Protein AF-0000000079470423 (afdb_homodimer)

pLDDT: mean 80.94, std 26.22, range [18.55, 98.88]

Radius of gyration: 25.9 Å; Cα contacts (8 Å, |Δi|>4): 959; chains: 2; bounding box: 59×81×50 Å

Structure (mmCIF, N/CA/C/O backbone):
data_AF-0000000079470423-model_v1
#
loop_
_entity.id
_entity.type
_entity.pdbx_description
1 polymer 'Class I SAM-dependent methyltransferase'
#
loop_
_atom_site.group_PDB
_atom_site.id
_atom_site.type_symbol
_atom_site.label_atom_id
_atom_site.label_alt_id
_atom_site.label_comp_id
_atom_site.label_asym_id
_atom_site.label_entity_id
_atom_site.label_seq_id
_atom_site.pdbx_PDB_ins_code
_atom_site.Cartn_x
_atom_site.Cartn_y
_atom_site.Cartn_z
_atom_site.occupancy
_atom_site.B_iso_or_equiv
_atom_site.auth_seq_id
_atom_site.auth_comp_id
_atom_site.auth_asym_id
_atom_site.auth_atom_id
_atom_site.pdbx_PDB_model_num
ATOM 1 N N . MET A 1 1 ? 36.719 -9.367 -13.219 1 21.81 1 MET A N 1
ATOM 2 C CA . MET A 1 1 ? 36.312 -10.688 -13.703 1 21.81 1 MET A CA 1
ATOM 3 C C . MET A 1 1 ? 34.969 -11.102 -13.102 1 21.81 1 MET A C 1
ATOM 5 O O . MET A 1 1 ? 34.469 -10.438 -12.195 1 21.81 1 MET A O 1
ATOM 9 N N . ALA A 1 2 ? 34.781 -12.523 -13.188 1 24.19 2 ALA A N 1
ATOM 10 C CA . ALA A 1 2 ? 33.594 -13.406 -13.164 1 24.19 2 ALA A CA 1
ATOM 11 C C . ALA A 1 2 ? 33 -13.469 -11.773 1 24.19 2 ALA A C 1
ATOM 13 O O . ALA A 1 2 ? 33.031 -14.508 -11.109 1 24.19 2 ALA A O 1
ATOM 14 N N . VAL A 1 3 ? 33.281 -12.602 -10.906 1 28.7 3 VAL A N 1
ATOM 15 C CA . VAL A 1 3 ? 32.625 -12.805 -9.617 1 28.7 3 VAL A CA 1
ATOM 16 C C . VAL A 1 3 ? 31.125 -12.875 -9.812 1 28.7 3 VAL A C 1
ATOM 18 O O . VAL A 1 3 ? 30.391 -11.969 -9.406 1 28.7 3 VAL A O 1
ATOM 21 N N . GLN A 1 4 ? 30.719 -12.867 -11.055 1 30.77 4 GLN A N 1
ATOM 22 C CA . GLN A 1 4 ? 29.297 -13.102 -11.297 1 30.77 4 GLN A CA 1
ATOM 23 C C . GLN A 1 4 ? 28.766 -14.227 -10.414 1 30.77 4 GLN A C 1
ATOM 25 O O . GLN A 1 4 ? 29.047 -15.398 -10.664 1 30.77 4 GLN A O 1
ATOM 30 N N . ALA A 1 5 ? 29.016 -14.148 -9.07 1 36.69 5 ALA A N 1
ATOM 31 C CA . ALA A 1 5 ? 28.5 -15.102 -8.094 1 36.69 5 ALA A CA 1
ATOM 32 C C . ALA A 1 5 ? 27.391 -15.961 -8.703 1 36.69 5 ALA A C 1
ATOM 34 O O . ALA A 1 5 ? 26.531 -15.453 -9.43 1 36.69 5 ALA A O 1
ATOM 35 N N . LEU A 1 6 ? 27.562 -17.172 -9.008 1 39.25 6 LEU A N 1
ATOM 36 C CA . LEU A 1 6 ? 26.688 -18.234 -9.5 1 39.25 6 LEU A CA 1
ATOM 37 C C . LEU A 1 6 ? 25.266 -18.078 -8.969 1 39.25 6 LEU A C 1
ATOM 39 O O . LEU A 1 6 ? 25 -18.391 -7.812 1 39.25 6 LEU A O 1
ATOM 43 N N . LEU A 1 7 ? 24.672 -16.938 -9.156 1 53.72 7 LEU A N 1
ATOM 44 C CA . LEU A 1 7 ? 23.281 -16.703 -8.75 1 53.72 7 LEU A CA 1
ATOM 45 C C . LEU A 1 7 ? 22.453 -17.969 -8.914 1 53.72 7 LEU A C 1
ATOM 47 O O . LEU A 1 7 ? 22.516 -18.625 -9.953 1 53.72 7 LEU A O 1
ATOM 51 N N . ARG A 1 8 ? 22.281 -18.75 -7.828 1 64.62 8 ARG A N 1
ATOM 52 C CA . ARG A 1 8 ? 21.391 -19.906 -7.824 1 64.62 8 ARG A CA 1
ATOM 53 C C . ARG A 1 8 ? 20.297 -19.766 -8.867 1 64.62 8 ARG A C 1
ATOM 55 O O . ARG A 1 8 ? 19.719 -18.688 -9.016 1 64.62 8 ARG A O 1
ATOM 62 N N . ASP A 1 9 ? 20.328 -20.719 -9.805 1 78.81 9 ASP A N 1
ATOM 63 C CA . ASP A 1 9 ? 19.297 -20.797 -10.828 1 78.81 9 ASP A CA 1
ATOM 64 C C . ASP A 1 9 ? 17.953 -21.203 -10.234 1 78.81 9 ASP A C 1
ATOM 66 O O . ASP A 1 9 ? 17.625 -22.391 -10.227 1 78.81 9 ASP A O 1
ATOM 70 N N . THR A 1 10 ? 17.281 -20.25 -9.734 1 86.31 10 THR A N 1
ATOM 71 C CA . THR A 1 10 ? 16 -20.547 -9.086 1 86.31 10 THR A CA 1
ATOM 72 C C . THR A 1 10 ? 15.047 -21.234 -10.055 1 86.31 10 THR A C 1
ATOM 74 O O . THR A 1 10 ? 14.188 -22.016 -9.641 1 86.31 10 THR A O 1
ATOM 77 N N . ASP A 1 11 ? 15.211 -21.062 -11.328 1 88.75 11 ASP A N 1
ATOM 78 C CA . ASP A 1 11 ? 14.375 -21.734 -12.312 1 88.75 11 ASP A CA 1
ATOM 79 C C . ASP A 1 11 ? 14.609 -23.25 -12.297 1 88.75 11 ASP A C 1
ATOM 81 O O . ASP A 1 11 ? 13.656 -24.031 -12.352 1 88.75 11 ASP A O 1
ATOM 85 N N . ALA A 1 12 ? 15.852 -23.578 -12.289 1 88.25 12 ALA A N 1
ATOM 86 C CA . ALA A 1 12 ? 16.203 -25 -12.25 1 88.25 12 ALA A CA 1
ATOM 87 C C . ALA A 1 12 ? 15.648 -25.672 -11 1 88.25 12 ALA A C 1
ATOM 89 O O . ALA A 1 12 ? 15.195 -26.812 -11.047 1 88.25 12 ALA A O 1
ATOM 90 N N . ASP A 1 13 ? 15.68 -24.922 -9.906 1 87.19 13 ASP A N 1
ATOM 91 C CA . ASP A 1 13 ? 15.125 -25.438 -8.664 1 87.19 13 ASP A CA 1
ATOM 92 C C . ASP A 1 13 ? 13.633 -25.734 -8.812 1 87.19 13 ASP A C 1
ATOM 94 O O . ASP A 1 13 ? 13.164 -26.812 -8.414 1 87.19 13 ASP A O 1
ATOM 98 N N . TRP A 1 14 ? 12.969 -24.906 -9.406 1 90.56 14 TRP A N 1
ATOM 99 C CA . TRP A 1 14 ? 11.523 -25.078 -9.523 1 90.56 14 TRP A CA 1
ATOM 100 C C . TRP A 1 14 ? 11.18 -26.125 -10.57 1 90.56 14 TRP A C 1
ATOM 102 O O . TRP A 1 14 ? 10.164 -26.812 -10.453 1 90.56 14 TRP A O 1
ATOM 112 N N . GLN A 1 15 ? 11.977 -26.297 -11.586 1 92.5 15 GLN A N 1
ATOM 113 C CA . GLN A 1 15 ? 11.773 -27.375 -12.531 1 92.5 15 GLN A CA 1
ATOM 114 C C . GLN A 1 15 ? 11.922 -28.734 -11.859 1 92.5 15 GLN A C 1
ATOM 116 O O . GLN A 1 15 ? 11.133 -29.656 -12.102 1 92.5 15 GLN A O 1
ATOM 121 N N . GLU A 1 16 ? 12.898 -28.766 -11.016 1 90.75 16 GLU A N 1
ATOM 122 C CA . GLU A 1 16 ? 13.109 -30.016 -10.281 1 90.75 16 GLU A CA 1
ATOM 123 C C . GLU A 1 16 ? 11.938 -30.312 -9.344 1 90.75 16 GLU A C 1
ATOM 125 O O . GLU A 1 16 ? 11.453 -31.438 -9.289 1 90.75 16 GLU A O 1
ATOM 130 N N . LEU A 1 17 ? 11.531 -29.312 -8.648 1 91.31 17 LEU A N 1
ATOM 131 C CA . LEU A 1 17 ? 10.398 -29.484 -7.742 1 91.31 17 LEU A CA 1
ATOM 132 C C . LEU A 1 17 ? 9.148 -29.891 -8.508 1 91.31 17 LEU A C 1
ATOM 134 O O . LEU A 1 17 ? 8.383 -30.75 -8.047 1 91.31 17 LEU A O 1
ATOM 138 N N . GLY A 1 18 ? 8.961 -29.328 -9.641 1 93.88 18 GLY A N 1
ATOM 139 C CA . GLY A 1 18 ? 7.816 -29.688 -10.461 1 93.88 18 GLY A CA 1
ATOM 140 C C . GLY A 1 18 ? 7.863 -31.125 -10.953 1 93.88 18 GLY A C 1
ATOM 141 O O . GLY A 1 18 ? 6.828 -31.781 -11.07 1 93.88 18 GLY A O 1
ATOM 142 N N . ALA A 1 19 ? 9.039 -31.641 -11.195 1 94.06 19 ALA A N 1
ATOM 143 C CA . ALA A 1 19 ? 9.211 -33 -11.742 1 94.06 19 ALA A CA 1
ATOM 144 C C . ALA A 1 19 ? 9.07 -34.031 -10.648 1 94.06 19 ALA A C 1
ATOM 146 O O . ALA A 1 19 ? 8.641 -35.156 -10.914 1 94.06 19 ALA A O 1
ATOM 147 N N . THR A 1 20 ? 9.352 -33.625 -9.391 1 94 20 THR A N 1
ATOM 148 C CA . THR A 1 20 ? 9.484 -34.656 -8.367 1 94 20 THR A CA 1
ATOM 149 C C . THR A 1 20 ? 8.391 -34.5 -7.309 1 94 20 THR A C 1
ATOM 151 O O . THR A 1 20 ? 7.844 -35.5 -6.84 1 94 20 THR A O 1
ATOM 154 N N . GLN A 1 21 ? 8.102 -33.25 -6.902 1 94.69 21 GLN A N 1
ATOM 155 C CA . GLN A 1 21 ? 7.156 -32.969 -5.828 1 94.69 21 GLN A CA 1
ATOM 156 C C . GLN A 1 21 ? 6.258 -31.781 -6.184 1 94.69 21 GLN A C 1
ATOM 158 O O . GLN A 1 21 ? 6.242 -30.781 -5.473 1 94.69 21 GLN A O 1
ATOM 163 N N . PRO A 1 22 ? 5.422 -31.969 -7.207 1 95.12 22 PRO A N 1
ATOM 164 C CA . PRO A 1 22 ? 4.707 -30.797 -7.719 1 95.12 22 PRO A CA 1
ATOM 165 C C . PRO A 1 22 ? 3.711 -30.234 -6.711 1 95.12 22 PRO A C 1
ATOM 167 O O . PRO A 1 22 ? 3.639 -29.016 -6.535 1 95.12 22 PRO A O 1
ATOM 170 N N . TYR A 1 23 ? 2.971 -31.078 -6.008 1 96 23 TYR A N 1
ATOM 171 C CA . TYR A 1 23 ? 1.957 -30.578 -5.082 1 96 23 TYR A CA 1
ATOM 172 C C . TYR A 1 23 ? 2.598 -30.062 -3.799 1 96 23 TYR A C 1
ATOM 174 O O . TYR A 1 23 ? 2.217 -29 -3.289 1 96 23 TYR A O 1
ATOM 182 N N . TRP A 1 24 ? 3.566 -30.812 -3.301 1 93.31 24 TRP A N 1
ATOM 183 C CA . TRP A 1 24 ? 4.305 -30.391 -2.113 1 93.31 24 TRP A CA 1
ATOM 184 C C . TRP A 1 24 ? 5.059 -29.094 -2.369 1 93.31 24 TRP A C 1
ATOM 186 O O . TRP A 1 24 ? 5.191 -28.25 -1.471 1 93.31 24 TRP A O 1
ATOM 196 N N . GLY A 1 25 ? 5.535 -28.875 -3.541 1 91.69 25 GLY A N 1
ATOM 197 C CA . GLY A 1 25 ? 6.223 -27.641 -3.912 1 91.69 25 GLY A CA 1
ATOM 198 C C . GLY A 1 25 ? 5.336 -26.406 -3.83 1 91.69 25 GLY A C 1
ATOM 199 O O . GLY A 1 25 ? 5.824 -25.297 -3.604 1 91.69 25 GLY A O 1
ATOM 200 N N . VAL A 1 26 ? 4.035 -26.578 -4.004 1 93.81 26 VAL A N 1
ATOM 201 C CA . VAL A 1 26 ? 3.074 -25.484 -3.961 1 93.81 26 VAL A CA 1
ATOM 202 C C . VAL A 1 26 ? 2.629 -25.234 -2.52 1 93.81 26 VAL A C 1
ATOM 204 O O . VAL A 1 26 ? 2.65 -24.109 -2.041 1 93.81 26 VAL A O 1
ATOM 207 N N . LEU A 1 27 ? 2.281 -26.297 -1.87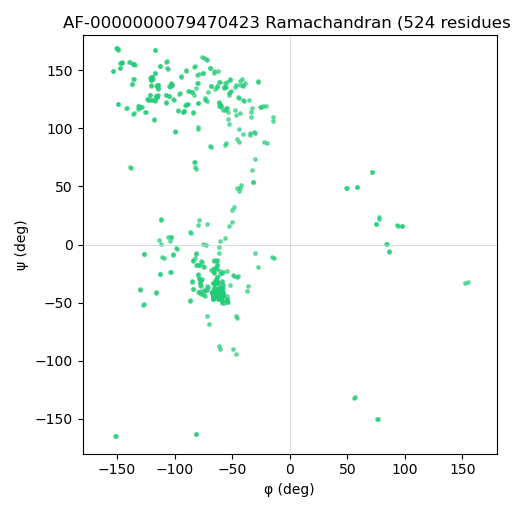5 1 92.62 27 LEU A N 1
ATOM 208 C CA . LEU A 1 27 ? 1.946 -26.281 -0.455 1 92.62 27 LEU A CA 1
ATOM 209 C C . LEU A 1 27 ? 2.793 -27.281 0.316 1 92.62 27 LEU A C 1
ATOM 211 O O . LEU A 1 27 ? 2.602 -28.5 0.183 1 92.62 27 LEU A O 1
ATOM 215 N N . THR A 1 28 ? 3.625 -26.766 1.164 1 89.12 28 THR A N 1
ATOM 216 C CA . THR A 1 28 ? 4.633 -27.594 1.812 1 89.12 28 THR A CA 1
ATOM 217 C C . THR A 1 28 ? 4.035 -28.344 3.008 1 89.12 28 THR A C 1
ATOM 219 O O . THR A 1 28 ? 4.387 -28.047 4.156 1 89.12 28 THR A O 1
ATOM 222 N N . HIS A 1 29 ? 3.174 -29.172 2.76 1 90.62 29 HIS A N 1
ATOM 223 C CA . HIS A 1 29 ? 2.576 -30.062 3.748 1 90.62 29 HIS A CA 1
ATOM 224 C C . HIS A 1 29 ? 2.838 -31.516 3.404 1 90.62 29 HIS A C 1
ATOM 226 O O . HIS A 1 29 ? 2.762 -31.906 2.238 1 90.62 29 HIS A O 1
ATOM 232 N N . PRO A 1 30 ? 3.057 -32.281 4.383 1 92.19 30 PRO A N 1
ATOM 233 C CA . PRO A 1 30 ? 3.426 -33.688 4.129 1 92.19 30 PRO A CA 1
ATOM 234 C C . PRO A 1 30 ? 2.369 -34.438 3.322 1 92.19 30 PRO A C 1
ATOM 236 O O . PRO A 1 30 ? 2.703 -35.344 2.551 1 92.19 30 PRO A O 1
ATOM 239 N N . SER A 1 31 ? 1.137 -34.125 3.443 1 94.69 31 SER A N 1
ATOM 240 C CA . SER A 1 31 ? 0.062 -34.812 2.74 1 94.69 31 SER A CA 1
ATOM 241 C C . SER A 1 31 ? 0.157 -34.594 1.234 1 94.69 31 SER A C 1
ATOM 243 O O . SER A 1 31 ? -0.467 -35.312 0.458 1 94.69 31 SER A O 1
ATOM 245 N N . TYR A 1 32 ? 0.976 -33.625 0.826 1 95 32 TYR A N 1
ATOM 246 C CA . TYR A 1 32 ? 1.018 -33.281 -0.594 1 95 32 TYR A CA 1
ATOM 247 C C . TYR A 1 32 ? 2.291 -33.844 -1.24 1 95 32 TYR A C 1
ATOM 249 O O . TYR A 1 32 ? 2.562 -33.562 -2.412 1 95 32 TYR A O 1
ATOM 257 N N . ARG A 1 33 ? 3.07 -34.562 -0.465 1 94.75 33 ARG A N 1
ATOM 258 C CA . ARG A 1 33 ? 4.18 -35.281 -1.066 1 94.75 33 ARG A CA 1
ATOM 259 C C . ARG A 1 33 ? 3.672 -36.375 -1.999 1 94.75 33 ARG A C 1
ATOM 261 O O . ARG A 1 33 ? 2.646 -37.031 -1.727 1 94.75 33 ARG A O 1
ATOM 268 N N . THR A 1 34 ? 4.512 -36.594 -2.992 1 94.12 34 THR A N 1
ATOM 269 C CA . THR A 1 34 ? 4.105 -37.531 -4.016 1 94.12 34 THR A CA 1
ATOM 270 C C . THR A 1 34 ? 3.842 -38.906 -3.404 1 94.12 34 THR A C 1
ATOM 272 O O . THR A 1 34 ? 2.883 -39.594 -3.777 1 94.12 34 THR A O 1
ATOM 275 N N . GLU A 1 35 ? 4.594 -39.312 -2.451 1 95.25 35 GLU A N 1
ATOM 276 C CA . GLU A 1 35 ? 4.504 -40.625 -1.84 1 95.25 35 GLU A CA 1
ATOM 277 C C . GLU A 1 35 ? 3.314 -40.719 -0.889 1 95.25 35 GLU A C 1
ATOM 279 O O . GLU A 1 35 ? 2.898 -41.812 -0.51 1 95.25 35 GLU A O 1
ATOM 284 N N . ASN A 1 36 ? 2.77 -39.531 -0.546 1 95.88 36 ASN A N 1
ATOM 285 C CA . ASN A 1 36 ? 1.696 -39.531 0.441 1 95.88 36 ASN A CA 1
ATOM 286 C C . ASN A 1 36 ? 0.369 -39.094 -0.187 1 95.88 36 ASN A C 1
ATOM 288 O O . ASN A 1 36 ? -0.658 -39.062 0.493 1 95.88 36 ASN A O 1
ATOM 292 N N . LEU A 1 37 ? 0.321 -38.875 -1.406 1 95.62 37 LEU A N 1
ATOM 293 C CA . LEU A 1 37 ? -0.809 -38.219 -2.057 1 95.62 37 LEU A CA 1
ATOM 294 C C . LEU A 1 37 ? -2.008 -39.156 -2.141 1 95.62 37 LEU A C 1
ATOM 296 O O . LEU A 1 37 ? -1.888 -40.281 -2.637 1 95.62 37 LEU A O 1
ATOM 300 N N . THR A 1 38 ? -3.152 -38.688 -1.586 1 96.94 38 THR A N 1
ATOM 301 C CA . THR A 1 38 ? -4.434 -39.375 -1.688 1 96.94 38 THR A CA 1
ATOM 302 C C . THR A 1 38 ? -5.445 -38.531 -2.447 1 96.94 38 THR A C 1
ATOM 304 O O . THR A 1 38 ? -5.219 -37.344 -2.672 1 96.94 38 THR A O 1
ATOM 307 N N . ASP A 1 39 ? -6.531 -39.188 -2.805 1 96.38 39 ASP A N 1
ATOM 308 C CA . ASP A 1 39 ? -7.605 -38.438 -3.457 1 96.38 39 ASP A CA 1
ATOM 309 C C . ASP A 1 39 ? -8.148 -37.344 -2.543 1 96.38 39 ASP A C 1
ATOM 311 O O . ASP A 1 39 ? -8.477 -36.25 -3.002 1 96.38 39 ASP A O 1
ATOM 315 N N . ASP A 1 40 ? -8.188 -37.688 -1.363 1 96.94 40 ASP A N 1
ATOM 316 C CA . ASP A 1 40 ? -8.672 -36.719 -0.39 1 96.94 40 ASP A CA 1
ATOM 317 C C . ASP A 1 40 ? -7.707 -35.531 -0.262 1 96.94 40 ASP A C 1
ATOM 319 O O . ASP A 1 40 ? -8.133 -34.375 -0.193 1 96.94 40 ASP A O 1
ATOM 323 N N . ALA A 1 41 ? -6.406 -35.812 -0.189 1 96.44 41 ALA A N 1
ATOM 324 C CA . ALA A 1 41 ? -5.398 -34.75 -0.104 1 96.44 41 ALA A CA 1
ATOM 325 C C . ALA A 1 41 ? -5.449 -33.844 -1.328 1 96.44 41 ALA A C 1
ATOM 327 O O . ALA A 1 41 ? -5.355 -32.625 -1.206 1 96.44 41 ALA A O 1
ATOM 328 N N . LEU A 1 42 ? -5.613 -34.5 -2.436 1 96.81 42 LEU A N 1
ATOM 329 C CA . LEU A 1 42 ? -5.699 -33.719 -3.676 1 96.81 42 LEU A CA 1
ATOM 330 C C . LEU A 1 42 ? -6.938 -32.844 -3.682 1 96.81 42 LEU A C 1
ATOM 332 O O . LEU A 1 42 ? -6.875 -31.688 -4.098 1 96.81 42 LEU A O 1
ATOM 336 N N . ALA A 1 43 ? -8.047 -33.375 -3.215 1 97.06 43 ALA A N 1
ATOM 337 C CA . ALA A 1 43 ? -9.281 -32.594 -3.115 1 97.06 43 ALA A CA 1
ATOM 338 C C . ALA A 1 43 ? -9.094 -31.391 -2.189 1 97.06 43 ALA A C 1
ATOM 340 O O . ALA A 1 43 ? -9.555 -30.297 -2.49 1 97.06 43 ALA A O 1
ATOM 341 N N . GLN A 1 44 ? -8.406 -31.641 -1.117 1 97.19 44 GLN A N 1
ATOM 342 C CA . GLN A 1 44 ? -8.133 -30.562 -0.179 1 97.19 44 GLN A CA 1
ATOM 343 C C . GLN A 1 44 ? -7.211 -29.516 -0.802 1 97.19 44 GLN A C 1
ATOM 345 O O . GLN A 1 44 ? -7.395 -28.312 -0.595 1 97.19 44 GLN A O 1
ATOM 350 N N . PHE A 1 45 ? -6.223 -30 -1.489 1 96.88 45 PHE A N 1
ATOM 351 C CA . PHE A 1 45 ? -5.281 -29.141 -2.191 1 96.88 45 PHE A CA 1
ATOM 352 C C . PHE A 1 45 ? -6.012 -28.188 -3.125 1 96.88 45 PHE A C 1
ATOM 354 O O . PHE A 1 45 ? -5.879 -26.953 -3.004 1 96.88 45 PHE A O 1
ATOM 361 N N . PHE A 1 46 ? -6.883 -28.625 -3.936 1 97.56 46 PHE A N 1
ATOM 362 C CA . PHE A 1 46 ? -7.602 -27.797 -4.902 1 97.56 46 PHE A CA 1
ATOM 363 C C . PHE A 1 46 ? -8.719 -27.016 -4.223 1 97.56 46 PHE A C 1
ATOM 365 O O . PHE A 1 46 ? -9.023 -25.891 -4.621 1 97.56 46 PHE A O 1
ATOM 372 N N . GLY A 1 47 ? -9.305 -27.609 -3.188 1 97.81 47 GLY A N 1
ATOM 373 C CA . GLY A 1 47 ? -10.281 -26.891 -2.396 1 97.81 47 GLY A CA 1
ATOM 374 C C . GLY A 1 47 ? -9.727 -25.625 -1.776 1 97.81 47 GLY A C 1
ATOM 375 O O . GLY A 1 47 ? -10.414 -24.594 -1.724 1 97.81 47 GLY A O 1
ATOM 376 N N . SER A 1 48 ? -8.492 -25.672 -1.313 1 97.19 48 SER A N 1
ATOM 377 C CA . SER A 1 48 ? -7.859 -24.484 -0.747 1 97.19 48 SER A CA 1
ATOM 378 C C . SER A 1 48 ? -7.676 -23.406 -1.8 1 97.19 48 SER A C 1
ATOM 380 O O . SER A 1 48 ? -7.672 -22.219 -1.477 1 97.19 48 SER A O 1
ATOM 382 N N . GLY A 1 49 ? -7.496 -23.797 -3.029 1 97.81 49 GLY A N 1
ATOM 383 C CA . GLY A 1 49 ? -7.453 -22.844 -4.121 1 97.81 49 GLY A CA 1
ATOM 384 C C . GLY A 1 49 ? -8.773 -22.125 -4.332 1 97.81 49 GLY A C 1
ATOM 385 O O . GLY A 1 49 ? -8.797 -20.906 -4.539 1 97.81 49 GLY A O 1
ATOM 386 N N . VAL A 1 50 ? -9.844 -22.906 -4.262 1 97.88 50 VAL A N 1
ATOM 387 C CA . VAL A 1 50 ? -11.18 -22.328 -4.402 1 97.88 50 VAL A CA 1
ATOM 388 C C . VAL A 1 50 ? -11.422 -21.297 -3.301 1 97.88 50 VAL A C 1
ATO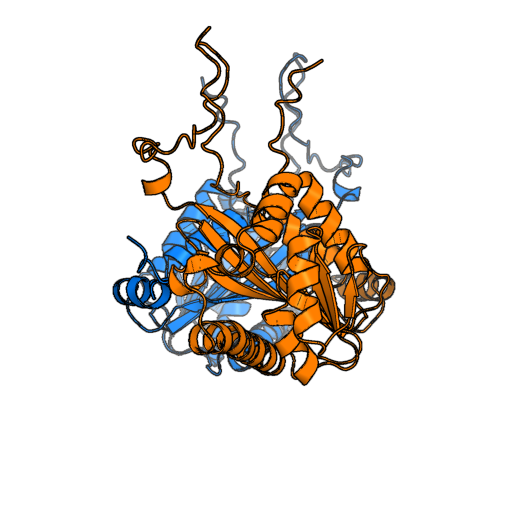M 390 O O . VAL A 1 50 ? -11.875 -20.188 -3.574 1 97.88 50 VAL A O 1
ATOM 393 N N . ASP A 1 51 ? -11.047 -21.672 -2.082 1 97.62 51 ASP A N 1
ATOM 394 C CA . ASP A 1 51 ? -11.219 -20.766 -0.956 1 97.62 51 ASP A CA 1
ATOM 395 C C . ASP A 1 51 ? -10.445 -19.469 -1.177 1 97.62 51 ASP A C 1
ATOM 397 O O . ASP A 1 51 ? -10.969 -18.375 -0.936 1 97.62 51 ASP A O 1
ATOM 401 N N . HIS A 1 52 ? -9.25 -19.609 -1.613 1 97.62 52 HIS A N 1
ATOM 402 C CA . HIS A 1 52 ? -8.383 -18.453 -1.84 1 97.62 52 HIS A CA 1
ATOM 403 C C . HIS A 1 52 ? -8.961 -17.531 -2.91 1 97.62 52 HIS A C 1
ATOM 405 O O . HIS A 1 52 ? -9.07 -16.328 -2.701 1 97.62 52 HIS A O 1
ATOM 411 N N . VAL A 1 53 ? -9.391 -18.078 -3.998 1 98.19 53 VAL A N 1
ATOM 412 C CA . VAL A 1 53 ? -9.867 -17.281 -5.129 1 98.19 53 VAL A CA 1
ATOM 413 C C . VAL A 1 53 ? -11.219 -16.656 -4.785 1 98.19 53 VAL A C 1
ATOM 415 O O . VAL A 1 53 ? -11.492 -15.508 -5.152 1 98.19 53 VAL A O 1
ATOM 418 N N . ASP A 1 54 ? -12.039 -17.391 -4.047 1 97.56 54 ASP A N 1
ATOM 419 C CA . ASP A 1 54 ? -13.305 -16.828 -3.588 1 97.56 54 ASP A CA 1
ATOM 420 C C . ASP A 1 54 ? -13.062 -15.57 -2.758 1 97.56 54 ASP A C 1
ATOM 422 O O . ASP A 1 54 ? -13.773 -14.57 -2.92 1 97.56 54 ASP A O 1
ATOM 426 N N . ARG A 1 55 ? -12.094 -15.648 -1.924 1 97.25 55 ARG A N 1
ATOM 427 C CA . ARG A 1 55 ? -11.766 -14.5 -1.089 1 97.25 55 ARG A CA 1
ATOM 428 C C . ARG A 1 55 ? -11.242 -13.336 -1.935 1 97.25 55 ARG A C 1
ATOM 430 O O . ARG A 1 55 ? -11.594 -12.18 -1.691 1 97.25 55 ARG A O 1
ATOM 437 N N . LEU A 1 56 ? -10.43 -13.648 -2.893 1 97.62 56 LEU A N 1
ATOM 438 C CA . LEU A 1 56 ? -9.891 -12.625 -3.781 1 97.62 56 LEU A CA 1
ATOM 439 C C . LEU A 1 56 ? -11.008 -11.906 -4.527 1 97.62 56 LEU A C 1
ATOM 441 O O . LEU A 1 56 ? -11.031 -10.68 -4.582 1 97.62 56 LEU A O 1
ATOM 445 N N . VAL A 1 57 ? -11.906 -12.68 -5.059 1 97.56 57 VAL A N 1
ATOM 446 C CA . VAL A 1 57 ? -13 -12.125 -5.848 1 97.56 57 VAL A CA 1
ATOM 447 C C . VAL A 1 57 ? -13.906 -11.273 -4.953 1 97.56 57 VAL A C 1
ATOM 449 O O . VAL A 1 57 ? -14.328 -10.188 -5.348 1 97.56 57 VAL A O 1
ATOM 452 N N . ALA A 1 58 ? -14.141 -11.75 -3.76 1 96.44 58 ALA A N 1
ATOM 453 C CA . ALA A 1 58 ? -14.922 -10.977 -2.801 1 96.44 58 ALA A CA 1
ATOM 454 C C . ALA A 1 58 ? -14.234 -9.648 -2.477 1 96.44 58 ALA A C 1
ATOM 456 O O . ALA A 1 58 ? -14.898 -8.625 -2.318 1 96.44 58 ALA A O 1
ATOM 457 N N . GLN A 1 59 ? -12.93 -9.656 -2.371 1 96.25 59 GLN A N 1
ATOM 458 C CA . GLN A 1 59 ? -12.164 -8.445 -2.086 1 96.25 59 GLN A CA 1
ATOM 459 C C . GLN A 1 59 ? -12.234 -7.465 -3.254 1 96.25 59 GLN A C 1
ATOM 461 O O . GLN A 1 59 ? -12.398 -6.262 -3.053 1 96.25 59 GLN A O 1
ATOM 466 N N . PHE A 1 60 ? -12.125 -7.992 -4.441 1 96.56 60 PHE A N 1
ATOM 467 C CA . PHE A 1 60 ? -12.266 -7.137 -5.613 1 96.56 60 PHE A CA 1
ATOM 468 C C . PHE A 1 60 ? -13.633 -6.465 -5.633 1 96.56 60 PHE A C 1
ATOM 470 O O . PHE A 1 60 ? -13.742 -5.27 -5.926 1 96.56 60 PHE A O 1
ATOM 477 N N . GLN A 1 61 ? -14.625 -7.246 -5.32 1 95.12 61 GLN A N 1
ATOM 478 C CA . GLN A 1 61 ? -15.977 -6.699 -5.281 1 95.12 61 GLN A CA 1
ATOM 479 C C . GLN A 1 61 ? -16.109 -5.613 -4.215 1 95.12 61 GLN A C 1
ATOM 481 O O . GLN A 1 61 ? -16.703 -4.566 -4.457 1 95.12 61 GLN A O 1
ATOM 486 N N . ARG A 1 62 ? -15.555 -5.875 -3.105 1 92.56 62 ARG A N 1
ATOM 487 C CA . ARG A 1 62 ? -15.617 -4.926 -1.999 1 92.56 62 ARG A CA 1
ATOM 488 C C . ARG A 1 62 ? -14.852 -3.648 -2.334 1 92.56 62 ARG A C 1
ATOM 490 O O . ARG A 1 62 ? -15.344 -2.545 -2.078 1 92.56 62 ARG A O 1
ATOM 497 N N . LEU A 1 63 ? -13.734 -3.787 -2.957 1 93.88 63 LEU A N 1
ATOM 498 C CA . LEU A 1 63 ? -12.82 -2.668 -3.162 1 93.88 63 LEU A CA 1
ATOM 499 C C . LEU A 1 63 ? -13.219 -1.862 -4.395 1 93.88 63 LEU A C 1
ATOM 501 O O . LEU A 1 63 ? -13.148 -0.631 -4.387 1 93.88 63 LEU A O 1
ATOM 505 N N . TYR A 1 64 ? -13.656 -2.586 -5.434 1 93.38 64 TYR A N 1
ATOM 506 C CA . TYR A 1 64 ? -13.781 -1.911 -6.723 1 93.38 64 TYR A CA 1
ATOM 507 C C . TYR A 1 64 ? -15.172 -2.092 -7.305 1 93.38 64 TYR A C 1
ATOM 509 O O . TYR A 1 64 ? -15.508 -1.503 -8.336 1 93.38 64 TYR A O 1
ATOM 517 N N . GLY A 1 65 ? -15.992 -2.932 -6.703 1 92.56 65 GLY A N 1
ATOM 518 C CA . GLY A 1 65 ? -17.359 -3.146 -7.156 1 92.56 65 GLY A CA 1
ATOM 519 C C . GLY A 1 65 ? -17.438 -3.984 -8.422 1 92.56 65 GLY A C 1
ATOM 520 O O . GLY A 1 65 ? -18.438 -3.914 -9.148 1 92.56 65 GLY A O 1
ATOM 521 N N . VAL A 1 66 ? -16.312 -4.711 -8.734 1 93.06 66 VAL A N 1
ATOM 522 C CA . VAL A 1 66 ? -16.297 -5.484 -9.969 1 93.06 66 VAL A CA 1
ATOM 523 C C . VAL A 1 66 ? -15.734 -6.879 -9.695 1 93.06 66 VAL A C 1
ATOM 525 O O . VAL A 1 66 ? -15.008 -7.082 -8.719 1 93.06 66 VAL A O 1
ATOM 528 N N . ALA A 1 67 ? -16.141 -7.785 -10.539 1 92.44 67 ALA A N 1
ATOM 529 C CA . ALA A 1 67 ? -15.594 -9.141 -10.57 1 92.44 67 ALA A CA 1
ATOM 530 C C . ALA A 1 67 ? -14.695 -9.344 -11.781 1 92.44 67 ALA A C 1
ATOM 532 O O . ALA A 1 67 ? -14.766 -8.586 -12.75 1 92.44 67 ALA A O 1
ATOM 533 N N . PRO A 1 68 ? -13.82 -10.328 -11.648 1 93.06 68 PRO A N 1
ATOM 534 C CA . PRO A 1 68 ? -12.977 -10.594 -12.812 1 93.06 68 PRO A CA 1
ATOM 535 C C . PRO A 1 68 ? -13.789 -10.875 -14.078 1 93.06 68 PRO A C 1
ATOM 537 O O . PRO A 1 68 ? -14.852 -11.508 -14.008 1 93.06 68 PRO A O 1
ATOM 540 N N . GLN A 1 69 ? -13.289 -10.312 -15.156 1 87.69 69 GLN A N 1
ATOM 541 C CA . GLN A 1 69 ? -13.914 -10.523 -16.453 1 87.69 69 GLN A CA 1
ATOM 542 C C . GLN A 1 69 ? -12.875 -10.742 -17.547 1 87.69 69 GLN A C 1
ATOM 544 O O . GLN A 1 69 ? -11.703 -10.406 -17.375 1 87.69 69 GLN A O 1
ATOM 549 N N . GLY A 1 70 ? -13.281 -11.367 -18.594 1 91.06 70 GLY A N 1
ATOM 550 C CA . GLY A 1 70 ? -12.383 -11.562 -19.719 1 91.06 70 GLY A CA 1
ATOM 551 C C . GLY A 1 70 ? -11.359 -12.664 -19.469 1 91.06 70 GLY A C 1
ATOM 552 O O . GLY A 1 70 ? -11.641 -13.633 -18.766 1 91.06 70 GLY A O 1
ATOM 553 N N . ARG A 1 71 ? -10.18 -12.477 -20.109 1 97.06 71 ARG A N 1
ATOM 554 C CA . ARG A 1 71 ? -9.102 -13.453 -19.984 1 97.06 71 ARG A CA 1
ATOM 555 C C . ARG A 1 71 ? -8.344 -13.258 -18.672 1 97.06 71 ARG A C 1
ATOM 557 O O . ARG A 1 71 ? -8.078 -12.125 -18.266 1 97.06 71 ARG A O 1
ATOM 564 N N . ALA A 1 72 ? -8.039 -14.336 -18.078 1 98.38 72 ALA A N 1
ATOM 565 C CA . ALA A 1 72 ? -7.273 -14.273 -16.828 1 98.38 72 ALA A CA 1
ATOM 566 C C . ALA A 1 72 ? -5.949 -15.023 -16.969 1 98.38 72 ALA A C 1
ATOM 568 O O . ALA A 1 72 ? -5.871 -16.031 -17.672 1 98.38 72 ALA A O 1
ATOM 569 N N . LEU A 1 73 ? -4.953 -14.484 -16.328 1 98.81 73 LEU A N 1
ATOM 570 C CA . LEU A 1 73 ? -3.633 -15.102 -16.297 1 98.81 73 LEU A CA 1
ATOM 571 C C . LEU A 1 73 ? -3.219 -15.422 -14.859 1 98.81 73 LEU A C 1
ATOM 573 O O . LEU A 1 73 ? -3.27 -14.555 -13.984 1 98.81 73 LEU A O 1
ATOM 577 N N . ASP A 1 74 ? -2.914 -16.641 -14.656 1 98.75 74 ASP A N 1
ATOM 578 C CA . ASP A 1 74 ? -2.246 -17.078 -13.43 1 98.75 74 ASP A CA 1
ATOM 579 C C . ASP A 1 74 ? -0.747 -17.25 -13.664 1 98.75 74 ASP A C 1
ATOM 581 O O . ASP A 1 74 ? -0.31 -18.281 -14.172 1 98.75 74 ASP A O 1
ATOM 585 N N . PHE A 1 75 ? 0.052 -16.219 -13.289 1 98.81 75 PHE A N 1
ATOM 586 C CA . PHE A 1 75 ? 1.497 -16.219 -13.484 1 98.81 75 PHE A CA 1
ATOM 587 C C . PHE A 1 75 ? 2.189 -17.031 -12.398 1 98.81 75 PHE A C 1
ATOM 589 O O . PHE A 1 75 ? 2.131 -16.672 -11.219 1 98.81 75 PHE A O 1
ATOM 596 N N . GLY A 1 76 ? 2.924 -18.016 -12.766 1 98.25 76 GLY A N 1
ATOM 597 C CA . GLY A 1 76 ? 3.422 -18.984 -11.797 1 98.25 76 GLY A CA 1
ATOM 598 C C . GLY A 1 76 ? 2.338 -19.891 -11.25 1 98.25 76 GLY A C 1
ATOM 599 O O . GLY A 1 76 ? 2.156 -20 -10.031 1 98.25 76 GLY A O 1
ATOM 600 N N . CYS A 1 77 ? 1.737 -20.672 -12.125 1 98.19 77 CYS A N 1
ATOM 601 C CA . CYS A 1 77 ? 0.486 -21.344 -11.789 1 98.19 77 CYS A CA 1
ATOM 602 C C . CYS A 1 77 ? 0.749 -22.641 -11.047 1 98.19 77 CYS A C 1
ATOM 604 O O . CYS A 1 77 ? -0.172 -23.234 -10.477 1 98.19 77 CYS A O 1
ATOM 606 N N . GLY A 1 78 ? 1.979 -23.172 -11.023 1 97.5 78 GLY A N 1
ATOM 607 C CA . GLY A 1 78 ? 2.26 -24.453 -10.398 1 97.5 78 GLY A CA 1
ATOM 608 C C . GLY A 1 78 ? 1.416 -25.578 -10.961 1 97.5 78 GLY A C 1
ATOM 609 O O . GLY A 1 78 ? 1.319 -25.75 -12.18 1 97.5 78 GLY A O 1
ATOM 610 N N . ALA A 1 79 ? 0.847 -26.312 -10.078 1 97.5 79 ALA A N 1
ATOM 611 C CA . ALA A 1 79 ? 0.047 -27.469 -10.477 1 97.5 79 ALA A CA 1
ATOM 612 C C . ALA A 1 79 ? -1.393 -27.062 -10.773 1 97.5 79 ALA A C 1
ATOM 614 O O . ALA A 1 79 ? -2.285 -27.922 -10.836 1 97.5 79 ALA A O 1
ATOM 615 N N . GLY A 1 80 ? -1.654 -25.781 -10.844 1 98.06 80 GLY A N 1
ATOM 616 C CA . GLY A 1 80 ? -2.939 -25.297 -11.328 1 98.06 80 GLY A CA 1
ATOM 617 C C . GLY A 1 80 ? -3.941 -25.047 -10.211 1 98.06 80 GLY A C 1
ATOM 618 O O . GLY A 1 80 ? -5.137 -24.906 -10.469 1 98.06 80 GLY A O 1
ATOM 619 N N . ARG A 1 81 ? -3.48 -24.953 -8.945 1 97.69 81 ARG A N 1
ATOM 620 C CA . ARG A 1 81 ? -4.348 -24.844 -7.777 1 97.69 81 ARG A CA 1
ATOM 621 C C . ARG A 1 81 ? -5.242 -23.609 -7.887 1 97.69 81 ARG A C 1
ATOM 623 O O . ARG A 1 81 ? -6.465 -23.719 -7.77 1 97.69 81 ARG A O 1
ATOM 630 N N . LEU A 1 82 ? -4.68 -22.5 -8.164 1 98.25 82 LEU A N 1
ATOM 631 C CA . LEU A 1 82 ? -5.445 -21.266 -8.242 1 98.25 82 LEU A CA 1
ATOM 632 C C . LEU A 1 82 ? -6.07 -21.094 -9.625 1 98.25 82 LEU A C 1
ATOM 634 O O . LEU A 1 82 ? -7.172 -20.562 -9.758 1 98.25 82 LEU A O 1
ATOM 638 N N . THR A 1 83 ? -5.379 -21.625 -10.68 1 98.25 83 THR A N 1
ATOM 639 C CA . THR A 1 83 ? -5.863 -21.5 -12.047 1 98.25 83 THR A CA 1
ATOM 640 C C . THR A 1 83 ? -7.238 -22.141 -12.195 1 98.25 83 THR A C 1
ATOM 642 O O . THR A 1 83 ? -8.141 -21.562 -12.797 1 98.25 83 THR A O 1
ATOM 645 N N . GLU A 1 84 ? -7.336 -23.312 -11.633 1 96.88 84 GLU A N 1
ATOM 646 C CA . GLU A 1 84 ? -8.609 -24.016 -11.703 1 96.88 84 GLU A CA 1
ATOM 647 C C . GLU A 1 84 ? -9.727 -23.203 -11.062 1 96.88 84 GLU A C 1
ATOM 649 O O . GLU A 1 84 ? -10.82 -23.094 -11.625 1 96.88 84 GLU A O 1
ATOM 654 N N . ALA A 1 85 ? -9.477 -22.688 -9.898 1 97.19 85 ALA A N 1
ATOM 655 C CA . ALA A 1 85 ? -10.477 -21.891 -9.195 1 97.19 85 ALA A CA 1
ATOM 656 C C . ALA A 1 85 ? -10.789 -20.609 -9.961 1 97.19 85 ALA A C 1
ATOM 658 O O . ALA A 1 85 ? -11.945 -20.172 -10.008 1 97.19 85 ALA A O 1
ATOM 659 N N . MET A 1 86 ? -9.758 -20 -10.57 1 98.12 86 MET A N 1
ATOM 660 C CA . MET A 1 86 ? -9.922 -18.766 -11.328 1 98.12 86 MET A CA 1
ATOM 661 C C . MET A 1 86 ? -10.844 -18.984 -12.523 1 98.12 86 MET A C 1
ATOM 663 O O . MET A 1 86 ? -11.57 -18.078 -12.93 1 98.12 86 MET A O 1
ATOM 667 N N . ALA A 1 87 ? -10.82 -20.156 -13.078 1 96.44 87 ALA A N 1
ATOM 668 C CA . ALA A 1 87 ? -11.594 -20.5 -14.273 1 96.44 87 ALA A CA 1
ATOM 669 C C . ALA A 1 87 ? -13.094 -20.406 -14.008 1 96.44 87 ALA A C 1
ATOM 671 O O . ALA A 1 87 ? -13.891 -20.25 -14.938 1 96.44 87 ALA A O 1
ATOM 672 N N . ALA A 1 88 ? -13.492 -20.469 -12.75 1 94.25 88 ALA A N 1
ATOM 673 C CA . ALA A 1 88 ? -14.898 -20.359 -12.383 1 94.25 88 ALA A CA 1
ATOM 674 C C . ALA A 1 88 ? -15.398 -18.922 -12.492 1 94.25 88 ALA A C 1
ATOM 676 O O . ALA A 1 88 ? -16.609 -18.672 -12.547 1 94.25 88 ALA A O 1
ATOM 677 N N . TYR A 1 89 ? -14.5 -18 -12.5 1 94.31 89 TYR A N 1
ATOM 678 C CA . TYR A 1 89 ? -14.891 -16.594 -12.445 1 94.31 89 TYR A CA 1
ATOM 679 C C . TYR A 1 89 ? -14.562 -15.891 -13.758 1 94.31 89 TYR A C 1
ATOM 681 O O . TYR A 1 89 ? -15.109 -14.82 -14.047 1 94.31 89 TYR A O 1
ATOM 689 N N . ALA A 1 90 ? -13.602 -16.453 -14.414 1 90.12 90 ALA A N 1
ATOM 690 C CA . ALA A 1 90 ? -13.141 -15.797 -15.633 1 90.12 90 ALA A CA 1
ATOM 691 C C . ALA A 1 90 ? -13.469 -16.641 -16.859 1 90.12 90 ALA A C 1
ATOM 693 O O . ALA A 1 90 ? -13.633 -17.859 -16.766 1 90.12 90 ALA A O 1
ATOM 694 N N . GLY A 1 91 ? -13.609 -15.953 -18.016 1 85.69 91 GLY A N 1
ATOM 695 C CA . GLY A 1 91 ? -13.859 -16.672 -19.25 1 85.69 91 GLY A CA 1
ATOM 696 C C . GLY A 1 91 ? -12.742 -17.625 -19.625 1 85.69 91 GLY A C 1
ATOM 697 O O . GLY A 1 91 ? -12.594 -18.688 -19.031 1 85.69 91 GLY A O 1
ATOM 698 N N . GLU A 1 92 ? -11.766 -17.172 -20.312 1 94.75 92 GLU A N 1
ATOM 699 C CA . GLU A 1 92 ? -10.562 -17.922 -20.641 1 94.75 92 GLU A CA 1
ATOM 700 C C . GLU A 1 92 ? -9.484 -17.719 -19.578 1 94.75 92 GLU A C 1
ATOM 702 O O . GLU A 1 92 ? -9.109 -16.578 -19.281 1 94.75 92 GLU A O 1
ATOM 707 N N . THR A 1 93 ? -9.086 -18.797 -18.984 1 97.81 93 THR A N 1
ATOM 708 C CA . THR A 1 93 ? -8.039 -18.734 -17.969 1 97.81 93 THR A CA 1
ATOM 709 C C . THR A 1 93 ? -6.785 -19.469 -18.438 1 97.81 93 THR A C 1
ATOM 711 O O . THR A 1 93 ? -6.859 -20.594 -18.922 1 97.81 93 THR A O 1
ATOM 714 N N . ILE A 1 94 ? -5.676 -18.797 -18.359 1 98.56 94 ILE A N 1
ATOM 715 C CA . ILE A 1 94 ? -4.387 -19.344 -18.766 1 98.56 94 ILE A CA 1
ATOM 716 C C . ILE A 1 94 ? -3.457 -19.422 -17.547 1 98.56 94 ILE A C 1
ATOM 718 O O . ILE A 1 94 ? -3.301 -18.438 -16.828 1 98.56 94 ILE A O 1
ATOM 722 N N . GLY A 1 95 ? -2.979 -20.578 -17.297 1 98.56 95 GLY A N 1
ATOM 723 C CA . GLY A 1 95 ? -1.894 -20.75 -16.344 1 98.56 95 GLY A CA 1
ATOM 724 C C . GLY A 1 95 ? -0.525 -20.812 -17 1 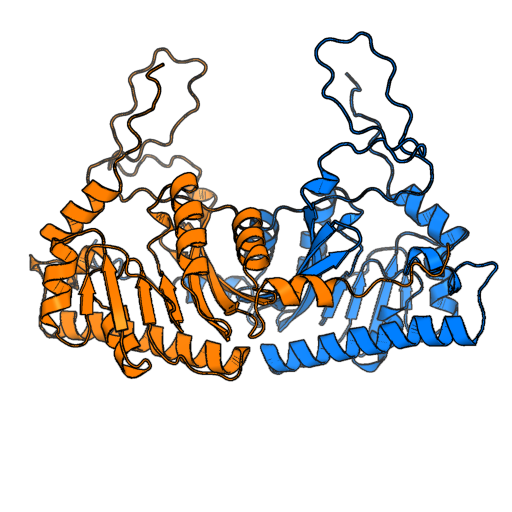98.56 95 GLY A C 1
ATOM 725 O O . GLY A 1 95 ? -0.322 -21.547 -17.969 1 98.56 95 GLY A O 1
ATOM 726 N N . TYR A 1 96 ? 0.397 -19.984 -16.453 1 98.5 96 TYR A N 1
ATOM 727 C CA . TYR A 1 96 ? 1.777 -19.984 -16.922 1 98.5 96 TYR A CA 1
ATOM 728 C C . TYR A 1 96 ? 2.727 -20.469 -15.844 1 98.5 96 TYR A C 1
ATOM 730 O O . TYR A 1 96 ? 2.646 -20.016 -14.695 1 98.5 96 TYR A O 1
ATOM 738 N N . ASP A 1 97 ? 3.621 -21.344 -16.25 1 97.88 97 ASP A N 1
ATOM 739 C CA . ASP A 1 97 ? 4.691 -21.781 -15.359 1 97.88 97 ASP A CA 1
ATOM 740 C C . ASP A 1 97 ? 5.918 -22.234 -16.156 1 97.88 97 ASP A C 1
ATOM 742 O O . ASP A 1 97 ? 5.789 -22.766 -17.25 1 97.88 97 ASP A O 1
ATOM 746 N N . ILE A 1 98 ? 7.098 -22.047 -15.547 1 95.94 98 ILE A N 1
ATOM 747 C CA . ILE A 1 98 ? 8.336 -22.375 -16.234 1 95.94 98 ILE A CA 1
ATOM 748 C C . ILE A 1 98 ? 8.602 -23.875 -16.141 1 95.94 98 ILE A C 1
ATOM 750 O O . ILE A 1 98 ? 9.43 -24.406 -16.891 1 95.94 98 ILE A O 1
ATOM 754 N N . SER A 1 99 ? 7.973 -24.578 -15.227 1 96.69 99 SER A N 1
ATOM 755 C CA . SER A 1 99 ? 8.258 -25.984 -14.93 1 96.69 99 SER A CA 1
ATOM 756 C C . SER A 1 99 ? 7.359 -26.922 -15.727 1 96.69 99 SER A C 1
ATOM 758 O O . SER A 1 99 ? 6.156 -27 -15.469 1 96.69 99 SER A O 1
ATOM 760 N N . PRO A 1 100 ? 7.949 -27.719 -16.672 1 97.06 100 PRO A N 1
ATOM 761 C CA . PRO A 1 100 ? 7.133 -28.703 -17.391 1 97.06 100 PRO A CA 1
ATOM 762 C C . PRO A 1 100 ? 6.445 -29.703 -16.453 1 97.06 100 PRO A C 1
ATOM 764 O O . PRO A 1 100 ? 5.32 -30.125 -16.734 1 97.06 100 PRO A O 1
ATOM 767 N N . GLY A 1 101 ? 7.133 -30.031 -15.398 1 96.81 101 GLY A N 1
ATOM 768 C CA . GLY A 1 101 ? 6.535 -30.938 -14.43 1 96.81 101 GLY A CA 1
ATOM 769 C C . GLY A 1 101 ? 5.281 -30.391 -13.781 1 96.81 101 GLY A C 1
ATOM 770 O O . GLY A 1 101 ? 4.289 -31.094 -13.625 1 96.81 101 GLY A O 1
ATOM 771 N N . MET A 1 102 ? 5.32 -29.141 -13.422 1 97.44 102 MET A N 1
ATOM 772 C CA . MET A 1 102 ? 4.145 -28.469 -12.875 1 97.44 102 MET A CA 1
ATOM 773 C C . MET A 1 102 ? 3.014 -28.422 -13.898 1 97.44 102 MET A C 1
ATOM 775 O O . MET A 1 102 ? 1.877 -28.781 -13.594 1 97.44 102 MET A O 1
ATOM 779 N N . LEU A 1 103 ? 3.361 -28.078 -15.117 1 97.88 103 LEU A N 1
ATOM 780 C CA . LEU A 1 103 ? 2.363 -27.938 -16.172 1 97.88 103 LEU A CA 1
ATOM 781 C C . LEU A 1 103 ? 1.721 -29.281 -16.5 1 97.88 103 LEU A C 1
ATOM 783 O O . LEU A 1 103 ? 0.525 -29.344 -16.797 1 97.88 103 LEU A O 1
ATOM 787 N N . ASN A 1 104 ? 2.492 -30.328 -16.484 1 97.25 104 ASN A N 1
ATOM 788 C CA . ASN A 1 104 ? 1.946 -31.672 -16.734 1 97.25 104 ASN A CA 1
ATOM 789 C C . ASN A 1 104 ? 0.879 -32.031 -15.703 1 97.25 104 ASN A C 1
ATOM 791 O O . ASN A 1 104 ? -0.173 -32.562 -16.062 1 97.25 104 ASN A O 1
ATOM 795 N N . GLU A 1 105 ? 1.174 -31.703 -14.445 1 96.56 105 GLU A N 1
ATOM 796 C CA . GLU A 1 105 ? 0.194 -31.953 -13.398 1 96.56 105 GLU A CA 1
ATOM 797 C C . GLU A 1 105 ? -1.047 -31.094 -13.578 1 96.56 105 GLU A C 1
ATOM 799 O O . GLU A 1 105 ? -2.174 -31.562 -13.445 1 96.56 105 GLU A O 1
ATOM 804 N N . ALA A 1 106 ? -0.853 -29.844 -13.906 1 97.69 106 ALA A N 1
ATOM 805 C CA . ALA A 1 106 ? -1.962 -28.906 -14.062 1 97.69 106 ALA A CA 1
ATOM 806 C C . ALA A 1 106 ? -2.889 -29.344 -15.195 1 97.69 106 ALA A C 1
ATOM 808 O O . ALA A 1 106 ? -4.113 -29.234 -15.078 1 97.69 106 ALA A O 1
ATOM 809 N N . ARG A 1 107 ? -2.322 -29.859 -16.25 1 97.25 107 ARG A N 1
ATOM 810 C CA . ARG A 1 107 ? -3.08 -30.234 -17.438 1 97.25 107 ARG A CA 1
ATOM 811 C C . ARG A 1 107 ? -3.992 -31.422 -17.156 1 97.25 107 ARG A C 1
ATOM 813 O O . ARG A 1 107 ? -5.023 -31.594 -17.812 1 97.25 107 ARG A O 1
ATOM 820 N N . LYS A 1 108 ? -3.652 -32.156 -16.156 1 94.62 108 LYS A N 1
ATOM 821 C CA . LYS A 1 108 ? -4.461 -33.312 -15.805 1 94.62 108 LYS A CA 1
ATOM 822 C C . LYS A 1 108 ? -5.852 -32.906 -15.328 1 94.62 108 LYS A C 1
ATOM 824 O O . LYS A 1 108 ? -6.793 -33.688 -15.359 1 94.62 108 LYS A O 1
ATOM 829 N N . ARG A 1 109 ? -5.91 -31.719 -14.867 1 88.38 109 ARG A N 1
ATOM 830 C CA . ARG A 1 109 ? -7.176 -31.234 -14.344 1 88.38 109 ARG A CA 1
ATOM 831 C C . ARG A 1 109 ? -8.133 -30.844 -15.469 1 88.38 109 ARG A C 1
ATOM 833 O O . ARG A 1 109 ? -9.352 -30.906 -15.297 1 88.38 109 ARG A O 1
ATOM 840 N N . GLY A 1 110 ? -7.637 -30.297 -16.594 1 84.62 110 GLY A N 1
ATOM 841 C CA . GLY A 1 110 ? -8.383 -30.094 -17.828 1 84.62 110 GLY A CA 1
ATOM 842 C C . GLY A 1 110 ? -9.312 -28.891 -17.766 1 84.62 110 GLY A C 1
ATOM 843 O O . GLY A 1 110 ? -10.289 -28.812 -18.5 1 84.62 110 GLY A O 1
ATOM 844 N N . VAL A 1 111 ? -9.148 -27.875 -16.922 1 88.12 111 VAL A N 1
ATOM 845 C CA . VAL A 1 111 ? -10.141 -26.828 -16.703 1 88.12 111 VAL A CA 1
ATOM 846 C C . VAL A 1 111 ? -9.641 -25.516 -17.312 1 88.12 111 VAL A C 1
ATOM 848 O O . VAL A 1 111 ? -10.414 -24.562 -17.469 1 88.12 111 VAL A O 1
ATOM 851 N N . ALA A 1 112 ? -8.383 -25.469 -17.688 1 94.31 112 ALA A N 1
ATOM 852 C CA . ALA A 1 112 ? -7.773 -24.234 -18.188 1 94.31 112 ALA A CA 1
ATOM 853 C C . ALA A 1 112 ? -6.656 -24.547 -19.172 1 94.31 112 ALA A C 1
ATOM 855 O O . ALA A 1 112 ? -6.359 -25.719 -19.438 1 94.31 112 ALA A O 1
ATOM 856 N N . THR A 1 113 ? -6.195 -23.5 -19.859 1 96.69 113 THR A N 1
ATOM 857 C CA . THR A 1 113 ? -5.027 -23.625 -20.719 1 96.69 113 THR A CA 1
ATOM 858 C C . THR A 1 113 ? -3.74 -23.391 -19.938 1 96.69 113 THR A C 1
ATOM 860 O O . THR A 1 113 ? -3.645 -22.438 -19.172 1 96.69 113 THR A O 1
ATOM 863 N N . TYR A 1 114 ? -2.805 -24.266 -20.109 1 98 114 TYR A N 1
ATOM 864 C CA . TYR A 1 114 ? -1.537 -24.188 -19.391 1 98 114 TYR A CA 1
ATOM 865 C C . TYR A 1 114 ? -0.367 -24.094 -20.359 1 98 114 TYR A C 1
ATOM 867 O O . TYR A 1 114 ? -0.229 -24.938 -21.266 1 98 114 TYR A O 1
ATOM 875 N N . VAL A 1 115 ? 0.501 -23.094 -20.156 1 98 115 VAL A N 1
ATOM 876 C CA . VAL A 1 115 ? 1.52 -22.812 -21.156 1 98 115 VAL A CA 1
ATOM 877 C C . VAL A 1 115 ? 2.865 -22.562 -20.484 1 98 115 VAL A C 1
ATOM 879 O O . VAL A 1 115 ? 2.914 -22.125 -19.328 1 98 115 VAL A O 1
ATOM 882 N N . GLY A 1 116 ? 3.947 -22.781 -21.188 1 97.38 116 GLY A N 1
ATOM 883 C CA . GLY A 1 116 ? 5.301 -22.594 -20.688 1 97.38 116 GLY A CA 1
ATOM 884 C C . GLY A 1 116 ? 5.938 -21.297 -21.156 1 97.38 116 GLY A C 1
ATOM 885 O O . GLY A 1 116 ? 7.031 -20.938 -20.719 1 97.38 116 GLY A O 1
ATOM 886 N N . GLU A 1 117 ? 5.285 -20.641 -22.047 1 96.75 117 GLU A N 1
ATOM 887 C CA . GLU A 1 117 ? 5.684 -19.312 -22.516 1 96.75 117 GLU A CA 1
ATOM 888 C C . GLU A 1 117 ? 4.648 -18.266 -22.156 1 96.75 117 GLU A C 1
ATOM 890 O O . GLU A 1 117 ? 3.443 -18.5 -22.266 1 96.75 117 GLU A O 1
ATOM 895 N N . LEU A 1 118 ? 5.16 -17.141 -21.703 1 96.94 118 LEU A N 1
ATOM 896 C CA . LEU A 1 118 ? 4.25 -16.094 -21.266 1 96.94 118 LEU A CA 1
ATOM 897 C C . LEU A 1 118 ? 3.357 -15.625 -22.406 1 96.94 118 LEU A C 1
ATOM 899 O O . LEU A 1 118 ? 3.854 -15.117 -23.406 1 96.94 118 LEU A O 1
ATOM 903 N N . PRO A 1 119 ? 2.086 -15.773 -22.25 1 97.31 119 PRO A N 1
ATOM 904 C CA . PRO A 1 119 ? 1.181 -15.422 -23.344 1 97.31 119 PRO A CA 1
ATOM 905 C C . PRO A 1 119 ? 1.018 -13.914 -23.516 1 97.31 119 PRO A C 1
ATOM 907 O O . PRO A 1 119 ? 1.27 -13.148 -22.578 1 97.31 119 PRO A O 1
ATOM 910 N N . ALA A 1 120 ? 0.553 -13.555 -24.734 1 97.25 120 ALA A N 1
ATOM 911 C CA . ALA A 1 120 ? 0.23 -12.156 -25 1 97.25 120 ALA A CA 1
ATOM 912 C C . ALA A 1 120 ? -1.085 -11.758 -24.344 1 97.25 120 ALA A C 1
ATOM 914 O O . ALA A 1 120 ? -1.97 -12.602 -24.141 1 97.25 120 ALA A O 1
ATOM 915 N N . GLY A 1 121 ? -1.195 -10.5 -23.922 1 96 121 GLY A N 1
ATOM 916 C CA . GLY A 1 121 ? -2.439 -9.945 -23.406 1 96 121 GLY A CA 1
ATOM 917 C C . GLY A 1 121 ? -3.387 -9.5 -24.5 1 96 121 GLY A C 1
ATOM 918 O O . GLY A 1 121 ? -3.234 -9.891 -25.656 1 96 121 GLY A O 1
ATOM 919 N N . PRO A 1 122 ? -4.32 -8.695 -24.094 1 96.69 122 PRO A N 1
ATOM 920 C CA . PRO A 1 122 ? -4.559 -8.172 -22.734 1 96.69 122 PRO A CA 1
ATOM 921 C C . PRO A 1 122 ? -5.332 -9.148 -21.859 1 96.69 122 PRO A C 1
ATOM 923 O O . PRO A 1 122 ? -6.055 -10.008 -22.359 1 96.69 122 PRO A O 1
ATOM 926 N N . PHE A 1 123 ? -5.164 -9.086 -20.562 1 98.06 123 PHE A N 1
ATOM 927 C CA . PHE A 1 123 ? -5.867 -9.867 -19.562 1 98.06 123 PHE A CA 1
ATOM 928 C C . PHE A 1 123 ? -6.73 -8.969 -18.688 1 98.06 123 PHE A C 1
ATOM 930 O O . PHE A 1 123 ? -6.297 -7.891 -18.281 1 98.06 123 PHE A O 1
ATOM 937 N N . GLY A 1 124 ? -7.926 -9.391 -18.391 1 97.5 124 GLY A N 1
ATOM 938 C CA . GLY A 1 124 ? -8.797 -8.68 -17.469 1 97.5 124 GLY A CA 1
ATOM 939 C C . GLY A 1 124 ? -8.445 -8.922 -16 1 97.5 124 GLY A C 1
ATOM 940 O O . GLY A 1 124 ? -8.875 -8.172 -15.125 1 97.5 124 GLY A O 1
ATOM 941 N N . TRP A 1 125 ? -7.684 -9.992 -15.789 1 98.38 125 TRP A N 1
ATOM 942 C CA . TRP A 1 125 ? -7.219 -10.336 -14.445 1 98.38 125 TRP A CA 1
ATOM 943 C C . TRP A 1 125 ? -5.863 -11.031 -14.5 1 98.38 125 TRP A C 1
ATOM 945 O O . TRP A 1 125 ? -5.695 -12.023 -15.219 1 98.38 125 TRP A O 1
ATOM 955 N N . ILE A 1 126 ? -4.879 -10.461 -13.852 1 98.81 126 ILE A N 1
ATOM 956 C CA . ILE A 1 126 ? -3.582 -11.102 -13.695 1 98.81 126 ILE A CA 1
ATOM 957 C C . ILE A 1 126 ? -3.328 -11.398 -12.219 1 98.81 126 ILE A C 1
ATOM 959 O O . ILE A 1 126 ? -3.453 -10.516 -11.375 1 98.81 126 ILE A O 1
ATOM 963 N N . ASN A 1 127 ? -3.016 -12.641 -11.969 1 98.81 127 ASN A N 1
ATOM 964 C CA . ASN A 1 127 ? -2.707 -13.109 -10.625 1 98.81 127 ASN A CA 1
ATOM 965 C C . ASN A 1 127 ? -1.3 -13.695 -10.547 1 98.81 127 ASN A C 1
ATOM 967 O O . ASN A 1 127 ? -0.86 -14.398 -11.461 1 98.81 127 ASN A O 1
ATOM 971 N N . SER A 1 128 ? -0.551 -13.383 -9.508 1 98.81 128 SER A N 1
ATOM 972 C CA . SER A 1 128 ? 0.682 -14.062 -9.117 1 98.81 128 SER A CA 1
ATOM 973 C C . SER A 1 128 ? 0.789 -14.172 -7.602 1 98.81 128 SER A C 1
ATOM 975 O O . SER A 1 128 ? 0.825 -13.164 -6.898 1 98.81 128 SER A O 1
ATOM 977 N N . PHE A 1 129 ? 0.813 -15.344 -7.148 1 98.19 129 PHE A N 1
ATOM 978 C CA . PHE A 1 129 ? 0.78 -15.586 -5.707 1 98.19 129 PHE A CA 1
ATOM 979 C C . PHE A 1 129 ? 1.873 -16.562 -5.297 1 98.19 129 PHE A C 1
ATOM 981 O O . PHE A 1 129 ? 1.863 -17.719 -5.715 1 98.19 129 PHE A O 1
ATOM 988 N N . ILE A 1 130 ? 2.791 -16.078 -4.422 1 95.56 130 ILE A N 1
ATOM 989 C CA . ILE A 1 130 ? 3.924 -16.828 -3.887 1 95.56 130 ILE A CA 1
ATOM 990 C C . ILE A 1 130 ? 4.805 -17.312 -5.035 1 95.56 130 ILE A C 1
ATOM 992 O O . ILE A 1 130 ? 5.18 -18.5 -5.078 1 95.56 130 ILE A O 1
ATOM 996 N N . VAL A 1 131 ? 5.152 -16.453 -5.934 1 96.75 131 VAL A N 1
ATOM 997 C CA . VAL A 1 131 ? 5.969 -16.734 -7.109 1 96.75 131 VAL A CA 1
ATOM 998 C C . VAL A 1 131 ? 7.148 -15.758 -7.164 1 96.75 131 VAL A C 1
ATOM 1000 O O . VAL A 1 131 ? 8.305 -16.188 -7.203 1 96.75 131 VAL A O 1
ATOM 1003 N N . LEU A 1 132 ? 6.863 -14.438 -7.062 1 96.81 132 LEU A N 1
ATOM 1004 C CA . LEU A 1 132 ? 7.867 -13.398 -7.273 1 96.81 132 LEU A CA 1
ATOM 1005 C C . LEU A 1 132 ? 8.969 -13.484 -6.227 1 96.81 132 LEU A C 1
ATOM 1007 O O . LEU A 1 132 ? 10.133 -13.18 -6.512 1 96.81 132 LEU A O 1
ATOM 1011 N N . GLN A 1 133 ? 8.641 -13.93 -5.051 1 93.69 133 GLN A N 1
ATOM 1012 C CA . GLN A 1 133 ? 9.617 -14.039 -3.973 1 93.69 133 GLN A CA 1
ATOM 1013 C C . GLN A 1 133 ? 10.719 -15.031 -4.328 1 93.69 133 GLN A C 1
ATOM 1015 O O . GLN A 1 133 ? 11.766 -15.07 -3.678 1 93.69 133 GLN A O 1
ATOM 1020 N N . HIS A 1 134 ? 10.547 -15.836 -5.348 1 93.19 134 HIS A N 1
ATOM 1021 C CA . HIS A 1 134 ? 11.539 -16.812 -5.77 1 93.19 134 HIS A CA 1
ATOM 1022 C C . HIS A 1 134 ? 12.289 -16.344 -7.012 1 93.19 134 HIS A C 1
ATOM 1024 O O . HIS A 1 134 ? 13.039 -17.109 -7.617 1 93.19 134 HIS A O 1
ATOM 1030 N N . ILE A 1 135 ? 12.062 -15.164 -7.438 1 94.5 135 ILE A N 1
ATOM 1031 C CA . ILE A 1 135 ? 12.711 -14.531 -8.578 1 94.5 135 ILE A CA 1
ATOM 1032 C C . ILE A 1 135 ? 13.531 -13.328 -8.117 1 94.5 135 ILE A C 1
ATOM 1034 O O . ILE A 1 135 ? 13.016 -12.453 -7.418 1 94.5 135 ILE A O 1
ATOM 1038 N N . PRO A 1 136 ? 14.781 -13.305 -8.492 1 93.25 136 PRO A N 1
ATOM 1039 C CA . PRO A 1 136 ? 15.562 -12.125 -8.109 1 93.25 136 PRO A CA 1
ATOM 1040 C C . PRO A 1 136 ? 14.883 -10.812 -8.5 1 93.25 136 PRO A C 1
ATOM 1042 O O . PRO A 1 136 ? 14.336 -10.703 -9.602 1 93.25 136 PRO A O 1
ATOM 1045 N N . PRO A 1 137 ? 15 -9.797 -7.637 1 95 137 PRO A N 1
ATOM 1046 C CA . PRO A 1 137 ? 14.227 -8.57 -7.824 1 95 137 PRO A CA 1
ATOM 1047 C C . PRO A 1 137 ? 14.516 -7.895 -9.164 1 95 137 PRO A C 1
ATOM 1049 O O . PRO A 1 137 ? 13.602 -7.348 -9.789 1 95 137 PRO A O 1
ATOM 1052 N N . GLU A 1 138 ? 15.734 -7.859 -9.586 1 94.75 138 GLU A N 1
ATOM 1053 C CA . GLU A 1 138 ? 16.047 -7.234 -10.875 1 94.75 138 GLU A CA 1
ATOM 1054 C C . GLU A 1 138 ? 15.211 -7.855 -12 1 94.75 138 GLU A C 1
ATOM 1056 O O . GLU A 1 138 ? 14.609 -7.141 -12.797 1 94.75 138 GLU A O 1
ATOM 1061 N N . ARG A 1 139 ? 15.172 -9.172 -12.047 1 96.12 139 ARG A N 1
ATOM 1062 C CA . ARG A 1 139 ? 14.375 -9.883 -13.031 1 96.12 139 ARG A CA 1
ATOM 1063 C C . ARG A 1 139 ? 12.883 -9.773 -12.719 1 96.12 139 ARG A C 1
ATOM 1065 O O . ARG A 1 139 ? 12.062 -9.602 -13.617 1 96.12 139 ARG A O 1
ATOM 1072 N N . GLY A 1 140 ? 12.586 -9.852 -11.445 1 97.56 140 GLY A N 1
ATOM 1073 C CA . GLY A 1 140 ? 11.195 -9.789 -11.016 1 97.56 140 GLY A CA 1
ATOM 1074 C C . GLY A 1 140 ? 10.523 -8.477 -11.359 1 97.56 140 GLY A C 1
ATOM 1075 O O . GLY A 1 140 ? 9.367 -8.453 -11.789 1 97.56 140 GLY A O 1
ATOM 1076 N N . MET A 1 141 ? 11.273 -7.434 -11.211 1 98.12 141 MET A N 1
ATOM 1077 C CA . MET A 1 141 ? 10.711 -6.125 -11.531 1 98.12 141 MET A CA 1
ATOM 1078 C C . MET A 1 141 ? 10.414 -6.004 -13.023 1 98.12 141 MET A C 1
ATOM 1080 O O . MET A 1 141 ? 9.406 -5.422 -13.414 1 98.12 141 MET A O 1
ATOM 1084 N N . ALA A 1 142 ? 11.273 -6.512 -13.805 1 98.06 142 ALA A N 1
ATOM 1085 C CA . ALA A 1 142 ? 11.039 -6.52 -15.25 1 98.06 142 ALA A CA 1
ATOM 1086 C C . ALA A 1 142 ? 9.797 -7.34 -15.602 1 98.06 142 ALA A C 1
ATOM 1088 O O . ALA A 1 142 ? 9.031 -6.969 -16.484 1 98.06 142 ALA A O 1
ATOM 1089 N N . LEU A 1 143 ? 9.625 -8.438 -14.914 1 98.25 143 LEU A N 1
ATOM 1090 C CA . LEU A 1 143 ? 8.469 -9.297 -15.148 1 98.25 143 LEU A CA 1
ATOM 1091 C C . LEU A 1 143 ? 7.184 -8.602 -14.711 1 98.25 143 LEU A C 1
ATOM 1093 O O . LEU A 1 143 ? 6.156 -8.711 -15.391 1 98.25 143 LEU A O 1
ATOM 1097 N N . ILE A 1 144 ? 7.23 -7.906 -13.586 1 98.75 144 ILE A N 1
ATOM 1098 C CA . ILE A 1 144 ? 6.07 -7.148 -13.141 1 98.75 144 ILE A CA 1
ATOM 1099 C C . ILE A 1 144 ? 5.68 -6.125 -14.203 1 98.75 144 ILE A C 1
ATOM 1101 O O . ILE A 1 144 ? 4.5 -5.98 -14.531 1 98.75 144 ILE A O 1
ATOM 1105 N N . GLU A 1 145 ? 6.641 -5.473 -14.734 1 98.44 145 GLU A N 1
ATOM 1106 C CA . GLU A 1 145 ? 6.367 -4.5 -15.789 1 98.44 145 GLU A CA 1
ATOM 1107 C C . GLU A 1 145 ? 5.719 -5.164 -17 1 98.44 145 GLU A C 1
ATOM 1109 O O . GLU A 1 145 ? 4.734 -4.66 -17.547 1 98.44 145 GLU A O 1
ATOM 1114 N N . ASP A 1 146 ? 6.27 -6.289 -17.359 1 98.44 146 ASP A N 1
ATOM 1115 C CA . ASP A 1 146 ? 5.734 -7.043 -18.484 1 98.44 146 ASP A CA 1
ATOM 1116 C C . ASP A 1 146 ? 4.285 -7.453 -18.234 1 98.44 146 ASP A C 1
ATOM 1118 O O . ASP A 1 146 ? 3.443 -7.355 -19.141 1 98.44 146 ASP A O 1
ATOM 1122 N N . LEU A 1 147 ? 3.975 -7.879 -17.062 1 98.69 147 LEU A N 1
ATOM 1123 C CA . LEU A 1 147 ? 2.617 -8.266 -16.703 1 98.69 147 LEU A CA 1
ATOM 1124 C C . LEU A 1 147 ? 1.677 -7.066 -16.766 1 98.69 147 LEU A C 1
ATOM 1126 O O . LEU A 1 147 ? 0.55 -7.184 -17.25 1 98.69 147 LEU A O 1
ATOM 1130 N N . LEU A 1 148 ? 2.145 -5.934 -16.312 1 98.31 148 LEU A N 1
ATOM 1131 C CA . LEU A 1 148 ? 1.323 -4.73 -16.328 1 98.31 148 LEU A CA 1
ATOM 1132 C C . LEU A 1 148 ? 1.012 -4.301 -17.766 1 98.31 148 LEU A C 1
ATOM 1134 O O . LEU A 1 148 ? -0.082 -3.801 -18.031 1 98.31 148 LEU A O 1
ATOM 1138 N N . GLU A 1 149 ? 1.932 -4.512 -18.641 1 97.88 149 GLU A N 1
ATOM 1139 C CA . GLU A 1 149 ? 1.716 -4.191 -20.047 1 97.88 149 GLU A CA 1
ATOM 1140 C C . GLU A 1 149 ? 0.636 -5.078 -20.656 1 97.88 149 GLU A C 1
ATOM 1142 O O . GLU A 1 149 ? 0.036 -4.727 -21.672 1 97.88 149 GLU A O 1
ATOM 1147 N N . ARG A 1 150 ? 0.418 -6.176 -20 1 98.12 150 ARG A N 1
ATOM 1148 C CA . ARG A 1 150 ? -0.537 -7.148 -20.531 1 98.12 150 ARG A CA 1
ATOM 1149 C C . ARG A 1 150 ? -1.892 -7.008 -19.844 1 98.12 150 ARG A C 1
ATOM 1151 O O . ARG A 1 150 ? -2.842 -7.711 -20.188 1 98.12 150 ARG A O 1
ATOM 1158 N N . LEU A 1 151 ? -2.004 -6.141 -18.891 1 97.88 151 LEU A N 1
ATOM 1159 C CA . LEU A 1 151 ? -3.246 -5.918 -18.156 1 97.88 151 LEU A CA 1
ATOM 1160 C C . LEU A 1 151 ? -4.148 -4.938 -18.906 1 97.88 151 LEU A C 1
ATOM 1162 O O . LEU A 1 151 ? -3.703 -3.857 -19.297 1 97.88 151 LEU A O 1
ATOM 1166 N N . SER A 1 152 ? -5.414 -5.266 -19.078 1 96.31 152 SER A N 1
ATOM 1167 C CA . SER A 1 152 ? -6.379 -4.414 -19.766 1 96.31 152 SER A CA 1
ATOM 1168 C C . SER A 1 152 ? -6.691 -3.162 -18.953 1 96.31 152 SER A C 1
ATOM 1170 O O . SER A 1 152 ? -6.602 -3.174 -17.719 1 96.31 152 SER A O 1
ATOM 1172 N N . PRO A 1 153 ? -7.07 -2.029 -19.672 1 94.38 153 PRO A N 1
ATOM 1173 C CA . PRO A 1 153 ? -7.711 -0.964 -18.891 1 94.38 153 PRO A CA 1
ATOM 1174 C C . PRO A 1 153 ? -8.898 -1.466 -18.078 1 94.38 153 PRO A C 1
ATOM 1176 O O . PRO A 1 153 ? -9.727 -2.225 -18.578 1 94.38 153 PRO A O 1
ATOM 1179 N N . GLY A 1 154 ? -8.891 -1.136 -16.859 1 95.38 154 GLY A N 1
ATOM 1180 C CA . GLY A 1 154 ? -9.953 -1.612 -15.984 1 95.38 154 GLY A CA 1
ATOM 1181 C C . GLY A 1 154 ? -9.703 -3.006 -15.445 1 95.38 154 GLY A C 1
ATOM 1182 O O . GLY A 1 154 ? -10.516 -3.541 -14.688 1 95.38 154 GLY A O 1
ATOM 1183 N N . GLY A 1 155 ? -8.539 -3.576 -15.852 1 97.25 155 GLY A N 1
ATOM 1184 C CA . GLY A 1 155 ? -8.219 -4.926 -15.414 1 97.25 155 GLY A CA 1
ATOM 1185 C C . GLY A 1 155 ? -7.84 -5.012 -13.945 1 97.25 155 GLY A C 1
ATOM 1186 O O . GLY A 1 155 ? -7.477 -4.004 -13.336 1 97.25 155 GLY A O 1
ATOM 1187 N N . LEU A 1 156 ? -7.961 -6.199 -13.406 1 98.06 156 LEU A N 1
ATOM 1188 C CA . LEU A 1 156 ? -7.68 -6.461 -11.992 1 98.06 156 LEU A CA 1
ATOM 1189 C C . LEU A 1 156 ? -6.324 -7.141 -11.828 1 98.06 156 LEU A C 1
ATOM 1191 O O . LEU A 1 156 ? -5.949 -7.992 -12.641 1 98.06 156 LEU A O 1
ATOM 1195 N N . LEU A 1 157 ? -5.598 -6.703 -10.805 1 98.75 157 LEU A N 1
ATOM 1196 C CA . LEU A 1 157 ? -4.285 -7.25 -10.484 1 98.75 157 LEU A CA 1
ATOM 1197 C C . LEU A 1 157 ? -4.254 -7.777 -9.055 1 98.75 157 LEU A C 1
ATOM 1199 O O . LEU A 1 157 ? -4.684 -7.09 -8.125 1 98.75 157 LEU A O 1
ATOM 1203 N N . SER A 1 158 ? -3.908 -9.031 -8.812 1 98.75 158 SER A N 1
ATOM 1204 C CA . SER A 1 158 ? -3.537 -9.602 -7.523 1 98.75 158 SER A CA 1
ATOM 1205 C C . SER A 1 158 ? -2.104 -10.117 -7.539 1 98.75 158 SER A C 1
ATOM 1207 O O . SER A 1 158 ? -1.812 -11.148 -8.156 1 98.75 158 SER A O 1
ATOM 1209 N N . LEU A 1 159 ? -1.205 -9.391 -6.852 1 98.75 159 LEU A N 1
ATOM 1210 C CA . LEU A 1 159 ? 0.234 -9.633 -6.891 1 98.75 159 LEU A CA 1
ATOM 1211 C C . LEU A 1 159 ? 0.807 -9.742 -5.484 1 98.75 159 LEU A C 1
ATOM 1213 O O . LEU A 1 159 ? 0.754 -8.789 -4.707 1 98.75 159 LEU A O 1
ATOM 1217 N N . GLN A 1 160 ? 1.362 -10.922 -5.184 1 98.12 160 GLN A N 1
ATOM 1218 C CA . GLN A 1 160 ? 1.976 -11.117 -3.871 1 98.12 160 GLN A CA 1
ATOM 1219 C C . GLN A 1 160 ? 3.496 -11.031 -3.959 1 98.12 160 GLN A C 1
ATOM 1221 O O . GLN A 1 160 ? 4.102 -11.57 -4.887 1 98.12 160 GLN A O 1
ATOM 1226 N N . LEU A 1 161 ? 4.121 -10.352 -2.994 1 97.19 161 LEU A N 1
ATOM 1227 C CA . LEU A 1 161 ? 5.574 -10.328 -2.889 1 97.19 161 LEU A CA 1
ATOM 1228 C C . LEU A 1 161 ? 6.012 -10.234 -1.431 1 97.19 161 LEU A C 1
ATOM 1230 O O . LEU A 1 161 ? 5.238 -9.805 -0.572 1 97.19 161 LEU A O 1
ATOM 1234 N N . THR A 1 162 ? 7.219 -10.68 -1.172 1 96.06 162 THR A N 1
ATOM 1235 C CA . THR A 1 162 ? 7.82 -10.539 0.15 1 96.06 162 THR A CA 1
ATOM 1236 C C . THR A 1 162 ? 8.594 -9.227 0.253 1 96.06 162 THR A C 1
ATOM 1238 O O . THR A 1 162 ? 9.148 -8.75 -0.737 1 96.06 162 THR A O 1
ATOM 1241 N N . VAL A 1 163 ? 8.633 -8.68 1.503 1 96.81 163 VAL A N 1
ATOM 1242 C CA . VAL A 1 163 ? 9.18 -7.34 1.667 1 96.81 163 VAL A CA 1
ATOM 1243 C C . VAL A 1 163 ? 10.219 -7.336 2.783 1 96.81 163 VAL A C 1
ATOM 1245 O O . VAL A 1 163 ? 11.242 -6.648 2.691 1 96.81 163 VAL A O 1
ATOM 1248 N N . TRP A 1 164 ? 10.047 -8.055 3.896 1 93.38 164 TRP A N 1
ATOM 1249 C CA . TRP A 1 164 ? 11.016 -8.086 4.988 1 93.38 164 TRP A CA 1
ATOM 1250 C C . TRP A 1 164 ? 10.984 -9.43 5.703 1 93.38 164 TRP A C 1
ATOM 1252 O O . TRP A 1 164 ? 10.07 -10.227 5.5 1 93.38 164 TRP A O 1
ATOM 1262 N N . ARG A 1 165 ? 12.016 -9.633 6.543 1 90.19 165 ARG A N 1
ATOM 1263 C CA . ARG A 1 165 ? 12.148 -10.883 7.293 1 90.19 165 ARG A CA 1
ATOM 1264 C C . ARG A 1 165 ? 12.07 -10.625 8.797 1 90.19 165 ARG A C 1
ATOM 1266 O O . ARG A 1 165 ? 12.43 -9.547 9.266 1 90.19 165 ARG A O 1
ATOM 1273 N N . ASP A 1 166 ? 11.539 -11.562 9.555 1 82.94 166 ASP A N 1
ATOM 1274 C CA . ASP A 1 166 ? 11.531 -11.477 11.008 1 82.94 166 ASP A CA 1
ATOM 1275 C C . ASP A 1 166 ? 12.953 -11.445 11.562 1 82.94 166 ASP A C 1
ATOM 1277 O O . ASP A 1 166 ? 13.883 -11.961 10.938 1 82.94 166 ASP A O 1
ATOM 1281 N N . ALA A 1 167 ? 13.148 -10.477 12.727 1 62.66 167 ALA A N 1
ATOM 1282 C CA . ALA A 1 167 ? 14.461 -10.336 13.359 1 62.66 167 ALA A CA 1
ATOM 1283 C C . ALA A 1 167 ? 15.086 -11.695 13.648 1 62.66 167 ALA A C 1
ATOM 1285 O O . ALA A 1 167 ? 16.297 -11.867 13.539 1 62.66 167 ALA A O 1
ATOM 1286 N N . ARG A 1 168 ? 14.398 -12.547 14.516 1 52.06 168 ARG A N 1
ATOM 1287 C CA . ARG A 1 168 ? 15.047 -13.797 14.891 1 52.06 168 ARG A CA 1
ATOM 1288 C C . ARG A 1 168 ? 15.633 -14.492 13.664 1 52.06 168 ARG A C 1
ATOM 1290 O O . ARG A 1 168 ? 16.516 -15.352 13.797 1 52.06 168 ARG A O 1
ATOM 1297 N N . HIS A 1 169 ? 15.055 -14.219 12.711 1 47.59 169 HIS A N 1
ATOM 1298 C CA . HIS A 1 169 ? 15.523 -14.93 11.531 1 47.59 169 HIS A CA 1
ATOM 1299 C C . HIS A 1 169 ? 16.766 -14.273 10.945 1 47.59 169 HIS A C 1
ATOM 1301 O O . HIS A 1 169 ? 17.375 -14.797 10.008 1 47.59 169 HIS A O 1
ATOM 1307 N N . ASP A 1 170 ? 17.031 -13.047 11.578 1 42.75 170 ASP A N 1
ATOM 1308 C CA . ASP A 1 170 ? 18.281 -12.422 11.164 1 42.75 170 ASP A CA 1
ATOM 1309 C C . ASP A 1 170 ? 19.484 -13.141 11.781 1 42.75 170 ASP A C 1
ATOM 1311 O O . ASP A 1 170 ? 20.641 -12.828 11.469 1 42.75 170 ASP A O 1
ATOM 1315 N N . GLU A 1 171 ? 19.359 -13.57 13.102 1 35.34 171 GLU A N 1
ATOM 1316 C CA . GLU A 1 171 ? 20.531 -14.289 13.578 1 35.34 171 GLU A CA 1
ATOM 1317 C C . GLU A 1 171 ? 20.828 -15.508 12.711 1 35.34 171 GLU A C 1
ATOM 1319 O O . GLU A 1 171 ? 19.922 -16.297 12.414 1 35.34 171 GLU A O 1
ATOM 1324 N N . PRO A 1 172 ? 21.938 -15.453 12.094 1 34.81 172 PRO A N 1
ATOM 1325 C CA . PRO A 1 172 ? 22.203 -16.734 11.445 1 34.81 172 PRO A CA 1
ATOM 1326 C C . PRO A 1 172 ? 21.938 -17.938 12.367 1 34.81 172 PRO A C 1
ATOM 1328 O O . PRO A 1 172 ? 22.625 -18.109 13.367 1 34.81 172 PRO A O 1
ATOM 1331 N N . GLY A 1 173 ? 20.797 -17.984 13.023 1 32.59 173 GLY A N 1
ATOM 1332 C CA . GLY A 1 173 ? 20.812 -19.234 13.766 1 32.59 173 GLY A CA 1
ATOM 1333 C C . GLY A 1 173 ? 21.656 -20.312 13.109 1 32.59 173 GLY A C 1
ATOM 1334 O O . GLY A 1 173 ? 22.031 -20.188 11.938 1 32.59 173 GLY A O 1
ATOM 1335 N N . PRO A 1 174 ? 22.406 -21.094 14.062 1 29.69 174 PRO A N 1
ATOM 1336 C CA . PRO A 1 174 ? 23.078 -22.172 13.32 1 29.69 174 PRO A CA 1
ATOM 1337 C C . PRO A 1 174 ? 22.25 -22.672 12.141 1 29.69 174 PRO A C 1
ATOM 1339 O O . PRO A 1 174 ? 21.031 -22.562 12.148 1 29.69 174 PRO A O 1
ATOM 1342 N N . ALA A 1 175 ? 22.734 -22.453 11 1 29.56 175 ALA A N 1
ATOM 1343 C CA . ALA A 1 175 ? 22.078 -23.109 9.867 1 29.56 175 ALA A CA 1
ATOM 1344 C C . ALA A 1 175 ? 21.297 -24.328 10.32 1 29.56 175 ALA A C 1
ATOM 1346 O O . ALA A 1 175 ? 21.797 -25.141 11.102 1 29.56 175 ALA A O 1
ATOM 1347 N N . PRO A 1 176 ? 20.047 -24.344 10.734 1 29.53 176 PRO A N 1
ATOM 1348 C CA . PRO A 1 176 ? 19.953 -25.797 10.867 1 29.53 176 PRO A CA 1
ATOM 1349 C C . PRO A 1 176 ? 20.969 -26.531 10.008 1 29.53 176 PRO A C 1
ATOM 1351 O O . PRO A 1 176 ? 21.438 -26 9 1 29.53 176 PRO A O 1
ATOM 1354 N N . ARG A 1 177 ? 21.969 -27.375 10.461 1 28.23 177 ARG A N 1
ATOM 1355 C CA . ARG A 1 177 ? 22.812 -28.312 9.719 1 28.23 177 ARG A CA 1
ATOM 1356 C C . ARG A 1 177 ? 22.266 -28.547 8.32 1 28.23 177 ARG A C 1
ATOM 1358 O O . ARG A 1 177 ? 22.766 -29.422 7.598 1 28.23 177 ARG A O 1
ATOM 1365 N N . THR A 1 178 ? 21.109 -28.188 7.863 1 28.62 178 THR A N 1
ATOM 1366 C CA . THR A 1 178 ? 21.281 -28.203 6.414 1 28.62 178 THR A CA 1
ATOM 1367 C C . THR A 1 178 ? 21.953 -26.906 5.941 1 28.62 178 THR A C 1
ATOM 1369 O O . THR A 1 178 ? 21.844 -25.875 6.586 1 28.62 178 THR A O 1
ATOM 1372 N N . GLY A 1 179 ? 22.984 -26.625 5.062 1 27.8 179 GLY A N 1
ATOM 1373 C CA . GLY A 1 179 ? 24 -25.75 4.492 1 27.8 179 GLY A CA 1
ATOM 1374 C C . GLY A 1 179 ? 23.469 -24.391 4.102 1 27.8 179 GLY A C 1
ATOM 1375 O O . GLY A 1 179 ? 23.469 -24.031 2.92 1 27.8 179 GLY A O 1
ATOM 1376 N N . TRP A 1 180 ? 22.453 -23.719 4.668 1 26.83 180 TRP A N 1
ATOM 1377 C CA . TRP A 1 180 ? 22.172 -22.484 3.924 1 26.83 180 TRP A CA 1
ATOM 1378 C C . TRP A 1 180 ? 23.125 -21.375 4.344 1 26.83 180 TRP A C 1
ATOM 1380 O O . TRP A 1 180 ? 23.078 -20.891 5.48 1 26.83 180 TRP A O 1
ATOM 1390 N N . ARG A 1 181 ? 24.438 -21.344 4.031 1 28.34 181 ARG A N 1
ATOM 1391 C CA . ARG A 1 181 ? 25.5 -20.375 4.293 1 28.34 181 ARG A CA 1
ATOM 1392 C C . ARG A 1 181 ? 25.094 -18.969 3.84 1 28.34 181 ARG A C 1
ATOM 1394 O O . ARG A 1 181 ? 24.781 -18.766 2.664 1 28.34 181 ARG A O 1
ATOM 1401 N N . ALA A 1 182 ? 24.766 -18.141 4.633 1 28.02 182 ALA A N 1
ATOM 1402 C CA . ALA A 1 182 ? 24.594 -16.703 4.469 1 28.02 182 ALA A CA 1
ATOM 1403 C C . ALA A 1 182 ? 25.875 -16.062 3.922 1 28.02 182 ALA A C 1
ATOM 1405 O O . ALA A 1 182 ? 26.969 -16.375 4.367 1 28.02 182 ALA A O 1
ATOM 1406 N N . PHE A 1 183 ? 25.875 -15.469 2.754 1 27.64 183 PHE A N 1
ATOM 1407 C CA . PHE A 1 183 ? 26.938 -14.797 2.027 1 27.64 183 PHE A CA 1
ATOM 1408 C C . PHE A 1 183 ? 27.562 -13.695 2.877 1 27.64 183 PHE A C 1
ATOM 1410 O O . PHE A 1 183 ? 26.875 -12.75 3.277 1 27.64 183 PHE A O 1
ATOM 1417 N N . VAL A 1 184 ? 28.578 -13.961 3.721 1 27.19 184 VAL A N 1
ATOM 1418 C CA . VAL A 1 184 ? 29.484 -13.023 4.359 1 27.19 184 VAL A CA 1
ATOM 1419 C C . VAL A 1 184 ? 30.281 -12.266 3.295 1 27.19 184 VAL A C 1
ATOM 1421 O O . VAL A 1 184 ? 30.766 -12.859 2.326 1 27.19 184 VAL A O 1
ATOM 1424 N N . PRO A 1 185 ? 30.203 -10.984 3.258 1 27.62 185 PRO A N 1
ATOM 1425 C CA . PRO A 1 185 ? 31.016 -10.195 2.33 1 27.62 185 PRO A CA 1
ATOM 1426 C C . PRO A 1 185 ? 32.5 -10.531 2.41 1 27.62 185 PRO A C 1
ATOM 1428 O O . PRO A 1 185 ? 33 -10.891 3.479 1 27.62 185 PRO A O 1
ATOM 1431 N N . PRO A 1 186 ? 33.25 -10.797 1.217 1 28.61 186 PRO A N 1
ATOM 1432 C CA . PRO A 1 186 ? 34.594 -11.266 0.975 1 28.61 186 PRO A CA 1
ATOM 1433 C C . PRO A 1 186 ? 35.656 -10.32 1.53 1 28.61 186 PRO A C 1
ATOM 1435 O O . PRO A 1 186 ? 36.844 -10.484 1.25 1 28.61 186 PRO A O 1
ATOM 1438 N N . ALA A 1 187 ? 35.562 -9.227 2.111 1 28.33 187 ALA A N 1
ATOM 1439 C CA . ALA A 1 187 ? 36.906 -8.609 2.189 1 28.33 187 ALA A CA 1
ATOM 1440 C C . ALA A 1 187 ? 37.938 -9.617 2.66 1 28.33 187 ALA A C 1
ATOM 1442 O O . ALA A 1 187 ? 39.031 -9.711 2.086 1 28.33 187 ALA A O 1
ATOM 1443 N N . LEU A 1 188 ? 38.344 -9.797 3.912 1 28.2 188 LEU A N 1
ATOM 1444 C CA . LEU A 1 188 ? 39.656 -10.32 4.285 1 28.2 188 LEU A CA 1
ATOM 1445 C C . LEU A 1 188 ? 39.75 -11.812 3.98 1 28.2 188 LEU A C 1
ATOM 1447 O O . LEU A 1 188 ? 40.844 -12.352 3.846 1 28.2 188 LEU A O 1
ATOM 1451 N N . ARG A 1 189 ? 38.844 -12.828 4.621 1 26.69 189 ARG A N 1
ATOM 1452 C CA . ARG A 1 189 ? 39.438 -14.141 4.836 1 26.69 189 ARG A CA 1
ATOM 1453 C C . ARG A 1 189 ? 39.625 -14.875 3.512 1 26.69 189 ARG A C 1
ATOM 1455 O O . ARG A 1 189 ? 38.719 -14.898 2.672 1 26.69 189 ARG A O 1
ATOM 1462 N N . ARG A 1 190 ? 40.812 -15.516 3.096 1 31.5 190 ARG A N 1
ATOM 1463 C CA . ARG A 1 190 ? 41.188 -16.578 2.178 1 31.5 190 ARG A CA 1
ATOM 1464 C C . ARG A 1 190 ? 40.094 -17.625 2.039 1 31.5 190 ARG A C 1
ATOM 1466 O O . ARG A 1 190 ? 40.344 -18.719 1.525 1 31.5 190 ARG A O 1
ATOM 1473 N N . SER A 1 191 ? 39.031 -17.469 2.918 1 29.3 191 SER A N 1
ATOM 1474 C CA . SER A 1 191 ? 38.156 -18.469 3.494 1 29.3 191 SER A CA 1
ATOM 1475 C C . SER A 1 191 ? 37.312 -19.156 2.414 1 29.3 191 SER A C 1
ATOM 1477 O O . SER A 1 191 ? 37 -18.562 1.39 1 29.3 191 SER A O 1
ATOM 1479 N N . LYS A 1 192 ? 37.188 -20.547 2.416 1 32.12 192 LYS A N 1
ATOM 1480 C CA . LYS A 1 192 ? 36.5 -21.594 1.685 1 32.12 192 LYS A CA 1
ATOM 1481 C C . LYS A 1 192 ? 35.031 -21.203 1.398 1 32.12 192 LYS A C 1
ATOM 1483 O O . LYS A 1 192 ? 34.406 -20.531 2.219 1 32.12 192 LYS A O 1
ATOM 1488 N N . ALA A 1 193 ? 34.719 -21 0.131 1 32.66 193 ALA A N 1
ATOM 1489 C CA . ALA A 1 193 ? 33.406 -20.719 -0.448 1 32.66 193 ALA A CA 1
ATOM 1490 C C . ALA A 1 193 ? 32.281 -21.375 0.36 1 32.66 193 ALA A C 1
ATOM 1492 O O . ALA A 1 193 ? 32.375 -22.547 0.7 1 32.66 193 ALA A O 1
ATOM 1493 N N . PRO A 1 194 ? 31.609 -20.703 1.278 1 36.69 194 PRO A N 1
ATOM 1494 C CA . PRO A 1 194 ? 30.594 -21.453 2.033 1 36.69 194 PRO A CA 1
ATOM 1495 C C . PRO A 1 194 ? 29.797 -22.422 1.157 1 36.69 194 PRO A C 1
ATOM 1497 O O . PRO A 1 194 ? 29.672 -22.203 -0.05 1 36.69 194 PRO A O 1
ATOM 1500 N N . PRO A 1 195 ? 29.719 -23.75 1.452 1 35.06 195 PRO A N 1
ATOM 1501 C CA . PRO A 1 195 ? 28.969 -24.703 0.637 1 35.06 195 PRO A CA 1
ATOM 1502 C C . PRO A 1 195 ? 27.609 -24.172 0.192 1 35.06 195 PRO A C 1
ATOM 1504 O O . PRO A 1 195 ? 27.047 -23.297 0.84 1 35.06 195 PRO A O 1
ATOM 1507 N N . PRO A 1 196 ? 27.234 -24.406 -1.114 1 38.59 196 PRO A N 1
ATOM 1508 C CA . PRO A 1 196 ? 25.922 -24 -1.627 1 38.59 196 PRO A CA 1
ATOM 1509 C C . PRO A 1 196 ? 24.781 -24.328 -0.67 1 38.59 196 PRO A C 1
ATOM 1511 O O . PRO A 1 196 ? 24.891 -25.281 0.102 1 38.59 196 PRO A O 1
ATOM 1514 N N . PRO A 1 197 ? 23.922 -23.406 -0.263 1 42.03 197 PRO A N 1
ATOM 1515 C CA . PRO A 1 197 ? 22.797 -23.766 0.617 1 42.03 197 PRO A CA 1
ATOM 1516 C C . PRO A 1 197 ? 22.188 -25.109 0.254 1 42.03 197 PRO A C 1
ATOM 1518 O O . PRO A 1 197 ? 22.297 -25.562 -0.886 1 42.03 197 PRO A O 1
ATOM 1521 N N . PRO A 1 198 ? 21.812 -26 1.232 1 37.19 198 PRO A N 1
ATOM 1522 C CA . PRO A 1 198 ? 21.297 -27.344 0.912 1 37.19 198 PRO A CA 1
ATOM 1523 C C . PRO A 1 198 ? 20.297 -27.328 -0.239 1 37.19 198 PRO A C 1
ATOM 1525 O O . PRO A 1 198 ? 19.609 -26.328 -0.449 1 37.19 198 PRO A O 1
ATOM 1528 N N . LYS A 1 199 ? 20.297 -28.281 -1.137 1 39.84 199 LYS A N 1
ATOM 1529 C CA . LYS A 1 199 ? 19.391 -28.766 -2.17 1 39.84 199 LYS A CA 1
ATOM 1530 C C . LYS A 1 199 ? 17.953 -28.844 -1.648 1 39.84 199 LYS A C 1
ATOM 1532 O O . LYS A 1 199 ? 17.688 -29.516 -0.651 1 39.84 199 LYS A O 1
ATOM 1537 N N . GLY A 1 200 ? 16.984 -27.812 -1.67 1 45.97 200 GLY A N 1
ATOM 1538 C CA . GLY A 1 200 ? 15.57 -27.797 -1.338 1 45.97 200 GLY A CA 1
ATOM 1539 C C . GLY A 1 200 ? 15.07 -26.422 -0.925 1 45.97 200 GLY A C 1
ATOM 1540 O O . GLY A 1 200 ? 13.867 -26.203 -0.808 1 45.97 200 GLY A O 1
ATOM 1541 N N . LEU A 1 201 ? 15.977 -25.719 -0.311 1 54.94 201 LEU A N 1
ATOM 1542 C CA . LEU A 1 201 ? 15.477 -24.453 0.205 1 54.94 201 LEU A CA 1
ATOM 1543 C C . LEU A 1 201 ? 15.398 -23.406 -0.903 1 54.94 201 LEU A C 1
ATOM 1545 O O . LEU A 1 201 ? 16.406 -23.125 -1.559 1 54.94 201 LEU A O 1
ATOM 1549 N N . VAL A 1 202 ? 14.172 -23.297 -1.368 1 65.56 202 VAL A N 1
ATOM 1550 C CA . VAL A 1 202 ? 13.969 -22.312 -2.422 1 65.56 202 VAL A CA 1
ATOM 1551 C C . VAL A 1 202 ? 14.344 -20.922 -1.911 1 65.56 202 VAL A C 1
ATOM 1553 O O . VAL A 1 202 ? 14.008 -20.562 -0.781 1 65.56 202 VAL A O 1
ATOM 1556 N N . MET A 1 203 ? 15.32 -20.344 -2.588 1 79 203 MET A N 1
ATOM 1557 C CA . MET A 1 203 ? 15.75 -18.984 -2.312 1 79 203 MET A CA 1
ATOM 1558 C C . MET A 1 203 ? 14.578 -18.016 -2.418 1 79 203 MET A C 1
ATOM 1560 O O . MET A 1 203 ? 13.742 -18.141 -3.311 1 79 203 MET A O 1
ATOM 1564 N N . MET A 1 204 ? 14.562 -17.125 -1.396 1 87.75 204 MET A N 1
ATOM 1565 C CA . MET A 1 204 ? 13.516 -16.109 -1.393 1 87.75 204 MET A CA 1
ATOM 1566 C C . MET A 1 204 ? 14.117 -14.711 -1.421 1 87.75 204 MET A C 1
ATOM 1568 O O . MET A 1 204 ? 15.18 -14.477 -0.835 1 87.75 204 MET A O 1
ATOM 1572 N N . PHE A 1 205 ? 13.5 -13.844 -2.135 1 91.31 205 PHE A N 1
ATOM 1573 C CA . PHE A 1 205 ? 13.945 -12.469 -2.289 1 91.31 205 PHE A CA 1
ATOM 1574 C C . PHE A 1 205 ? 12.883 -11.492 -1.783 1 91.31 205 PHE A C 1
ATOM 1576 O O . PHE A 1 205 ? 11.688 -11.734 -1.944 1 91.31 205 PHE A O 1
ATOM 1583 N N . ASP A 1 206 ? 13.398 -10.422 -1.188 1 94.88 206 ASP A N 1
ATOM 1584 C CA . ASP A 1 206 ? 12.508 -9.328 -0.813 1 94.88 206 ASP A CA 1
ATOM 1585 C C . ASP A 1 206 ? 12.469 -8.25 -1.896 1 94.88 206 ASP A C 1
ATOM 1587 O O . ASP A 1 206 ? 13.477 -7.992 -2.557 1 94.88 206 ASP A O 1
ATOM 1591 N N . TYR A 1 207 ? 11.352 -7.672 -2.084 1 97.44 207 TYR A N 1
ATOM 1592 C CA . TYR A 1 207 ? 11.164 -6.594 -3.049 1 97.44 207 TYR A CA 1
ATOM 1593 C C . TYR A 1 207 ? 11.039 -5.246 -2.346 1 97.44 207 TYR A C 1
ATOM 1595 O O . TYR A 1 207 ? 10.617 -5.184 -1.189 1 97.44 207 TYR A O 1
ATOM 1603 N N . ASP A 1 208 ? 11.453 -4.215 -3.045 1 97.94 208 ASP A N 1
ATOM 1604 C CA . ASP A 1 208 ? 11.273 -2.842 -2.586 1 97.94 208 ASP A CA 1
ATOM 1605 C C . ASP A 1 208 ? 9.883 -2.32 -2.949 1 97.94 208 ASP A C 1
ATOM 1607 O O . ASP A 1 208 ? 9.609 -2.045 -4.117 1 97.94 208 ASP A O 1
ATOM 1611 N N . LEU A 1 209 ? 9.141 -2.098 -1.933 1 98.25 209 LEU A N 1
ATOM 1612 C CA . LEU A 1 209 ? 7.758 -1.709 -2.174 1 98.25 209 LEU A CA 1
ATOM 1613 C C . LEU A 1 209 ? 7.688 -0.338 -2.836 1 98.25 209 LEU A C 1
ATOM 1615 O O . LEU A 1 209 ? 6.777 -0.074 -3.627 1 98.25 209 LEU A O 1
ATOM 1619 N N . SER A 1 210 ? 8.633 0.564 -2.504 1 98.31 210 SER A N 1
ATOM 1620 C CA . SER A 1 210 ? 8.641 1.862 -3.17 1 98.31 210 SER A CA 1
ATOM 1621 C C . SER A 1 210 ? 8.758 1.706 -4.684 1 98.31 210 SER A C 1
ATOM 1623 O O . SER A 1 210 ? 8.031 2.359 -5.438 1 98.31 210 SER A O 1
ATOM 1625 N N . ALA A 1 211 ? 9.633 0.825 -5.09 1 98.06 211 ALA A N 1
ATOM 1626 C CA . ALA A 1 211 ? 9.852 0.588 -6.516 1 98.06 211 ALA A CA 1
ATOM 1627 C C . ALA A 1 211 ? 8.625 -0.062 -7.156 1 98.06 211 ALA A C 1
ATOM 1629 O O . ALA A 1 211 ? 8.242 0.296 -8.273 1 98.06 211 ALA A O 1
ATOM 1630 N N . VAL A 1 212 ? 8.023 -0.995 -6.453 1 98.69 212 VAL A N 1
ATOM 1631 C CA . VAL A 1 212 ? 6.867 -1.711 -6.988 1 98.69 212 VAL A CA 1
ATOM 1632 C C . VAL A 1 212 ? 5.695 -0.75 -7.152 1 98.69 212 VAL A C 1
ATOM 1634 O O . VAL A 1 212 ? 5.055 -0.716 -8.203 1 98.69 212 VAL A O 1
ATOM 1637 N N . VAL A 1 213 ? 5.445 0.062 -6.148 1 98.38 213 VAL A N 1
ATOM 1638 C CA . VAL A 1 213 ? 4.324 0.995 -6.16 1 98.38 213 VAL A CA 1
ATOM 1639 C C . VAL A 1 213 ? 4.531 2.039 -7.258 1 98.38 213 VAL A C 1
ATOM 1641 O O . VAL A 1 213 ? 3.592 2.398 -7.969 1 98.38 213 VAL A O 1
ATOM 1644 N N . ARG A 1 214 ? 5.738 2.488 -7.383 1 97.56 214 ARG A N 1
ATOM 1645 C CA . ARG A 1 214 ? 6.047 3.422 -8.461 1 97.56 214 ARG A CA 1
ATOM 1646 C C . ARG A 1 214 ? 5.734 2.811 -9.82 1 97.56 214 ARG A C 1
ATO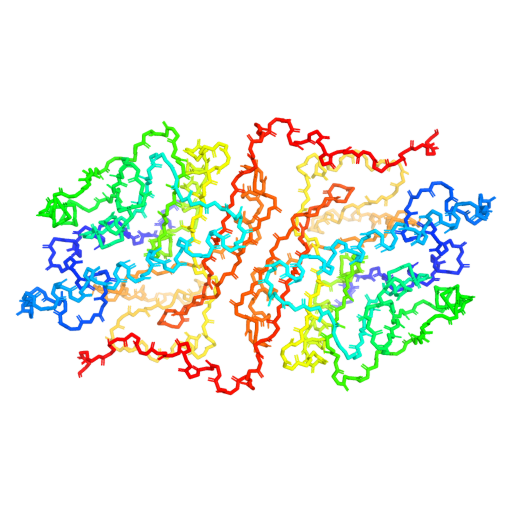M 1648 O O . ARG A 1 214 ? 5.086 3.445 -10.656 1 97.56 214 ARG A O 1
ATOM 1655 N N . LEU A 1 215 ? 6.191 1.619 -10.008 1 97.94 215 LEU A N 1
ATOM 1656 C CA . LEU A 1 215 ? 5.984 0.934 -11.281 1 97.94 215 LEU A CA 1
ATOM 1657 C C . LEU A 1 215 ? 4.496 0.773 -11.57 1 97.94 215 LEU A C 1
ATOM 1659 O O . LEU A 1 215 ? 4.055 1.01 -12.695 1 97.94 215 LEU A O 1
ATOM 1663 N N . LEU A 1 216 ? 3.723 0.375 -10.594 1 98.44 216 LEU A N 1
ATOM 1664 C CA . LEU A 1 216 ? 2.281 0.234 -10.758 1 98.44 216 LEU A CA 1
ATOM 1665 C C . LEU A 1 216 ? 1.643 1.569 -11.125 1 98.44 216 LEU A C 1
ATOM 1667 O O . LEU A 1 216 ? 0.797 1.634 -12.023 1 98.44 216 LEU A O 1
ATOM 1671 N N . ASN A 1 217 ? 2.047 2.576 -10.391 1 96.81 217 ASN A N 1
ATOM 1672 C CA . ASN A 1 217 ? 1.521 3.908 -10.672 1 96.81 217 ASN A CA 1
ATOM 1673 C C . ASN A 1 217 ? 1.818 4.34 -12.109 1 96.81 217 ASN A C 1
ATOM 1675 O O . ASN A 1 217 ? 0.944 4.871 -12.797 1 96.81 217 ASN A O 1
ATOM 1679 N N . GLU A 1 218 ? 3.01 4.109 -12.562 1 94.94 218 GLU A N 1
ATOM 1680 C CA . GLU A 1 218 ? 3.439 4.477 -13.906 1 94.94 218 GLU A CA 1
ATOM 1681 C C . GLU A 1 218 ? 2.637 3.727 -14.969 1 94.94 218 GLU A C 1
ATOM 1683 O O . GLU A 1 218 ? 2.621 4.121 -16.141 1 94.94 218 GLU A O 1
ATOM 1688 N N . HIS A 1 219 ? 1.989 2.658 -14.523 1 96.56 219 HIS A N 1
ATOM 1689 C CA . HIS A 1 219 ? 1.213 1.866 -15.469 1 96.56 219 HIS A CA 1
ATOM 1690 C C . HIS A 1 219 ? -0.282 1.99 -15.195 1 96.56 219 HIS A C 1
ATOM 1692 O O . HIS A 1 219 ? -1.055 1.087 -15.523 1 96.56 219 HIS A O 1
ATOM 1698 N N . GLY A 1 220 ? -0.681 3.006 -14.539 1 95.81 220 GLY A N 1
ATOM 1699 C CA . GLY A 1 220 ? -2.086 3.383 -14.5 1 95.81 220 GLY A CA 1
ATOM 1700 C C . GLY A 1 220 ? -2.801 2.895 -13.258 1 95.81 220 GLY A C 1
ATOM 1701 O O . GLY A 1 220 ? -4.031 2.875 -13.211 1 95.81 220 GLY A O 1
ATOM 1702 N N . VAL A 1 221 ? -2.109 2.488 -12.219 1 97.38 221 VAL A N 1
ATOM 1703 C CA . VAL A 1 221 ? -2.713 2.129 -10.938 1 97.38 221 VAL A CA 1
ATOM 1704 C C . VAL A 1 221 ? -2.639 3.316 -9.977 1 97.38 221 VAL A C 1
ATOM 1706 O O . VAL A 1 221 ? -1.552 3.693 -9.531 1 97.38 221 VAL A O 1
ATOM 1709 N N . GLU A 1 222 ? -3.738 3.83 -9.617 1 96.12 222 GLU A N 1
ATOM 1710 C CA . GLU A 1 222 ? -3.77 5.016 -8.766 1 96.12 222 GLU A CA 1
ATOM 1711 C C . GLU A 1 222 ? -4.121 4.656 -7.328 1 96.12 222 GLU A C 1
ATOM 1713 O O . GLU A 1 222 ? -3.879 5.445 -6.41 1 96.12 222 GLU A O 1
ATOM 1718 N N . GLU A 1 223 ? -4.75 3.584 -7.219 1 97.12 223 GLU A N 1
ATOM 1719 C CA . GLU A 1 223 ? -5.16 3.068 -5.914 1 97.12 223 GLU A CA 1
ATOM 1720 C C . GLU A 1 223 ? -4.918 1.564 -5.816 1 97.12 223 GLU A C 1
ATOM 1722 O O . GLU A 1 223 ? -5.152 0.828 -6.773 1 97.12 223 GLU A O 1
ATOM 1727 N N . MET A 1 224 ? -4.438 1.145 -4.711 1 98.44 224 MET A N 1
ATOM 1728 C CA . MET A 1 224 ? -4.215 -0.281 -4.48 1 98.44 224 MET A CA 1
ATOM 1729 C C . MET A 1 224 ? -4.426 -0.635 -3.012 1 98.44 224 MET A C 1
ATOM 1731 O O . MET A 1 224 ? -4.262 0.214 -2.135 1 98.44 224 MET A O 1
ATOM 1735 N N . ASN A 1 225 ? -4.801 -1.815 -2.789 1 98.62 225 ASN A N 1
ATOM 1736 C CA . ASN A 1 225 ? -4.953 -2.361 -1.444 1 98.62 225 ASN A CA 1
ATOM 1737 C C . ASN A 1 225 ? -3.852 -3.363 -1.115 1 98.62 225 ASN A C 1
ATOM 1739 O O . ASN A 1 225 ? -3.506 -4.207 -1.945 1 98.62 225 ASN A O 1
ATOM 1743 N N . LEU A 1 226 ? -3.225 -3.164 -0.012 1 98.69 226 LEU A N 1
ATOM 1744 C CA . LEU A 1 226 ? -2.207 -4.086 0.477 1 98.69 226 LEU A CA 1
ATOM 1745 C C . LEU A 1 226 ? -2.744 -4.926 1.63 1 98.69 226 LEU A C 1
ATOM 1747 O O . LEU A 1 226 ? -3.275 -4.387 2.604 1 98.69 226 LEU A O 1
ATOM 1751 N N . VAL A 1 227 ? -2.596 -6.23 1.504 1 97.81 227 VAL A N 1
ATOM 1752 C CA . VAL A 1 227 ? -2.914 -7.156 2.586 1 97.81 227 VAL A CA 1
ATOM 1753 C C . VAL A 1 227 ? -1.647 -7.883 3.033 1 97.81 227 VAL A C 1
ATOM 1755 O O . VAL A 1 227 ? -0.931 -8.461 2.209 1 97.81 227 VAL A O 1
ATOM 1758 N N . SER A 1 228 ? -1.395 -7.836 4.309 1 96.56 228 SER A N 1
ATOM 1759 C CA . SER A 1 228 ? -0.187 -8.469 4.832 1 96.56 228 SER A CA 1
ATOM 1760 C C . SER A 1 228 ? -0.214 -9.977 4.613 1 96.56 228 SER A C 1
ATOM 1762 O O . SER A 1 228 ? -1.261 -10.609 4.758 1 96.56 228 SER A O 1
ATOM 1764 N N . THR A 1 229 ? 0.9 -10.492 4.184 1 95.19 229 THR A N 1
ATOM 1765 C CA . THR A 1 229 ? 1.11 -11.938 4.102 1 95.19 229 THR A CA 1
ATOM 1766 C C . THR A 1 229 ? 2.307 -12.359 4.949 1 95.19 229 THR A C 1
ATOM 1768 O O . THR A 1 229 ? 3.234 -11.578 5.16 1 95.19 229 THR A O 1
ATOM 1771 N N . HIS A 1 230 ? 2.186 -13.461 5.543 1 89.25 230 HIS A N 1
ATOM 1772 C CA . HIS A 1 230 ? 3.248 -14.047 6.355 1 89.25 230 HIS A CA 1
ATOM 1773 C C . HIS A 1 230 ? 3.479 -15.508 5.984 1 89.25 230 HIS A C 1
ATOM 1775 O O . HIS A 1 230 ? 2.562 -16.328 6.082 1 89.25 230 HIS A O 1
ATOM 1781 N N . HIS A 1 231 ? 4.648 -15.766 5.516 1 81.25 231 HIS A N 1
ATOM 1782 C CA . HIS A 1 231 ? 4.996 -17.125 5.137 1 81.25 231 HIS A CA 1
ATOM 1783 C C . HIS A 1 231 ? 6.391 -17.5 5.633 1 81.25 231 HIS A C 1
ATOM 1785 O O . HIS A 1 231 ? 7.391 -16.969 5.129 1 81.25 231 HIS A O 1
ATOM 1791 N N . ASP A 1 232 ? 6.48 -18.406 6.559 1 74.44 232 ASP A N 1
ATOM 1792 C CA . ASP A 1 232 ? 7.73 -19 7.023 1 74.44 232 ASP A CA 1
ATOM 1793 C C . ASP A 1 232 ? 8.766 -17.922 7.344 1 74.44 232 ASP A C 1
ATOM 1795 O O . ASP A 1 232 ? 9.898 -17.984 6.863 1 74.44 232 ASP A O 1
ATOM 1799 N N . GLY A 1 233 ? 8.414 -16.891 8.109 1 80.75 233 GLY A N 1
ATOM 1800 C CA . GLY A 1 233 ? 9.352 -15.859 8.539 1 80.75 233 GLY A CA 1
ATOM 1801 C C . GLY A 1 233 ? 9.516 -14.742 7.531 1 80.75 233 GLY A C 1
ATOM 1802 O O . GLY A 1 233 ? 10.234 -13.773 7.781 1 80.75 233 GLY A O 1
ATOM 1803 N N . HIS A 1 234 ? 8.898 -14.922 6.383 1 88.75 234 HIS A N 1
ATOM 1804 C CA . HIS A 1 234 ? 8.914 -13.891 5.352 1 88.75 234 HIS A CA 1
ATOM 1805 C C . HIS A 1 234 ? 7.609 -13.102 5.34 1 88.75 234 HIS A C 1
ATOM 1807 O O . HIS A 1 234 ? 6.527 -13.688 5.254 1 88.75 234 HIS A O 1
ATOM 1813 N N . ASN A 1 235 ? 7.809 -11.828 5.465 1 94.25 235 ASN A N 1
ATOM 1814 C CA . ASN A 1 235 ? 6.645 -10.945 5.457 1 94.25 235 ASN A CA 1
ATOM 1815 C C . ASN A 1 235 ? 6.508 -10.211 4.129 1 94.25 235 ASN A C 1
ATOM 1817 O O . ASN A 1 235 ? 7.508 -9.812 3.527 1 94.25 235 ASN A O 1
ATOM 1821 N N . GLY A 1 236 ? 5.301 -10.195 3.688 1 96.12 236 GLY A N 1
ATOM 1822 C CA . GLY A 1 236 ? 5.039 -9.523 2.422 1 96.12 236 GLY A CA 1
ATOM 1823 C C . GLY A 1 236 ? 3.643 -8.945 2.33 1 96.12 236 GLY A C 1
ATOM 1824 O O . GLY A 1 236 ? 3.008 -8.672 3.352 1 96.12 236 GLY A O 1
ATOM 1825 N N . VAL A 1 237 ? 3.303 -8.625 1.104 1 98.12 237 VAL A N 1
ATOM 1826 C CA . VAL A 1 237 ? 1.982 -8.055 0.858 1 98.12 237 VAL A CA 1
ATOM 1827 C C . VAL A 1 237 ? 1.355 -8.711 -0.369 1 98.12 237 VAL A C 1
ATOM 1829 O O . VAL A 1 237 ? 2.064 -9.117 -1.292 1 98.12 237 VAL A O 1
ATOM 1832 N N . LEU A 1 238 ? 0.083 -8.914 -0.29 1 98.62 238 LEU A N 1
ATOM 1833 C CA . LEU A 1 238 ? -0.746 -9.102 -1.476 1 98.62 238 LEU A CA 1
ATOM 1834 C C . LEU A 1 238 ? -1.328 -7.773 -1.948 1 98.62 238 LEU A C 1
ATOM 1836 O O . LEU A 1 238 ? -2.076 -7.125 -1.215 1 98.62 238 LEU A O 1
ATOM 1840 N N .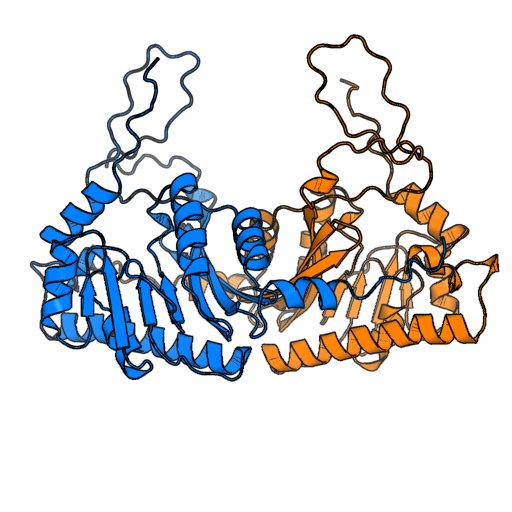 ILE A 1 239 ? -0.917 -7.363 -3.123 1 98.88 239 ILE A N 1
ATOM 1841 C CA . ILE A 1 239 ? -1.406 -6.129 -3.729 1 98.88 239 ILE A CA 1
ATOM 1842 C C . ILE A 1 239 ? -2.648 -6.422 -4.566 1 98.88 239 ILE A C 1
ATOM 1844 O O . ILE A 1 239 ? -2.607 -7.25 -5.48 1 98.88 239 ILE A O 1
ATOM 1848 N N . LEU A 1 240 ? -3.752 -5.828 -4.262 1 98.75 240 LEU A N 1
ATOM 1849 C CA . LEU A 1 240 ? -4.969 -5.828 -5.07 1 98.75 240 LEU A CA 1
ATOM 1850 C C . LEU A 1 240 ? -5.188 -4.469 -5.723 1 98.75 240 LEU A C 1
ATOM 1852 O O . LEU A 1 240 ? -5.262 -3.449 -5.031 1 98.75 240 LEU A O 1
ATOM 1856 N N . ALA A 1 241 ? -5.262 -4.488 -7.043 1 98.56 241 ALA A N 1
ATOM 1857 C CA . ALA A 1 241 ? -5.367 -3.215 -7.75 1 98.56 241 ALA A CA 1
ATOM 1858 C C . ALA A 1 241 ? -6.242 -3.35 -8.992 1 98.56 241 ALA A C 1
ATOM 1860 O O . ALA A 1 241 ? -6.504 -4.461 -9.461 1 98.56 241 ALA A O 1
ATOM 1861 N N . ARG A 1 242 ? -6.77 -2.266 -9.398 1 97.31 242 ARG A N 1
ATOM 1862 C CA . ARG A 1 242 ? -7.461 -2.121 -10.68 1 97.31 242 ARG A CA 1
ATOM 1863 C C . ARG A 1 242 ? -6.832 -1.017 -11.516 1 97.31 242 ARG A C 1
ATOM 1865 O O . ARG A 1 242 ? -6.613 0.094 -11.031 1 97.31 242 ARG A O 1
ATOM 1872 N N . ARG A 1 243 ? -6.469 -1.395 -12.703 1 96.38 243 ARG A N 1
ATOM 1873 C CA . ARG A 1 243 ? -5.934 -0.372 -13.594 1 96.38 243 ARG A CA 1
ATOM 1874 C C . ARG A 1 243 ? -7.02 0.614 -14.008 1 96.38 243 ARG A C 1
ATOM 1876 O O . ARG A 1 243 ? -8.148 0.216 -14.297 1 96.38 243 ARG A O 1
ATOM 1883 N N . GLU A 1 244 ? -6.707 1.899 -14 1 89.88 244 GLU A N 1
ATOM 1884 C CA . GLU A 1 244 ? -7.668 2.918 -14.422 1 89.88 244 GLU A CA 1
ATOM 1885 C C . GLU A 1 244 ? -8.164 2.658 -15.844 1 89.88 244 GLU A C 1
ATOM 1887 O O . GLU A 1 244 ? -7.418 2.158 -16.688 1 89.88 244 GLU A O 1
ATOM 1892 N N . GLY A 1 245 ? -9.508 2.773 -16 1 74.19 245 GLY A N 1
ATOM 1893 C CA . GLY A 1 245 ? -10.18 2.494 -17.266 1 74.19 245 GLY A CA 1
ATOM 1894 C C . GLY A 1 245 ? -9.617 3.279 -18.438 1 74.19 245 GLY A C 1
ATOM 1895 O O . GLY A 1 245 ? -9.664 2.824 -19.578 1 74.19 245 GLY A O 1
ATOM 1896 N N . GLN A 1 246 ? -9.438 4.656 -18.172 1 56.97 246 GLN A N 1
ATOM 1897 C CA . GLN A 1 246 ? -9.039 5.441 -19.328 1 56.97 246 GLN A CA 1
ATOM 1898 C C . GLN A 1 246 ? -7.547 5.285 -19.625 1 56.97 246 GLN A C 1
ATOM 1900 O O . GLN A 1 246 ? -6.766 4.98 -18.719 1 56.97 246 GLN A O 1
ATOM 1905 N N . SER A 1 247 ? -7.07 5.324 -20.906 1 46.62 247 SER A N 1
ATOM 1906 C CA . SER A 1 247 ? -5.703 5.156 -21.391 1 46.62 247 SER A CA 1
ATOM 1907 C C . SER A 1 247 ? -4.719 5.977 -20.562 1 46.62 247 SER A C 1
ATOM 1909 O O . SER A 1 247 ? -5.082 7.012 -20 1 46.62 247 SER A O 1
ATOM 1911 N N . PRO A 1 248 ? -3.547 5.469 -20.188 1 41.22 248 PRO A N 1
ATOM 1912 C CA . PRO A 1 248 ? -2.5 6.184 -19.453 1 41.22 248 PRO A CA 1
ATOM 1913 C C . PRO A 1 248 ? -2.383 7.648 -19.859 1 41.22 248 PRO A C 1
ATOM 1915 O O . PRO A 1 248 ? -2.002 8.492 -19.047 1 41.22 248 PRO A O 1
ATOM 1918 N N . GLN A 1 249 ? -2.557 8.039 -21.016 1 40.47 249 GLN A N 1
ATOM 1919 C CA . GLN A 1 249 ? -2.438 9.383 -21.562 1 40.47 249 GLN A CA 1
ATOM 1920 C C . GLN A 1 249 ? -3.432 10.336 -20.891 1 40.47 249 GLN A C 1
ATOM 1922 O O . GLN A 1 249 ? -3.121 11.508 -20.672 1 40.47 249 GLN A O 1
ATOM 1927 N N . GLU A 1 250 ? -4.566 9.906 -20.703 1 39.97 250 GLU A N 1
ATOM 1928 C CA . GLU A 1 250 ? -5.605 10.781 -20.172 1 39.97 250 GLU A CA 1
ATOM 1929 C C . GLU A 1 250 ? -5.465 10.945 -18.656 1 39.97 250 GLU A C 1
ATOM 1931 O O . GLU A 1 250 ? -5.867 11.969 -18.094 1 39.97 250 GLU A O 1
ATOM 1936 N N . PHE A 1 251 ? -5.008 10.125 -18.016 1 37.25 251 PHE A N 1
ATOM 1937 C CA . PHE A 1 251 ? -4.809 10.133 -16.562 1 37.25 251 PHE A CA 1
ATOM 1938 C C . PHE A 1 251 ? -3.779 11.18 -16.156 1 37.25 251 PHE A C 1
ATOM 1940 O O . PHE A 1 251 ? -3.936 11.844 -15.141 1 37.25 251 PHE A O 1
ATOM 1947 N N . THR A 1 252 ? -2.721 11.312 -16.828 1 36.25 252 THR A N 1
ATOM 1948 C CA . THR A 1 252 ? -1.746 12.359 -16.562 1 36.25 252 THR A CA 1
ATOM 1949 C C . THR A 1 252 ? -2.43 13.719 -16.453 1 36.25 252 THR A C 1
ATOM 1951 O O . THR A 1 252 ? -2.004 14.586 -15.688 1 36.25 252 THR A O 1
ATOM 1954 N N . ARG A 1 253 ? -3.6 13.82 -17.141 1 34.66 253 ARG A N 1
ATOM 1955 C CA . ARG A 1 253 ? -4.25 15.125 -17.188 1 34.66 253 ARG A CA 1
ATOM 1956 C C . ARG A 1 253 ? -5.012 15.406 -15.898 1 34.66 253 ARG A C 1
ATOM 1958 O O . ARG A 1 253 ? -5.051 16.547 -15.43 1 34.66 253 ARG A O 1
ATOM 1965 N N . ARG A 1 254 ? -5.719 14.391 -15.344 1 36.5 254 ARG A N 1
ATOM 1966 C CA . ARG A 1 254 ? -6.594 14.688 -14.211 1 36.5 254 ARG A CA 1
ATOM 1967 C C . ARG A 1 254 ? -5.781 14.938 -12.945 1 36.5 254 ARG A C 1
ATOM 1969 O O . ARG A 1 254 ? -6.242 15.633 -12.031 1 36.5 254 ARG A O 1
ATOM 1976 N N . VAL A 1 255 ? -4.789 14.055 -12.766 1 36.62 255 VAL A N 1
ATOM 1977 C CA . VAL A 1 255 ? -4.004 14.25 -11.547 1 36.62 255 VAL A CA 1
ATOM 1978 C C . VAL A 1 255 ? -3.346 15.633 -11.578 1 36.62 255 VAL A C 1
ATOM 1980 O O . VAL A 1 255 ? -2.752 16.062 -10.594 1 36.62 255 VAL A O 1
ATOM 1983 N N . ARG A 1 256 ? -3.168 16.094 -12.852 1 33.59 256 ARG A N 1
ATOM 1984 C CA . ARG A 1 256 ? -2.559 17.406 -13.039 1 33.59 256 ARG A CA 1
ATOM 1985 C C . ARG A 1 256 ? -3.529 18.531 -12.664 1 33.59 256 ARG A C 1
ATOM 1987 O O . ARG A 1 256 ? -3.334 19.688 -13.047 1 33.59 256 ARG A O 1
ATOM 1994 N N . SER A 1 257 ? -4.715 18.078 -12.266 1 30.69 257 SER A N 1
ATOM 1995 C CA . SER A 1 257 ? -5.414 19.312 -11.93 1 30.69 257 SER A CA 1
ATOM 1996 C C . SER A 1 257 ? -4.551 20.219 -11.055 1 30.69 257 SER A C 1
ATOM 1998 O O . SER A 1 257 ? -3.977 19.766 -10.062 1 30.69 257 SER A O 1
ATOM 2000 N N . PRO A 1 258 ? -4.242 21.344 -11.633 1 28.48 258 PRO A N 1
ATOM 2001 C CA . PRO A 1 258 ? -3.328 22.406 -11.211 1 28.48 258 PRO A CA 1
ATOM 2002 C C . PRO A 1 258 ? -3.422 22.703 -9.711 1 28.48 258 PRO A C 1
ATOM 2004 O O . PRO A 1 258 ? -4.523 22.844 -9.18 1 28.48 258 PRO A O 1
ATOM 2007 N N . ALA A 1 259 ? -2.689 22.219 -8.891 1 31.75 259 ALA A N 1
ATOM 2008 C CA . ALA A 1 259 ? -2.418 23.234 -7.871 1 31.75 259 ALA A CA 1
ATOM 2009 C C . ALA A 1 259 ? -2.336 24.625 -8.484 1 31.75 259 ALA A C 1
ATOM 2011 O O . ALA A 1 259 ? -1.897 24.781 -9.625 1 31.75 259 ALA A O 1
ATOM 2012 N N . ALA A 1 260 ? -3.129 25.719 -8.062 1 25.66 260 ALA A N 1
ATOM 2013 C CA . ALA A 1 260 ? -3.1 27.125 -8.461 1 25.66 260 ALA A CA 1
ATOM 2014 C C . ALA A 1 260 ? -1.677 27.562 -8.789 1 25.66 260 ALA A C 1
ATOM 2016 O O . ALA A 1 260 ? -0.836 27.688 -7.898 1 25.66 260 ALA A O 1
ATOM 2017 N N . LYS A 1 261 ? -0.999 27.062 -9.766 1 27.98 261 LYS A N 1
ATOM 2018 C CA . LYS A 1 261 ? 0.038 27.953 -10.273 1 27.98 261 LYS A CA 1
ATOM 2019 C C . LYS A 1 261 ? -0.54 29.328 -10.633 1 27.98 261 LYS A C 1
ATOM 2021 O O . LYS A 1 261 ? -0.575 29.703 -11.805 1 27.98 261 LYS A O 1
ATOM 2026 N N . GLU A 1 262 ? -1.783 29.734 -10.188 1 21.23 262 GLU A N 1
ATOM 2027 C CA . GLU A 1 262 ? -1.938 31.109 -10.656 1 21.23 262 GLU A CA 1
ATOM 2028 C C . GLU A 1 262 ? -0.744 31.969 -10.25 1 21.23 262 GLU A C 1
ATOM 2030 O O . GLU A 1 262 ? -0.604 33.094 -10.711 1 21.23 262 GLU A O 1
ATOM 2035 N N . ALA A 1 263 ? 0.038 31.922 -9.102 1 20.94 263 ALA A N 1
ATOM 2036 C CA . ALA A 1 263 ? 0.752 33.188 -8.945 1 20.94 263 ALA A CA 1
ATOM 2037 C C . ALA A 1 263 ? 1.976 33.25 -9.859 1 20.94 263 ALA A C 1
ATOM 2039 O O . ALA A 1 263 ? 2.76 34.188 -9.797 1 20.94 263 ALA A O 1
ATOM 2040 N N . LEU A 1 264 ? 2.301 32.469 -11.133 1 18.55 264 LEU A N 1
ATOM 2041 C CA . LEU A 1 264 ? 3.186 33.438 -11.734 1 18.55 264 LEU A CA 1
ATOM 2042 C C . LEU A 1 264 ? 2.383 34.594 -12.359 1 18.55 264 LEU A C 1
ATOM 2044 O O . LEU A 1 264 ? 1.343 34.344 -12.977 1 18.55 264 LEU A O 1
ATOM 2048 N N . MET B 1 1 ? 33.844 13.367 13.055 1 21.95 1 MET B N 1
ATOM 2049 C CA . MET B 1 1 ? 33.281 14.461 13.828 1 21.95 1 MET B CA 1
ATOM 2050 C C . MET B 1 1 ? 32.062 15.055 13.133 1 21.95 1 MET B C 1
ATOM 2052 O O . MET B 1 1 ? 31.656 14.562 12.078 1 21.95 1 MET B O 1
ATOM 2056 N N . ALA B 1 2 ? 32.281 16.359 12.633 1 24.61 2 ALA B N 1
ATOM 2057 C CA . ALA B 1 2 ? 31.484 17.578 12.438 1 24.61 2 ALA B CA 1
ATOM 2058 C C . ALA B 1 2 ? 30.688 17.5 11.148 1 24.61 2 ALA B C 1
ATOM 2060 O O . ALA B 1 2 ? 30.156 18.516 10.68 1 24.61 2 ALA B O 1
ATOM 2061 N N . VAL B 1 3 ? 30.969 16.547 10.312 1 28.86 3 VAL B N 1
ATOM 2062 C CA . VAL B 1 3 ? 30.25 16.609 9.039 1 28.86 3 VAL B CA 1
ATOM 2063 C C . VAL B 1 3 ? 28.75 16.516 9.289 1 28.86 3 VAL B C 1
ATOM 2065 O O . VAL B 1 3 ? 28.109 15.531 8.922 1 28.86 3 VAL B O 1
ATOM 2068 N N . GLN B 1 4 ? 28.422 16.469 10.539 1 30.83 4 GLN B N 1
ATOM 2069 C CA . GLN B 1 4 ? 27 16.578 10.82 1 30.83 4 GLN B CA 1
ATOM 2070 C C . GLN B 1 4 ? 26.344 17.656 9.969 1 30.83 4 GLN B C 1
ATOM 2072 O O . GLN B 1 4 ? 26.469 18.844 10.25 1 30.83 4 GLN B O 1
ATOM 2077 N N . ALA B 1 5 ? 26.625 17.625 8.625 1 36.56 5 ALA B N 1
ATOM 2078 C CA . ALA B 1 5 ? 26 18.531 7.652 1 36.56 5 ALA B CA 1
ATOM 2079 C C . ALA B 1 5 ? 24.781 19.219 8.25 1 36.56 5 ALA B C 1
ATOM 2081 O O . ALA B 1 5 ? 23.984 18.594 8.945 1 36.56 5 ALA B O 1
ATOM 2082 N N . LEU B 1 6 ? 24.797 20.469 8.516 1 39.28 6 LEU B N 1
ATOM 2083 C CA . LEU B 1 6 ? 23.781 21.406 8.992 1 39.28 6 LEU B CA 1
ATOM 2084 C C . LEU B 1 6 ? 22.406 21.031 8.492 1 39.28 6 LEU B C 1
ATOM 2086 O O . LEU B 1 6 ? 22.062 21.297 7.332 1 39.28 6 LEU B O 1
ATOM 2090 N N . LEU B 1 7 ? 22 19.812 8.719 1 53.84 7 LEU B N 1
ATOM 2091 C CA . LEU B 1 7 ? 20.656 19.391 8.336 1 53.84 7 LEU B CA 1
ATOM 2092 C C . LEU B 1 7 ? 19.656 20.531 8.492 1 53.84 7 LEU B C 1
ATOM 2094 O O . LEU B 1 7 ? 19.625 21.188 9.531 1 53.84 7 LEU B O 1
ATOM 2098 N N . ARG B 1 8 ? 19.406 21.281 7.395 1 64.75 8 ARG B N 1
ATOM 2099 C CA . ARG B 1 8 ? 18.375 22.312 7.395 1 64.75 8 ARG B CA 1
ATOM 2100 C C . ARG B 1 8 ? 17.297 22 8.438 1 64.75 8 ARG B C 1
ATOM 2102 O O . ARG B 1 8 ? 16.875 20.859 8.57 1 64.75 8 ARG B O 1
ATOM 2109 N N . ASP B 1 9 ? 17.219 22.953 9.375 1 79.06 9 ASP B N 1
ATOM 2110 C CA . ASP B 1 9 ? 16.188 22.875 10.406 1 79.06 9 ASP B CA 1
ATOM 2111 C C . ASP B 1 9 ? 14.797 23.109 9.805 1 79.06 9 ASP B C 1
ATOM 2113 O O . ASP B 1 9 ? 14.289 24.219 9.797 1 79.06 9 ASP B O 1
ATOM 2117 N N . THR B 1 10 ? 14.258 22.062 9.312 1 86.19 10 THR B N 1
ATOM 2118 C CA . THR B 1 10 ? 12.953 22.156 8.664 1 86.19 10 THR B CA 1
ATOM 2119 C C . THR B 1 10 ? 11.906 22.703 9.633 1 86.19 10 THR B C 1
ATOM 2121 O O . THR B 1 10 ? 10.945 23.359 9.219 1 86.19 10 THR B O 1
ATOM 2124 N N . ASP B 1 11 ? 12.094 22.562 10.914 1 88.62 11 ASP B N 1
ATOM 2125 C CA . ASP B 1 11 ? 11.172 23.109 11.906 1 88.62 11 ASP B CA 1
ATOM 2126 C C . ASP B 1 11 ? 11.188 24.641 11.891 1 88.62 11 ASP B C 1
ATOM 2128 O O . ASP B 1 11 ? 10.133 25.281 11.938 1 88.62 11 ASP B O 1
ATOM 2132 N N . ALA B 1 12 ? 12.367 25.156 11.875 1 88.19 12 ALA B N 1
ATOM 2133 C CA . ALA B 1 12 ? 12.508 26.609 11.836 1 88.19 12 ALA B CA 1
ATOM 2134 C C . ALA B 1 12 ? 11.867 27.188 10.586 1 88.19 12 ALA B C 1
ATOM 2136 O O . ALA B 1 12 ? 11.258 28.266 10.633 1 88.19 12 ALA B O 1
ATOM 2137 N N . ASP B 1 13 ? 12.008 26.453 9.484 1 87.12 13 ASP B N 1
ATOM 2138 C CA . ASP B 1 13 ? 11.375 26.891 8.242 1 87.12 13 ASP B CA 1
ATOM 2139 C C . ASP B 1 13 ? 9.859 26.969 8.391 1 87.12 13 ASP B C 1
ATOM 2141 O O . ASP B 1 13 ? 9.25 27.969 8 1 87.12 13 ASP B O 1
ATOM 2145 N N . TRP B 1 14 ? 9.328 26.062 9 1 90.44 14 TRP B N 1
ATOM 2146 C CA . TRP B 1 14 ? 7.875 26.016 9.117 1 90.44 14 TRP B CA 1
ATOM 2147 C C . TRP B 1 14 ? 7.383 27 10.164 1 90.44 14 TRP B C 1
ATOM 2149 O O . TRP B 1 14 ? 6.281 27.547 10.047 1 90.44 14 TRP B O 1
ATOM 2159 N N . GLN B 1 15 ? 8.156 27.281 11.18 1 92.38 15 GLN B N 1
ATOM 2160 C CA . GLN B 1 15 ? 7.801 28.328 12.125 1 92.38 15 GLN B CA 1
ATOM 2161 C C . GLN B 1 15 ? 7.758 29.688 11.453 1 92.38 15 GLN B C 1
ATOM 2163 O O . GLN B 1 15 ? 6.848 30.484 11.695 1 92.38 15 GLN B O 1
ATOM 2168 N N . GLU B 1 16 ? 8.711 29.859 10.602 1 90.5 16 GLU B N 1
ATOM 2169 C CA . GLU B 1 16 ? 8.742 31.125 9.867 1 90.5 16 GLU B CA 1
ATOM 2170 C C . GLU B 1 16 ? 7.547 31.25 8.93 1 90.5 16 GLU B C 1
ATOM 2172 O O . GLU B 1 16 ? 6.906 32.312 8.875 1 90.5 16 GLU B O 1
ATOM 2177 N N . LEU B 1 17 ? 7.285 30.203 8.234 1 91.12 17 LEU B N 1
ATOM 2178 C CA . LEU B 1 17 ? 6.141 30.203 7.328 1 91.12 17 LEU B CA 1
ATOM 2179 C C . LEU B 1 17 ? 4.844 30.438 8.094 1 91.12 17 LEU B C 1
ATOM 2181 O O . LEU B 1 17 ? 3.973 31.188 7.641 1 91.12 17 LEU B O 1
ATOM 2185 N N . GLY B 1 18 ? 4.734 29.859 9.227 1 93.75 18 GLY B N 1
ATOM 2186 C CA . GLY B 1 18 ? 3.553 30.062 10.055 1 93.75 18 GLY B CA 1
ATOM 2187 C C . GLY B 1 18 ? 3.398 31.484 10.547 1 93.75 18 GLY B C 1
ATOM 2188 O O . GLY B 1 18 ? 2.279 31.984 10.68 1 93.75 18 GLY B O 1
ATOM 2189 N N . ALA B 1 19 ? 4.484 32.156 10.781 1 93.94 19 ALA B N 1
ATOM 2190 C CA . ALA B 1 19 ? 4.469 33.5 11.32 1 93.94 19 ALA B CA 1
ATOM 2191 C C . ALA B 1 19 ? 4.176 34.531 10.234 1 93.94 19 ALA B C 1
ATOM 2193 O O . ALA B 1 19 ? 3.594 35.594 10.5 1 93.94 19 ALA B O 1
ATOM 2194 N N . THR B 1 20 ? 4.52 34.156 8.977 1 93.88 20 THR B N 1
ATOM 2195 C CA . THR B 1 20 ? 4.504 35.219 7.957 1 93.88 20 THR B CA 1
ATOM 2196 C C . THR B 1 20 ? 3.439 34.906 6.898 1 93.88 20 THR B C 1
ATOM 2198 O O . THR B 1 20 ? 2.754 35.812 6.43 1 93.88 20 THR B O 1
ATOM 2201 N N . GLN B 1 21 ? 3.326 33.625 6.496 1 94.56 21 GLN B N 1
ATOM 2202 C CA . GLN B 1 21 ? 2.432 33.219 5.422 1 94.56 21 GLN B CA 1
ATOM 2203 C C . GLN B 1 21 ? 1.711 31.906 5.781 1 94.56 21 GLN B C 1
ATOM 2205 O O . GLN B 1 21 ? 1.837 30.906 5.074 1 94.56 21 GLN B O 1
ATOM 2210 N N . PRO B 1 22 ? 0.851 31.969 6.797 1 95 22 PRO B N 1
ATOM 2211 C CA . PRO B 1 22 ? 0.308 30.719 7.312 1 95 22 PRO B CA 1
ATOM 2212 C C . PRO B 1 22 ? -0.597 30 6.305 1 95 22 PRO B C 1
ATOM 2214 O O . PRO B 1 22 ? -0.497 28.797 6.129 1 95 22 PRO B O 1
ATOM 2217 N N . TYR B 1 23 ? -1.443 30.734 5.602 1 95.88 23 TYR B N 1
ATOM 2218 C CA . TYR B 1 23 ? -2.375 30.094 4.68 1 95.88 23 TYR B CA 1
ATOM 2219 C C . TYR B 1 23 ? -1.669 29.688 3.395 1 95.88 23 TYR B C 1
ATOM 2221 O O . TYR B 1 23 ? -1.892 28.578 2.887 1 95.88 23 TYR B O 1
ATOM 2229 N N . TRP B 1 24 ? -0.811 30.562 2.896 1 93.19 24 TRP B N 1
ATOM 2230 C CA . TRP B 1 24 ? -0.023 30.25 1.708 1 93.19 24 TRP B CA 1
ATOM 2231 C C . TRP B 1 24 ? 0.908 29.078 1.963 1 93.19 24 TRP B C 1
ATOM 2233 O O . TRP B 1 24 ? 1.158 28.266 1.063 1 93.19 24 TRP B O 1
ATOM 2243 N N . GLY B 1 25 ? 1.41 28.922 3.129 1 91.38 25 GLY B N 1
ATOM 2244 C CA . GLY B 1 25 ? 2.268 27.797 3.498 1 91.38 25 GLY B CA 1
ATOM 2245 C C . GLY B 1 25 ? 1.565 26.453 3.414 1 91.38 25 GLY B C 1
ATOM 2246 O O . GLY B 1 25 ? 2.205 25.438 3.184 1 91.38 25 GLY B O 1
ATOM 2247 N N . VAL B 1 26 ? 0.253 26.453 3.6 1 93.62 26 VAL B N 1
ATOM 2248 C CA . VAL B 1 26 ? -0.542 25.219 3.561 1 93.62 26 VAL B CA 1
ATOM 2249 C C . VAL B 1 26 ? -0.95 24.922 2.121 1 93.62 26 VAL B C 1
ATOM 2251 O O . VAL B 1 26 ? -0.773 23.797 1.643 1 93.62 26 VAL B O 1
ATOM 2254 N N . LEU B 1 27 ? -1.443 25.922 1.479 1 92.31 27 LEU B N 1
ATOM 2255 C CA . LEU B 1 27 ? -1.778 25.844 0.062 1 92.31 27 LEU B CA 1
ATOM 2256 C C . LEU B 1 27 ? -1.088 26.969 -0.714 1 92.31 27 LEU B C 1
ATOM 2258 O O . LEU B 1 27 ? -1.452 28.141 -0.583 1 92.31 27 LEU B O 1
ATOM 2262 N N . THR B 1 28 ? -0.183 26.562 -1.567 1 88.69 28 THR B N 1
ATOM 2263 C CA . THR B 1 28 ? 0.688 27.531 -2.221 1 88.69 28 THR B CA 1
ATOM 2264 C C . THR B 1 28 ? -0.011 28.172 -3.42 1 88.69 28 THR B C 1
ATOM 2266 O O . THR B 1 28 ? 0.367 27.922 -4.566 1 88.69 28 THR B O 1
ATOM 2269 N N . HIS B 1 29 ? -0.968 28.891 -3.172 1 90.38 29 HIS B N 1
ATOM 2270 C CA . HIS B 1 29 ? -1.688 29.672 -4.16 1 90.38 29 HIS B CA 1
ATOM 2271 C C . HIS B 1 29 ? -1.639 31.156 -3.818 1 90.38 29 HIS B C 1
ATOM 2273 O O . HIS B 1 29 ? -1.771 31.531 -2.65 1 90.38 29 HIS B O 1
ATOM 2279 N N . PRO B 1 30 ? -1.528 31.953 -4.793 1 91.94 30 PRO B N 1
ATOM 2280 C CA . PRO B 1 30 ? -1.361 33.375 -4.539 1 91.94 30 PRO B CA 1
ATOM 2281 C C . PRO B 1 30 ? -2.512 33.969 -3.73 1 91.94 30 PRO B C 1
ATOM 2283 O O . PRO B 1 30 ? -2.309 34.906 -2.959 1 91.94 30 PRO B O 1
ATOM 2286 N N . SER B 1 31 ? -3.68 33.5 -3.857 1 94.31 31 SER B N 1
ATOM 2287 C CA . SER B 1 31 ? -4.844 34.031 -3.154 1 94.31 31 SER B CA 1
ATOM 2288 C C . SER B 1 31 ? -4.719 33.812 -1.648 1 94.31 31 SER B C 1
ATOM 2290 O O . SER B 1 31 ? -5.438 34.469 -0.872 1 94.31 31 SER B O 1
ATOM 2292 N N . TYR B 1 32 ? -3.773 32.969 -1.251 1 94.75 32 TYR B N 1
ATOM 2293 C CA . TYR B 1 32 ? -3.688 32.656 0.17 1 94.75 32 TYR B CA 1
ATOM 2294 C C . TYR B 1 32 ? -2.502 33.344 0.816 1 94.75 32 TYR B C 1
ATOM 2296 O O . TYR B 1 32 ? -2.195 33.125 1.988 1 94.75 32 TYR B O 1
ATOM 2304 N N . ARG B 1 33 ? -1.837 34.188 0.049 1 94.56 33 ARG B N 1
ATOM 2305 C CA . ARG B 1 33 ? -0.844 35.094 0.65 1 94.56 33 ARG B CA 1
ATOM 2306 C C . ARG B 1 33 ? -1.504 36.094 1.582 1 94.56 33 ARG B C 1
ATOM 2308 O O . ARG B 1 33 ? -2.607 36.562 1.308 1 94.56 33 ARG B O 1
ATOM 2315 N N . THR B 1 34 ? -0.696 36.406 2.58 1 93.94 34 THR B N 1
ATOM 2316 C CA . THR B 1 34 ? -1.237 37.281 3.604 1 93.94 34 THR B CA 1
ATOM 2317 C C . THR B 1 34 ? -1.694 38.594 2.988 1 93.94 34 THR B C 1
ATOM 2319 O O . THR B 1 34 ? -2.742 39.125 3.357 1 93.94 34 THR B O 1
ATOM 2322 N N . GLU B 1 35 ? -1.006 39.094 2.041 1 95.06 35 GLU B N 1
ATOM 2323 C CA . GLU B 1 35 ? -1.283 40.406 1.43 1 95.06 35 GLU B CA 1
ATOM 2324 C C . GLU B 1 35 ? -2.475 40.312 0.479 1 95.06 35 GLU B C 1
ATOM 2326 O O . GLU B 1 35 ? -3.045 41.344 0.102 1 95.06 35 GLU B O 1
ATOM 2331 N N . ASN B 1 36 ? -2.846 39.094 0.136 1 95.69 36 ASN B N 1
ATOM 2332 C CA . ASN B 1 36 ? -3.902 38.906 -0.853 1 95.69 36 ASN B CA 1
ATOM 2333 C C . ASN B 1 36 ? -5.156 38.312 -0.225 1 95.69 36 ASN B C 1
ATOM 2335 O O . ASN B 1 36 ? -6.168 38.125 -0.906 1 95.69 36 ASN B O 1
ATOM 2339 N N . LEU B 1 37 ? -5.18 38.062 1 1 95.44 37 LEU B N 1
ATOM 2340 C CA . LEU B 1 37 ? -6.203 37.281 1.647 1 95.44 37 LEU B CA 1
ATOM 2341 C C . LEU B 1 37 ? -7.527 38.031 1.727 1 95.44 37 LEU B C 1
ATOM 2343 O O . LEU B 1 37 ? -7.57 39.156 2.213 1 95.44 37 LEU B O 1
ATOM 2347 N N . THR B 1 38 ? -8.594 37.406 1.169 1 96.88 38 THR B N 1
ATOM 2348 C CA . THR B 1 38 ? -9.969 37.906 1.268 1 96.88 38 THR B CA 1
ATOM 2349 C C . THR B 1 38 ? -10.844 36.906 2.027 1 96.88 38 THR B C 1
ATOM 2351 O O . THR B 1 38 ? -10.445 35.75 2.254 1 96.88 38 THR B O 1
ATOM 2354 N N . ASP B 1 39 ? -12.016 37.406 2.389 1 96.25 39 ASP B N 1
ATOM 2355 C CA . ASP B 1 39 ? -12.977 36.5 3.041 1 96.25 39 ASP B CA 1
ATOM 2356 C C . ASP B 1 39 ? -13.352 35.344 2.127 1 96.25 39 ASP B C 1
ATOM 2358 O O . ASP B 1 39 ? -13.516 34.219 2.588 1 96.25 39 ASP B O 1
ATOM 2362 N N . ASP B 1 40 ? -13.438 35.688 0.954 1 96.88 40 ASP B N 1
ATOM 2363 C CA . ASP B 1 40 ? -13.781 34.656 -0.019 1 96.88 40 ASP B CA 1
ATOM 2364 C C . ASP B 1 40 ? -12.656 33.625 -0.145 1 96.88 40 ASP B C 1
ATOM 2366 O O . ASP B 1 40 ? -12.914 32.438 -0.21 1 96.88 40 ASP B O 1
ATOM 2370 N N . ALA B 1 41 ? -11.414 34.094 -0.225 1 96.31 41 ALA B N 1
ATOM 2371 C CA . ALA B 1 41 ? -10.266 33.188 -0.311 1 96.31 41 ALA B CA 1
ATOM 2372 C C . ALA B 1 41 ? -10.188 32.281 0.915 1 96.31 41 ALA B C 1
ATOM 2374 O O . ALA B 1 41 ? -9.922 31.078 0.794 1 96.31 41 ALA B O 1
ATOM 2375 N N . LEU B 1 42 ? -10.445 32.875 2.023 1 96.69 42 LEU B N 1
ATOM 2376 C CA . LEU B 1 42 ? -10.414 32.125 3.262 1 96.69 42 LEU B CA 1
ATOM 2377 C C . LEU B 1 42 ? -11.516 31.062 3.27 1 96.69 42 LEU B C 1
ATOM 2379 O O . LEU B 1 42 ? -11.289 29.922 3.684 1 96.69 42 LEU B O 1
ATOM 2383 N N . ALA B 1 43 ? -12.688 31.438 2.803 1 97 43 ALA B N 1
ATOM 2384 C CA . ALA B 1 43 ? -13.797 30.484 2.703 1 97 43 ALA B CA 1
ATOM 2385 C C . ALA B 1 43 ? -13.438 29.328 1.779 1 97 43 ALA B C 1
ATOM 2387 O O . ALA B 1 43 ? -13.742 28.172 2.082 1 97 43 ALA B O 1
ATOM 2388 N N . GLN B 1 44 ? -12.789 29.672 0.722 1 97.12 44 GLN B N 1
ATOM 2389 C CA . GLN B 1 44 ? -12.359 28.641 -0.215 1 97.12 44 GLN B CA 1
ATOM 2390 C C . GLN B 1 44 ? -11.305 27.734 0.409 1 97.12 44 GLN B C 1
ATOM 2392 O O . GLN B 1 44 ? -11.312 26.516 0.203 1 97.12 44 GLN B O 1
ATOM 2397 N N . PHE B 1 45 ? -10.391 28.359 1.082 1 96.81 45 PHE B N 1
ATOM 2398 C CA . PHE B 1 45 ? -9.336 27.641 1.783 1 96.81 45 PHE B CA 1
ATOM 2399 C C . PHE B 1 45 ? -9.922 26.594 2.721 1 96.81 45 PHE B C 1
ATOM 2401 O O . PHE B 1 45 ? -9.617 25.406 2.6 1 96.81 45 PHE B O 1
ATOM 2408 N N . PHE B 1 46 ? -10.852 26.906 3.525 1 97.5 46 PHE B N 1
ATOM 2409 C CA . PHE B 1 46 ? -11.445 26 4.492 1 97.5 46 PHE B CA 1
ATOM 2410 C C . PHE B 1 46 ? -12.438 25.062 3.816 1 97.5 46 PHE B C 1
ATOM 2412 O O . PHE B 1 46 ? -12.586 23.906 4.219 1 97.5 46 PHE B O 1
ATOM 2419 N N . GLY B 1 47 ? -13.102 25.562 2.781 1 97.75 47 GLY B N 1
ATOM 2420 C CA . GLY B 1 47 ? -13.969 24.703 1.994 1 97.75 47 GLY B CA 1
ATOM 2421 C C . GLY B 1 47 ? -13.242 23.531 1.375 1 97.75 47 GLY B C 1
ATOM 2422 O O . GLY B 1 47 ? -13.773 22.422 1.322 1 97.75 47 GLY B O 1
ATOM 2423 N N . SER B 1 48 ? -12.023 23.75 0.917 1 97.12 48 SER B N 1
ATOM 2424 C CA . SER B 1 48 ? -11.227 22.672 0.35 1 97.12 48 SER B CA 1
ATOM 2425 C C . SER B 1 48 ? -10.898 21.609 1.403 1 97.12 48 SER B C 1
ATOM 2427 O O . SER B 1 48 ? -10.727 20.438 1.08 1 97.12 48 SER B O 1
ATOM 2429 N N . GLY B 1 49 ? -10.766 22.047 2.633 1 97.75 49 GLY B N 1
ATOM 2430 C CA . GLY B 1 49 ? -10.594 21.094 3.725 1 97.75 49 GLY B CA 1
ATOM 2431 C C . GLY B 1 49 ? -11.797 20.203 3.936 1 97.75 49 GLY B C 1
ATOM 2432 O O . GLY B 1 49 ? -11.648 19 4.145 1 97.75 49 GLY B O 1
ATOM 2433 N N . VAL B 1 50 ? -12.969 20.812 3.861 1 97.81 50 VAL B N 1
ATOM 2434 C CA . VAL B 1 50 ? -14.211 20.062 4.004 1 97.81 50 VAL B CA 1
ATOM 2435 C C . VAL B 1 50 ? -14.305 19.016 2.902 1 97.81 50 VAL B C 1
ATOM 2437 O O . VAL B 1 50 ? -14.594 17.844 3.176 1 97.81 50 VAL B O 1
ATOM 2440 N N . ASP B 1 51 ? -13.992 19.438 1.686 1 97.56 51 ASP B N 1
ATOM 2441 C CA . ASP B 1 51 ? -14.039 18.5 0.56 1 97.56 51 ASP B CA 1
ATOM 2442 C C . ASP B 1 51 ? -13.086 17.328 0.779 1 97.56 51 ASP B C 1
ATOM 2444 O O . ASP B 1 51 ? -13.453 16.172 0.539 1 97.56 51 ASP B O 1
ATOM 2448 N N . HIS B 1 52 ? -11.922 17.641 1.211 1 97.56 52 HIS B N 1
ATOM 2449 C CA . HIS B 1 52 ? -10.898 16.609 1.434 1 97.56 52 HIS B CA 1
ATOM 2450 C C . HIS B 1 52 ? -11.336 15.625 2.506 1 97.56 52 HIS B C 1
ATOM 2452 O O . HIS B 1 52 ? -11.273 14.406 2.297 1 97.56 52 HIS B O 1
ATOM 2458 N N . VAL B 1 53 ? -11.828 16.109 3.596 1 98.19 53 VAL B N 1
ATOM 2459 C CA . VAL B 1 53 ? -12.188 15.258 4.727 1 98.19 53 VAL B CA 1
ATOM 2460 C C . VAL B 1 53 ? -13.438 14.445 4.391 1 98.19 53 VAL B C 1
ATOM 2462 O O . VAL B 1 53 ? -13.539 13.273 4.754 1 98.19 53 VAL B O 1
ATOM 2465 N N . ASP B 1 54 ? -14.359 15.07 3.645 1 97.5 54 ASP B N 1
ATOM 2466 C CA . ASP B 1 54 ? -15.531 14.32 3.188 1 97.5 54 ASP B CA 1
ATOM 2467 C C . ASP B 1 54 ? -15.117 13.109 2.357 1 97.5 54 ASP B C 1
ATOM 2469 O O . ASP B 1 54 ? -15.68 12.023 2.52 1 97.5 54 ASP B O 1
ATOM 2473 N N . ARG B 1 55 ? -14.172 13.32 1.521 1 97.25 55 ARG B N 1
ATOM 2474 C CA . ARG B 1 55 ? -13.68 12.234 0.686 1 97.25 55 ARG B CA 1
ATOM 2475 C C . ARG B 1 55 ? -13 11.156 1.532 1 97.25 55 ARG B C 1
ATOM 2477 O O . ARG B 1 55 ? -13.18 9.961 1.287 1 97.25 55 ARG B O 1
ATOM 2484 N N . LEU B 1 56 ? -12.234 11.586 2.484 1 97.62 56 LEU B N 1
ATOM 2485 C CA . LEU B 1 56 ? -11.562 10.641 3.371 1 97.62 56 LEU B CA 1
ATOM 2486 C C . LEU B 1 56 ? -12.57 9.773 4.117 1 97.62 56 LEU B C 1
ATOM 2488 O O . LEU B 1 56 ? -12.422 8.555 4.168 1 97.62 56 LEU B O 1
ATOM 2492 N N . VAL B 1 57 ? -13.562 10.406 4.656 1 97.56 57 VAL B N 1
ATOM 2493 C CA . VAL B 1 57 ? -14.57 9.703 5.441 1 97.56 57 VAL B CA 1
ATOM 2494 C C . VAL B 1 57 ? -15.336 8.734 4.547 1 97.56 57 VAL B C 1
ATOM 2496 O O . VAL B 1 57 ? -15.602 7.594 4.941 1 97.56 57 VAL B O 1
ATOM 2499 N N . ALA B 1 58 ? -15.641 9.18 3.35 1 96.44 58 ALA B N 1
ATOM 2500 C CA . ALA B 1 58 ? -16.312 8.297 2.391 1 96.44 58 ALA B CA 1
ATOM 2501 C C . ALA B 1 58 ? -15.438 7.086 2.068 1 96.44 58 ALA B C 1
ATOM 2503 O O . ALA B 1 58 ? -15.945 5.973 1.909 1 96.44 58 ALA B O 1
ATOM 2504 N N . GLN B 1 59 ? -14.141 7.27 1.956 1 96.25 59 GLN B N 1
ATOM 2505 C CA . GLN B 1 59 ? -13.219 6.176 1.672 1 96.25 59 GLN B CA 1
ATOM 2506 C C . GLN B 1 59 ? -13.148 5.195 2.842 1 96.25 59 GLN B C 1
ATOM 2508 O O . GLN B 1 59 ? -13.133 3.98 2.641 1 96.25 59 GLN B O 1
ATOM 2513 N N . PHE B 1 60 ? -13.109 5.738 4.039 1 96.56 60 PHE B N 1
ATOM 2514 C CA . PHE B 1 60 ? -13.133 4.871 5.211 1 96.56 60 PHE B CA 1
ATOM 2515 C C . PHE B 1 60 ? -14.383 4.008 5.227 1 96.56 60 PHE B C 1
ATOM 2517 O O . PHE B 1 60 ? -14.32 2.812 5.52 1 96.56 60 PHE B O 1
ATOM 2524 N N . GLN B 1 61 ? -15.477 4.641 4.91 1 95.19 61 GLN B N 1
ATOM 2525 C CA . GLN B 1 61 ? -16.734 3.91 4.871 1 95.19 61 GLN B CA 1
ATOM 2526 C C . GLN B 1 61 ? -16.703 2.818 3.805 1 95.19 61 GLN B C 1
ATOM 2528 O O . GLN B 1 61 ? -17.156 1.693 4.047 1 95.19 61 GLN B O 1
ATOM 2533 N N . ARG B 1 62 ? -16.203 3.152 2.689 1 92.62 62 ARG B N 1
ATOM 2534 C CA . ARG B 1 62 ? -16.125 2.205 1.583 1 92.62 62 ARG B CA 1
ATOM 2535 C C . ARG B 1 62 ? -15.195 1.047 1.917 1 92.62 62 ARG B C 1
ATOM 2537 O O . ARG B 1 62 ? -15.523 -0.114 1.663 1 92.62 62 ARG B O 1
ATOM 2544 N N . LEU B 1 63 ? -14.109 1.352 2.537 1 94 63 LEU B N 1
ATOM 2545 C CA . LEU B 1 63 ? -13.047 0.374 2.738 1 94 63 LEU B CA 1
ATOM 2546 C C . LEU B 1 63 ? -13.32 -0.482 3.971 1 94 63 LEU B C 1
ATOM 2548 O O . LEU B 1 63 ? -13.07 -1.689 3.961 1 94 63 LEU B O 1
ATOM 2552 N N . TYR B 1 64 ? -13.859 0.18 5.016 1 93.44 64 TYR B N 1
ATOM 2553 C CA . TYR B 1 64 ? -13.883 -0.505 6.305 1 93.44 64 TYR B CA 1
ATOM 2554 C C . TYR B 1 64 ? -15.289 -0.526 6.887 1 93.44 64 TYR B C 1
ATOM 2556 O O . TYR B 1 64 ? -15.531 -1.154 7.918 1 93.44 64 TYR B O 1
ATOM 2564 N N . GLY B 1 65 ? -16.219 0.178 6.293 1 92.69 65 GLY B N 1
ATOM 2565 C CA . GLY B 1 65 ? -17.594 0.195 6.746 1 92.69 65 GLY B CA 1
ATOM 2566 C C . GLY B 1 65 ? -17.797 1.014 8.008 1 92.69 65 GLY B C 1
ATOM 2567 O O . GLY B 1 65 ? -18.766 0.799 8.742 1 92.69 65 GLY B O 1
ATOM 2568 N N . VAL B 1 66 ? -16.797 1.901 8.32 1 93.12 66 VAL B N 1
ATOM 2569 C CA . VAL B 1 66 ? -16.891 2.672 9.555 1 93.12 66 VAL B CA 1
ATOM 2570 C C . VAL B 1 66 ? -16.531 4.129 9.289 1 93.12 66 VAL B C 1
ATOM 2572 O O . VAL B 1 66 ? -15.844 4.434 8.305 1 93.12 66 VAL B O 1
ATOM 2575 N N . ALA B 1 67 ? -17.047 4.965 10.133 1 92.44 67 ALA B N 1
ATOM 2576 C CA . ALA B 1 67 ? -16.703 6.383 10.164 1 92.44 67 ALA B CA 1
ATOM 2577 C C . ALA B 1 67 ? -15.836 6.711 11.375 1 92.44 67 ALA B C 1
ATOM 2579 O O . ALA B 1 67 ? -15.797 5.949 12.344 1 92.44 67 ALA B O 1
ATOM 2580 N N . PRO B 1 68 ? -15.102 7.801 11.234 1 93 68 PRO B N 1
ATOM 2581 C CA . PRO B 1 68 ? -14.312 8.188 12.406 1 93 68 PRO B CA 1
ATOM 2582 C C . PRO B 1 68 ? -15.156 8.344 13.664 1 93 68 PRO B C 1
ATOM 2584 O O . PRO B 1 68 ? -16.281 8.828 13.602 1 93 68 PRO B O 1
ATOM 2587 N N . GLN B 1 69 ? -14.57 7.863 14.75 1 87.69 69 GLN B N 1
ATOM 2588 C CA . GLN B 1 69 ? -15.227 7.977 16.047 1 87.69 69 GLN B CA 1
ATOM 2589 C C . GLN B 1 69 ? -14.227 8.336 17.141 1 87.69 69 GLN B C 1
ATOM 2591 O O . GLN B 1 69 ? -13.016 8.164 16.969 1 87.69 69 GLN B O 1
ATOM 2596 N N . GLY B 1 70 ? -14.719 8.898 18.188 1 91 70 GLY B N 1
ATOM 2597 C CA . GLY B 1 70 ? -13.852 9.227 19.312 1 91 70 GLY B CA 1
ATOM 2598 C C . GLY B 1 70 ? -13 10.453 19.062 1 91 70 GLY B C 1
ATOM 2599 O O . GLY B 1 70 ? -13.406 11.367 18.344 1 91 70 GLY B O 1
ATOM 2600 N N . ARG B 1 71 ? -11.805 10.453 19.703 1 97 71 ARG B N 1
ATOM 2601 C CA . ARG B 1 71 ? -10.883 11.578 19.578 1 97 71 ARG B CA 1
ATOM 2602 C C . ARG B 1 71 ? -10.102 11.492 18.266 1 97 71 ARG B C 1
ATOM 260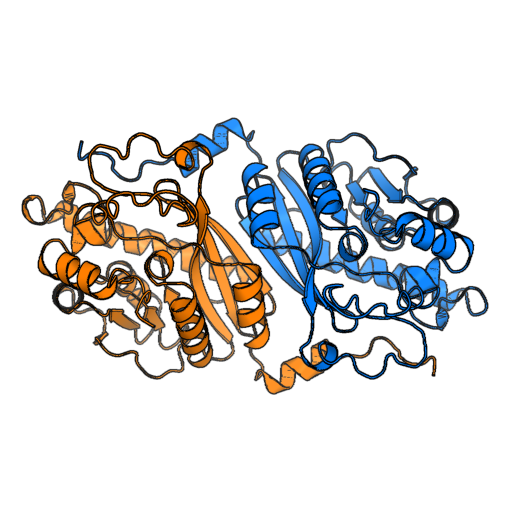4 O O . ARG B 1 71 ? -9.68 10.406 17.859 1 97 71 ARG B O 1
ATOM 2611 N N . ALA B 1 72 ? -9.953 12.602 17.672 1 98.38 72 ALA B N 1
ATOM 2612 C CA . ALA B 1 72 ? -9.188 12.656 16.422 1 98.38 72 ALA B CA 1
ATOM 2613 C C . ALA B 1 72 ? -7.984 13.578 16.562 1 98.38 72 ALA B C 1
ATOM 2615 O O . ALA B 1 72 ? -8.047 14.594 17.266 1 98.38 72 ALA B O 1
ATOM 2616 N N . LEU B 1 73 ? -6.922 13.188 15.922 1 98.81 73 LEU B N 1
ATOM 2617 C CA . LEU B 1 73 ? -5.703 13.984 15.891 1 98.81 73 LEU B CA 1
ATOM 2618 C C . LEU B 1 73 ? -5.34 14.359 14.461 1 98.81 73 LEU B C 1
ATOM 2620 O O . LEU B 1 73 ? -5.266 13.5 13.586 1 98.81 73 LEU B O 1
ATOM 2624 N N . ASP B 1 74 ? -5.207 15.602 14.25 1 98.75 74 ASP B N 1
ATOM 2625 C CA . ASP B 1 74 ? -4.609 16.141 13.023 1 98.75 74 ASP B CA 1
ATOM 2626 C C . ASP B 1 74 ? -3.148 16.531 13.25 1 98.75 74 ASP B C 1
ATOM 2628 O O . ASP B 1 74 ? -2.863 17.609 13.766 1 98.75 74 ASP B O 1
ATOM 2632 N N . PHE B 1 75 ? -2.227 15.617 12.883 1 98.81 75 PHE B N 1
ATOM 2633 C CA . PHE B 1 75 ? -0.796 15.82 13.07 1 98.81 75 PHE B CA 1
ATOM 2634 C C . PHE B 1 75 ? -0.228 16.719 11.977 1 98.81 75 PHE B C 1
ATOM 2636 O O . PHE B 1 75 ? -0.234 16.359 10.805 1 98.81 75 PHE B O 1
ATOM 2643 N N . GLY B 1 76 ? 0.356 17.797 12.344 1 98.25 76 GLY B N 1
ATOM 2644 C CA . GLY B 1 76 ? 0.708 18.828 11.375 1 98.25 76 GLY B CA 1
ATOM 2645 C C . GLY B 1 76 ? -0.495 19.578 10.836 1 98.25 76 GLY B C 1
ATOM 2646 O O . GLY B 1 76 ? -0.693 19.641 9.617 1 98.25 76 GLY B O 1
ATOM 2647 N N . CYS B 1 77 ? -1.194 20.266 11.719 1 98.19 77 CYS B N 1
ATOM 2648 C CA . CYS B 1 77 ? -2.529 20.75 11.391 1 98.19 77 CYS B CA 1
ATOM 2649 C C . CYS B 1 77 ? -2.455 22.078 10.648 1 98.19 77 CYS B C 1
ATOM 2651 O O . CYS B 1 77 ? -3.453 22.531 10.086 1 98.19 77 CYS B O 1
ATOM 2653 N N . GLY B 1 78 ? -1.306 22.766 10.617 1 97.5 78 GLY B N 1
ATOM 2654 C CA . GLY B 1 78 ? -1.21 24.062 10 1 97.5 78 GLY B CA 1
ATOM 2655 C C . GLY B 1 78 ? -2.205 25.062 10.555 1 97.5 78 GLY B C 1
ATOM 2656 O O . GLY B 1 78 ? -2.322 25.219 11.773 1 97.5 78 GLY B O 1
ATOM 2657 N N . ALA B 1 79 ? -2.865 25.719 9.664 1 97.5 79 ALA B N 1
ATOM 2658 C CA . ALA B 1 79 ? -3.822 26.75 10.062 1 97.5 79 ALA B CA 1
ATOM 2659 C C . ALA B 1 79 ? -5.188 26.141 10.367 1 97.5 79 ALA B C 1
ATOM 2661 O O . ALA B 1 79 ? -6.191 26.844 10.43 1 97.5 79 ALA B O 1
ATOM 2662 N N . GLY B 1 80 ? -5.266 24.828 10.43 1 98.06 80 GLY B N 1
ATOM 2663 C CA . GLY B 1 80 ? -6.473 24.172 10.914 1 98.06 80 GLY B CA 1
ATOM 2664 C C . GLY B 1 80 ? -7.43 23.781 9.805 1 98.06 80 GLY B C 1
ATOM 2665 O O . GLY B 1 80 ? -8.594 23.484 10.062 1 98.06 80 GLY B O 1
ATOM 2666 N N . ARG B 1 81 ? -6.965 23.766 8.539 1 97.62 81 ARG B N 1
ATOM 2667 C CA . ARG B 1 81 ? -7.809 23.516 7.371 1 97.62 81 ARG B CA 1
ATOM 2668 C C . ARG B 1 81 ? -8.516 22.172 7.48 1 97.62 81 ARG B C 1
ATOM 2670 O O . ARG B 1 81 ? -9.742 22.109 7.367 1 97.62 81 ARG B O 1
ATOM 2677 N N . LEU B 1 82 ? -7.797 21.156 7.754 1 98.25 82 LEU B N 1
ATOM 2678 C CA . LEU B 1 82 ? -8.375 19.828 7.832 1 98.25 82 LEU B CA 1
ATOM 2679 C C . LEU B 1 82 ? -8.969 19.578 9.219 1 98.25 82 LEU B C 1
ATOM 2681 O O . LEU B 1 82 ? -9.984 18.891 9.344 1 98.25 82 LEU B O 1
ATOM 2685 N N . THR B 1 83 ? -8.359 20.188 10.266 1 98.25 83 THR B N 1
ATOM 2686 C CA . THR B 1 83 ? -8.82 20 11.641 1 98.25 83 THR B CA 1
ATOM 2687 C C . THR B 1 83 ? -10.273 20.438 11.789 1 98.25 83 THR B C 1
ATOM 2689 O O . THR B 1 83 ? -11.086 19.734 12.391 1 98.25 83 THR B O 1
ATOM 2692 N N . GLU B 1 84 ? -10.539 21.578 11.227 1 96.88 84 GLU B N 1
ATOM 2693 C CA . GLU B 1 84 ? -11.898 22.094 11.297 1 96.88 84 GLU B CA 1
ATOM 2694 C C . GLU B 1 84 ? -12.891 21.141 10.648 1 96.88 84 GLU B C 1
ATOM 2696 O O . GLU B 1 84 ? -13.953 20.859 11.211 1 96.88 84 GLU B O 1
ATOM 2701 N N . ALA B 1 85 ? -12.57 20.672 9.492 1 97.19 85 ALA B N 1
ATOM 2702 C CA . ALA B 1 85 ? -13.438 19.734 8.781 1 97.19 85 ALA B CA 1
ATOM 2703 C C . ALA B 1 85 ? -13.57 18.422 9.547 1 97.19 85 ALA B C 1
ATOM 2705 O O . ALA B 1 85 ? -14.648 17.828 9.594 1 97.19 85 ALA B O 1
ATOM 2706 N N . MET B 1 86 ? -12.461 17.969 10.156 1 98.12 86 MET B N 1
ATOM 2707 C CA . MET B 1 86 ? -12.453 16.719 10.914 1 98.12 86 MET B CA 1
ATOM 2708 C C . MET B 1 86 ? -13.391 16.812 12.109 1 98.12 86 MET B C 1
ATOM 2710 O O . MET B 1 86 ? -13.992 15.805 12.516 1 98.12 86 MET B O 1
ATOM 2714 N N . ALA B 1 87 ? -13.539 17.984 12.672 1 96.44 87 ALA B N 1
ATOM 2715 C CA . ALA B 1 87 ? -14.344 18.203 13.875 1 96.44 87 ALA B CA 1
ATOM 2716 C C . ALA B 1 87 ? -15.812 17.906 13.602 1 96.44 87 ALA B C 1
ATOM 2718 O O . ALA B 1 87 ? -16.578 17.625 14.531 1 96.44 87 ALA B O 1
ATOM 2719 N N . ALA B 1 88 ? -16.219 17.906 12.344 1 94.19 88 ALA B N 1
ATOM 2720 C CA . ALA B 1 88 ? -17.609 17.609 11.977 1 94.19 88 ALA B CA 1
ATOM 2721 C C . ALA B 1 88 ? -17.891 16.109 12.086 1 94.19 88 ALA B C 1
ATOM 2723 O O . ALA B 1 88 ? -19.047 15.695 12.141 1 94.19 88 ALA B O 1
ATOM 2724 N N . TYR B 1 89 ? -16.875 15.312 12.094 1 94.25 89 TYR B N 1
ATOM 2725 C CA . TYR B 1 89 ? -17.062 13.867 12.039 1 94.25 89 TYR B CA 1
ATOM 2726 C C . TYR B 1 89 ? -16.641 13.219 13.344 1 94.25 89 TYR B C 1
ATOM 2728 O O . TYR B 1 89 ? -17.031 12.086 13.641 1 94.25 89 TYR B O 1
ATOM 2736 N N . ALA B 1 90 ? -15.758 13.898 14.008 1 89.88 90 ALA B N 1
ATOM 2737 C CA . ALA B 1 90 ? -15.211 13.32 15.227 1 89.88 90 ALA B CA 1
ATOM 2738 C C . ALA B 1 90 ? -15.648 14.102 16.453 1 89.88 90 ALA B C 1
ATOM 2740 O O . ALA B 1 90 ? -15.984 15.281 16.359 1 89.88 90 ALA B O 1
ATOM 2741 N N . GLY B 1 91 ? -15.695 13.406 17.609 1 85.88 91 GLY B N 1
ATOM 2742 C CA . GLY B 1 91 ? -16.031 14.078 18.844 1 85.88 91 GLY B CA 1
ATOM 2743 C C . GLY B 1 91 ? -15.062 15.18 19.219 1 85.88 91 GLY B C 1
ATOM 2744 O O . GLY B 1 91 ? -15.055 16.25 18.594 1 85.88 91 GLY B O 1
ATOM 2745 N N . GLU B 1 92 ? -14.055 14.875 19.938 1 94.75 92 GLU B N 1
ATOM 2746 C CA . GLU B 1 92 ? -12.961 15.789 20.25 1 94.75 92 GLU B CA 1
ATOM 2747 C C . GLU B 1 92 ? -11.867 15.742 19.188 1 94.75 92 GLU B C 1
ATOM 2749 O O . GLU B 1 92 ? -11.336 14.672 18.891 1 94.75 92 GLU B O 1
ATOM 2754 N N . THR B 1 93 ? -11.617 16.875 18.594 1 97.81 93 THR B N 1
ATOM 2755 C CA . THR B 1 93 ? -10.578 16.953 17.578 1 97.81 93 THR B CA 1
ATOM 2756 C C . THR B 1 93 ? -9.438 17.859 18.031 1 97.81 93 THR B C 1
ATOM 2758 O O . THR B 1 93 ? -9.672 18.969 18.5 1 97.81 93 THR B O 1
ATOM 2761 N N . ILE B 1 94 ? -8.25 17.344 17.953 1 98.56 94 ILE B N 1
ATOM 2762 C CA . ILE B 1 94 ? -7.055 18.078 18.359 1 98.56 94 ILE B CA 1
ATOM 2763 C C . ILE B 1 94 ? -6.145 18.281 17.141 1 98.56 94 ILE B C 1
ATOM 2765 O O . ILE B 1 94 ? -5.852 17.344 16.422 1 98.56 94 ILE B O 1
ATOM 2769 N N . GLY B 1 95 ? -5.832 19.5 16.891 1 98.56 95 GLY B N 1
ATOM 2770 C CA . GLY B 1 95 ? -4.781 19.828 15.938 1 98.56 95 GLY B CA 1
ATOM 2771 C C . GLY B 1 95 ? -3.436 20.062 16.594 1 98.56 95 GLY B C 1
ATOM 2772 O O . GLY B 1 95 ? -3.338 20.828 17.562 1 98.56 95 GLY B O 1
ATOM 2773 N N . TYR B 1 96 ? -2.412 19.391 16.047 1 98.5 96 TYR B N 1
ATOM 2774 C CA . TYR B 1 96 ? -1.044 19.578 16.516 1 98.5 96 TYR B CA 1
ATOM 2775 C C . TYR B 1 96 ? -0.176 20.203 15.43 1 98.5 96 TYR B C 1
ATOM 2777 O O . TYR B 1 96 ? -0.194 19.75 14.289 1 98.5 96 TYR B O 1
ATOM 2785 N N . ASP B 1 97 ? 0.583 21.203 15.836 1 97.88 97 ASP B N 1
ATOM 2786 C CA . ASP B 1 97 ? 1.58 21.781 14.945 1 97.88 97 ASP B CA 1
ATOM 2787 C C . ASP B 1 97 ? 2.73 22.406 15.742 1 97.88 97 ASP B C 1
ATOM 2789 O O . ASP B 1 97 ? 2.523 22.922 16.844 1 97.88 97 ASP B O 1
ATOM 2793 N N . ILE B 1 98 ? 3.926 22.391 15.141 1 95.88 98 ILE B N 1
ATOM 2794 C CA . ILE B 1 98 ? 5.105 22.891 15.836 1 95.88 98 ILE B CA 1
ATOM 2795 C C . ILE B 1 98 ? 5.156 24.406 15.734 1 95.88 98 ILE B C 1
ATOM 2797 O O . ILE B 1 98 ? 5.898 25.062 16.469 1 95.88 98 ILE B O 1
ATOM 2801 N N . SER B 1 99 ? 4.434 25.016 14.82 1 96.69 99 SER B N 1
ATOM 2802 C CA . SER B 1 99 ? 4.52 26.438 14.508 1 96.69 99 SER B CA 1
ATOM 2803 C C . SER B 1 99 ? 3.496 27.234 15.312 1 96.69 99 SER B C 1
ATOM 2805 O O . SER B 1 99 ? 2.293 27.156 15.055 1 96.69 99 SER B O 1
ATOM 2807 N N . PRO B 1 100 ? 3.967 28.125 16.25 1 97 100 PRO B N 1
ATOM 2808 C CA . PRO B 1 100 ? 3.018 28.969 16.969 1 97 100 PRO B CA 1
ATOM 2809 C C . PRO B 1 100 ? 2.193 29.859 16.031 1 97 100 PRO B C 1
ATOM 2811 O O . PRO B 1 100 ? 1.018 30.125 16.312 1 97 100 PRO B O 1
ATOM 2814 N N . GLY B 1 101 ? 2.828 30.297 14.969 1 96.81 101 GLY B N 1
ATOM 2815 C CA . GLY B 1 101 ? 2.104 31.109 14.008 1 96.81 101 GLY B CA 1
ATOM 2816 C C . GLY B 1 101 ? 0.943 30.375 13.359 1 96.81 101 GLY B C 1
ATOM 2817 O O . GLY B 1 101 ? -0.141 30.938 13.203 1 96.81 101 GLY B O 1
ATOM 2818 N N . MET B 1 102 ? 1.155 29.141 13.008 1 97.38 102 MET B N 1
ATOM 2819 C CA . MET B 1 102 ? 0.084 28.312 12.461 1 97.38 102 MET B CA 1
ATOM 2820 C C . MET B 1 102 ? -1.026 28.125 13.492 1 97.38 102 MET B C 1
ATOM 2822 O O . MET B 1 102 ? -2.203 28.312 13.18 1 97.38 102 MET B O 1
ATOM 2826 N N . LEU B 1 103 ? -0.621 27.828 14.711 1 97.88 103 LEU B N 1
ATOM 2827 C CA . LEU B 1 103 ? -1.587 27.547 15.766 1 97.88 103 LEU B CA 1
ATOM 2828 C C . LEU B 1 103 ? -2.412 28.781 16.094 1 97.88 103 LEU B C 1
ATOM 2830 O O . LEU B 1 103 ? -3.604 28.672 16.391 1 97.88 103 LEU B O 1
ATOM 2834 N N . ASN B 1 104 ? -1.799 29.938 16.062 1 97.19 104 ASN B N 1
ATOM 2835 C CA . ASN B 1 104 ? -2.527 31.172 16.312 1 97.19 104 ASN B CA 1
ATOM 2836 C C . ASN B 1 104 ? -3.639 31.375 15.281 1 97.19 104 ASN B C 1
ATOM 2838 O O . ASN B 1 104 ? -4.754 31.766 15.641 1 97.19 104 ASN B O 1
ATOM 2842 N N . GLU B 1 105 ? -3.305 31.094 14.031 1 96.5 105 GLU B N 1
ATOM 2843 C CA . GLU B 1 105 ? -4.312 31.203 12.984 1 96.5 105 GLU B CA 1
ATOM 2844 C C . GLU B 1 105 ? -5.418 30.172 13.164 1 96.5 105 GLU B C 1
ATOM 2846 O O . GLU B 1 105 ? -6.602 30.484 13.039 1 96.5 105 GLU B O 1
ATOM 2851 N N . ALA B 1 106 ? -5.055 28.969 13.5 1 97.69 106 ALA B N 1
ATOM 2852 C CA . ALA B 1 106 ? -6.02 27.891 13.656 1 97.69 106 ALA B CA 1
ATOM 2853 C C . ALA B 1 106 ? -6.996 28.188 14.789 1 97.69 106 ALA B C 1
ATOM 2855 O O . ALA B 1 106 ? -8.195 27.906 14.672 1 97.69 106 ALA B O 1
ATOM 2856 N N . ARG B 1 107 ? -6.504 28.766 15.852 1 97.19 107 ARG B N 1
ATOM 2857 C CA . ARG B 1 107 ? -7.305 29.047 17.047 1 97.19 107 ARG B CA 1
ATOM 2858 C C . ARG B 1 107 ? -8.375 30.078 16.766 1 97.19 107 ARG B C 1
ATOM 2860 O O . ARG B 1 107 ? -9.414 30.109 17.422 1 97.19 107 ARG B O 1
ATOM 2867 N N . LYS B 1 108 ? -8.148 30.859 15.758 1 94.62 108 LYS B N 1
ATOM 2868 C CA . LYS B 1 108 ? -9.117 31.891 15.406 1 94.62 108 LYS B CA 1
ATOM 2869 C C . LYS B 1 108 ? -10.43 31.266 14.938 1 94.62 108 LYS B C 1
ATOM 2871 O O . LYS B 1 108 ? -11.477 31.922 14.969 1 94.62 108 LYS B O 1
ATOM 2876 N N . ARG B 1 109 ? -10.328 30.109 14.477 1 88.38 109 ARG B N 1
ATOM 2877 C CA . ARG B 1 109 ? -11.516 29.438 13.945 1 88.38 109 ARG B CA 1
ATOM 2878 C C . ARG B 1 109 ? -12.406 28.922 15.07 1 88.38 109 ARG B C 1
ATOM 2880 O O . ARG B 1 109 ? -13.625 28.812 14.906 1 88.38 109 ARG B O 1
ATOM 2887 N N . GLY B 1 110 ? -11.836 28.438 16.203 1 84.56 110 GLY B N 1
ATOM 2888 C CA . GLY B 1 110 ? -12.547 28.125 17.438 1 84.56 110 GLY B CA 1
ATOM 2889 C C . GLY B 1 110 ? -13.289 26.812 17.359 1 84.56 110 GLY B C 1
ATOM 2890 O O . GLY B 1 110 ? -14.258 26.594 18.109 1 84.56 110 GLY B O 1
ATOM 2891 N N . VAL B 1 111 ? -12.984 25.812 16.531 1 88.19 111 VAL B N 1
ATOM 2892 C CA . VAL B 1 111 ? -13.82 24.641 16.328 1 88.19 111 VAL B CA 1
ATOM 2893 C C . VAL B 1 111 ? -13.133 23.406 16.922 1 88.19 111 VAL B C 1
ATOM 2895 O O . VAL B 1 111 ? -13.758 22.359 17.078 1 88.19 111 VAL B O 1
ATOM 2898 N N . ALA B 1 112 ? -11.883 23.547 17.281 1 94.31 112 ALA B N 1
ATOM 2899 C CA . ALA B 1 112 ? -11.094 22.422 17.797 1 94.31 112 ALA B CA 1
ATOM 2900 C C . ALA B 1 112 ? -10.031 22.906 18.781 1 94.31 112 ALA B C 1
ATOM 2902 O O . ALA B 1 112 ? -9.906 24.109 19.047 1 94.31 112 ALA B O 1
ATOM 2903 N N . THR B 1 113 ? -9.43 21.922 19.453 1 96.62 113 THR B N 1
ATOM 2904 C CA . THR B 1 113 ? -8.297 22.219 20.328 1 96.62 113 THR B CA 1
ATOM 2905 C C . THR B 1 113 ? -6.984 22.172 19.547 1 96.62 113 THR B C 1
ATOM 2907 O O . THR B 1 113 ? -6.75 21.234 18.766 1 96.62 113 THR B O 1
ATOM 2910 N N . TYR B 1 114 ? -6.18 23.172 19.719 1 98 114 TYR B N 1
ATOM 2911 C CA . TYR B 1 114 ? -4.914 23.266 19 1 98 114 TYR B CA 1
ATOM 2912 C C . TYR B 1 114 ? -3.74 23.344 19.969 1 98 114 TYR B C 1
ATOM 2914 O O . TYR B 1 114 ? -3.721 24.203 20.859 1 98 114 TYR B O 1
ATOM 2922 N N . VAL B 1 115 ? -2.744 22.469 19.75 1 98 115 VAL B N 1
ATOM 2923 C CA . VAL B 1 115 ? -1.695 22.344 20.75 1 98 115 VAL B CA 1
ATOM 2924 C C . VAL B 1 115 ? -0.33 22.281 20.062 1 98 115 VAL B C 1
ATOM 2926 O O . VAL B 1 115 ? -0.22 21.859 18.922 1 98 115 VAL B O 1
ATOM 2929 N N . GLY B 1 116 ? 0.721 22.656 20.766 1 97.38 116 GLY B N 1
ATOM 2930 C CA . GLY B 1 116 ? 2.084 22.656 20.266 1 97.38 116 GLY B CA 1
ATOM 2931 C C . GLY B 1 116 ? 2.902 21.469 20.734 1 97.38 116 GLY B C 1
ATOM 2932 O O . GLY B 1 116 ? 4.035 21.281 20.297 1 97.38 116 GLY B O 1
ATOM 2933 N N . GLU B 1 117 ? 2.35 20.719 21.625 1 96.75 117 GLU B N 1
ATOM 2934 C CA . GLU B 1 117 ? 2.936 19.484 22.094 1 96.75 117 GLU B CA 1
ATOM 2935 C C . GLU B 1 117 ? 2.059 18.281 21.734 1 96.75 117 GLU B C 1
ATOM 2937 O O . GLU B 1 117 ? 0.833 18.344 21.844 1 96.75 117 GLU B O 1
ATOM 2942 N N . LEU B 1 118 ? 2.727 17.25 21.281 1 96.94 118 LEU B N 1
ATOM 2943 C CA . LEU B 1 118 ? 1.973 16.078 20.844 1 96.94 118 LEU B CA 1
ATOM 2944 C C . LEU B 1 118 ? 1.159 15.5 21.984 1 96.94 118 LEU B C 1
ATOM 2946 O O . LEU B 1 118 ? 1.723 15.062 23 1 96.94 118 LEU B O 1
ATOM 2950 N N . PRO B 1 119 ? -0.12 15.453 21.828 1 97.25 119 PRO B N 1
ATOM 2951 C CA . PRO B 1 119 ? -0.965 14.984 22.938 1 97.25 119 PRO B CA 1
ATOM 2952 C C . PRO B 1 119 ? -0.917 13.469 23.109 1 97.25 119 PRO B C 1
ATOM 2954 O O . PRO B 1 119 ? -0.56 12.75 22.172 1 97.25 119 PRO B O 1
ATOM 2957 N N . ALA B 1 120 ? -1.337 13.055 24.312 1 97.19 120 ALA B N 1
ATOM 2958 C CA . ALA B 1 120 ? -1.463 11.625 24.594 1 97.19 120 ALA B CA 1
ATOM 2959 C C . ALA B 1 120 ? -2.707 11.047 23.922 1 97.19 120 ALA B C 1
ATOM 2961 O O . ALA B 1 120 ? -3.695 11.758 23.719 1 97.19 120 ALA B O 1
ATOM 2962 N N . GLY B 1 121 ? -2.643 9.773 23.5 1 95.81 121 GLY B N 1
ATOM 2963 C CA . GLY B 1 121 ? -3.793 9.047 23 1 95.81 121 GLY B CA 1
ATOM 2964 C C . GLY B 1 121 ? -4.672 8.477 24.094 1 95.81 121 GLY B C 1
ATOM 2965 O O . GLY B 1 121 ? -4.578 8.891 25.25 1 95.81 121 GLY B O 1
ATOM 2966 N N . PRO B 1 122 ? -5.473 7.559 23.672 1 96.56 122 PRO B N 1
ATOM 2967 C CA . PRO B 1 122 ? -5.641 7 22.328 1 96.56 122 PRO B CA 1
ATOM 2968 C C . PRO B 1 122 ? -6.543 7.852 21.453 1 96.56 122 PRO B C 1
ATOM 2970 O O . PRO B 1 122 ? -7.379 8.602 21.953 1 96.56 122 PRO B O 1
ATOM 2973 N N . PHE B 1 123 ? -6.367 7.812 20.172 1 98.06 123 PHE B N 1
ATOM 2974 C CA . PHE B 1 123 ? -7.176 8.492 19.156 1 98.06 123 PHE B CA 1
ATOM 2975 C C . PHE B 1 123 ? -7.906 7.48 18.281 1 98.06 123 PHE B C 1
ATOM 2977 O O . PHE B 1 123 ? -7.324 6.473 17.875 1 98.06 123 PHE B O 1
ATOM 2984 N N . GLY B 1 124 ? -9.148 7.73 17.984 1 97.5 124 GLY B N 1
ATOM 2985 C CA . GLY B 1 124 ? -9.906 6.906 17.062 1 97.5 124 GLY B CA 1
ATOM 2986 C C . GLY B 1 124 ? -9.594 7.195 15.602 1 97.5 124 GLY B C 1
ATOM 2987 O O . GLY B 1 124 ? -9.922 6.398 14.727 1 97.5 124 GLY B O 1
ATOM 2988 N N . TRP B 1 125 ? -8.984 8.359 15.375 1 98.31 125 TRP B N 1
ATOM 2989 C CA . TRP B 1 125 ? -8.578 8.766 14.039 1 98.31 125 TRP B CA 1
ATOM 2990 C C . TRP B 1 125 ? -7.332 9.648 14.094 1 98.31 125 TRP B C 1
ATOM 2992 O O . TRP B 1 125 ? -7.312 10.656 14.805 1 98.31 125 TRP B O 1
ATOM 3002 N N . ILE B 1 126 ? -6.281 9.211 13.438 1 98.81 126 ILE B N 1
ATOM 3003 C CA . ILE B 1 126 ? -5.09 10.039 13.281 1 98.81 126 ILE B CA 1
ATOM 3004 C C . ILE B 1 126 ? -4.883 10.367 11.805 1 98.81 126 ILE B C 1
ATOM 3006 O O . ILE B 1 126 ? -4.879 9.469 10.953 1 98.81 126 ILE B O 1
ATOM 3010 N N . ASN B 1 127 ? -4.746 11.633 11.555 1 98.81 127 ASN B N 1
ATOM 3011 C CA . ASN B 1 127 ? -4.512 12.148 10.211 1 98.81 127 ASN B CA 1
ATOM 3012 C C . ASN B 1 127 ? -3.199 12.922 10.133 1 98.81 127 ASN B C 1
ATOM 3014 O O . ASN B 1 127 ? -2.865 13.68 11.039 1 98.81 127 ASN B O 1
ATOM 3018 N N . SER B 1 128 ? -2.422 12.727 9.109 1 98.81 128 SER B N 1
ATOM 3019 C CA . SER B 1 128 ? -1.297 13.562 8.711 1 98.81 128 SER B CA 1
ATOM 3020 C C . SER B 1 128 ? -1.213 13.695 7.195 1 98.81 128 SER B C 1
ATOM 3022 O O . SER B 1 128 ? -1.043 12.703 6.488 1 98.81 128 SER B O 1
ATOM 3024 N N . PHE B 1 129 ? -1.354 14.852 6.746 1 98.19 129 PHE B N 1
ATOM 3025 C CA . PHE B 1 129 ? -1.424 15.086 5.309 1 98.19 129 PHE B CA 1
ATOM 3026 C C . PHE B 1 129 ? -0.485 16.219 4.895 1 98.19 129 PHE B C 1
ATOM 3028 O O . PHE B 1 129 ? -0.663 17.359 5.312 1 98.19 129 PHE B O 1
ATOM 3035 N N . ILE B 1 130 ? 0.499 15.875 4.016 1 95.56 130 ILE B N 1
ATOM 3036 C CA . ILE B 1 130 ? 1.512 16.781 3.484 1 95.56 130 ILE B CA 1
ATOM 3037 C C . ILE B 1 130 ? 2.316 17.391 4.629 1 95.56 130 ILE B C 1
ATOM 3039 O O . ILE B 1 130 ? 2.52 18.594 4.68 1 95.56 130 ILE B O 1
ATOM 3043 N N . VAL B 1 131 ? 2.789 16.578 5.52 1 96.69 131 VAL B N 1
ATOM 3044 C CA . VAL B 1 131 ? 3.559 16.969 6.695 1 96.69 131 VAL B CA 1
ATOM 3045 C C . VAL B 1 131 ? 4.863 16.172 6.746 1 96.69 131 VAL B C 1
ATOM 3047 O O . VAL B 1 131 ? 5.949 16.75 6.785 1 96.69 131 VAL B O 1
ATOM 3050 N N . LEU B 1 132 ? 4.762 14.82 6.645 1 96.75 132 LEU B N 1
ATOM 3051 C CA . LEU B 1 132 ? 5.898 13.93 6.859 1 96.75 132 LEU B CA 1
ATOM 3052 C C . LEU B 1 132 ? 6.98 14.18 5.812 1 96.75 132 LEU B C 1
ATOM 3054 O O . LEU B 1 132 ? 8.172 14.039 6.102 1 96.75 132 LEU B O 1
ATOM 3058 N N . GLN B 1 133 ? 6.598 14.57 4.645 1 93.69 133 GLN B N 1
ATOM 3059 C CA . GLN B 1 133 ? 7.551 14.82 3.566 1 93.69 133 GLN B CA 1
ATOM 3060 C C . GLN B 1 133 ? 8.5 15.961 3.924 1 93.69 133 GLN B C 1
ATOM 3062 O O . GLN B 1 133 ? 9.531 16.141 3.275 1 93.69 133 GLN B O 1
ATOM 3067 N N . HIS B 1 134 ? 8.211 16.734 4.934 1 93.12 134 HIS B N 1
ATOM 3068 C CA . HIS B 1 134 ? 9.055 17.844 5.355 1 93.12 134 HIS B CA 1
ATOM 3069 C C . HIS B 1 134 ? 9.859 17.484 6.602 1 93.12 134 HIS B C 1
ATOM 3071 O O . HIS B 1 134 ? 10.5 18.344 7.207 1 93.12 134 HIS B O 1
ATOM 3077 N N . ILE B 1 135 ? 9.805 16.281 7.016 1 94.44 135 ILE B N 1
ATOM 3078 C CA . ILE B 1 135 ? 10.539 15.75 8.156 1 94.44 135 ILE B CA 1
ATOM 3079 C C . ILE B 1 135 ? 11.523 14.68 7.691 1 94.44 135 ILE B C 1
ATOM 3081 O O . ILE B 1 135 ? 11.133 13.734 6.988 1 94.44 135 ILE B O 1
ATOM 3085 N N . PRO B 1 136 ? 12.766 14.828 8.078 1 93.25 136 PRO B N 1
ATOM 3086 C CA . PRO B 1 136 ? 13.711 13.773 7.699 1 93.25 136 PRO B CA 1
ATOM 3087 C C . PRO B 1 136 ? 13.227 12.375 8.086 1 93.25 136 PRO B C 1
ATOM 3089 O O . PRO B 1 136 ? 12.695 12.188 9.188 1 93.25 136 PRO B O 1
ATOM 3092 N N . PRO B 1 137 ? 13.477 11.391 7.211 1 94.94 137 PRO B N 1
ATOM 3093 C CA . PRO B 1 137 ? 12.883 10.062 7.398 1 94.94 137 PRO B CA 1
ATOM 3094 C C . PRO B 1 137 ? 13.266 9.43 8.734 1 94.94 137 PRO B C 1
ATOM 3096 O O . PRO B 1 137 ? 12.445 8.758 9.367 1 94.94 137 PRO B O 1
ATOM 3099 N N . GLU B 1 138 ? 14.492 9.57 9.164 1 94.62 138 GLU B N 1
ATOM 3100 C CA . GLU B 1 138 ? 14.883 9 10.445 1 94.62 138 GLU B CA 1
ATOM 3101 C C . GLU B 1 138 ? 13.977 9.492 11.57 1 94.62 138 GLU B C 1
ATOM 3103 O O . GLU B 1 138 ? 13.484 8.695 12.367 1 94.62 138 GLU B O 1
ATOM 3108 N N . ARG B 1 139 ? 13.75 10.789 11.625 1 96.12 139 ARG B N 1
ATOM 3109 C CA . ARG B 1 139 ? 12.859 11.375 12.617 1 96.12 139 ARG B CA 1
ATOM 3110 C C . ARG B 1 139 ? 11.398 11.062 12.297 1 96.12 139 ARG B C 1
ATOM 3112 O O . ARG B 1 139 ? 10.609 10.773 13.195 1 96.12 139 ARG B O 1
ATOM 3119 N N . GLY B 1 140 ? 11.094 11.102 11.031 1 97.56 140 GLY B N 1
ATOM 3120 C CA . GLY B 1 140 ? 9.734 10.836 10.594 1 97.56 140 GLY B CA 1
ATOM 3121 C C . GLY B 1 140 ? 9.25 9.438 10.945 1 97.56 140 GLY B C 1
ATOM 3122 O O . GLY B 1 140 ? 8.109 9.258 11.375 1 97.56 140 GLY B O 1
ATOM 3123 N N . MET B 1 141 ? 10.141 8.508 10.797 1 98.12 141 MET B N 1
ATOM 3124 C CA . MET B 1 141 ? 9.766 7.133 11.109 1 98.12 141 MET B CA 1
ATOM 3125 C C . MET B 1 141 ? 9.492 6.973 12.602 1 98.12 141 MET B C 1
ATOM 3127 O O . MET B 1 141 ? 8.57 6.258 13 1 98.12 141 MET B O 1
ATOM 3131 N N . ALA B 1 142 ? 10.273 7.598 13.383 1 98 142 ALA B N 1
ATOM 3132 C CA . ALA B 1 142 ? 10.039 7.57 14.828 1 98 142 ALA B CA 1
ATOM 3133 C C . ALA B 1 142 ? 8.703 8.203 15.18 1 98 142 ALA B C 1
ATOM 3135 O O . ALA B 1 142 ? 7.992 7.727 16.062 1 98 142 ALA B O 1
ATOM 3136 N N . LEU B 1 143 ? 8.367 9.266 14.5 1 98.25 143 LEU B N 1
ATOM 3137 C CA . LEU B 1 143 ? 7.098 9.953 14.734 1 98.25 143 LEU B CA 1
ATOM 3138 C C . LEU B 1 143 ? 5.922 9.086 14.297 1 98.25 143 LEU B C 1
ATOM 3140 O O . LEU B 1 143 ? 4.895 9.039 14.977 1 98.25 143 LEU B O 1
ATOM 3144 N N . ILE B 1 144 ? 6.07 8.406 13.172 1 98.75 144 ILE B N 1
ATOM 3145 C CA . ILE B 1 144 ? 5.027 7.492 12.727 1 98.75 144 ILE B CA 1
ATOM 3146 C C . ILE B 1 144 ? 4.785 6.422 13.789 1 98.75 144 ILE B C 1
ATOM 3148 O O . ILE B 1 144 ? 3.639 6.113 14.117 1 98.75 144 ILE B O 1
ATOM 3152 N N . GLU B 1 145 ? 5.828 5.91 14.328 1 98.44 145 GLU B N 1
ATOM 3153 C CA . GLU B 1 145 ? 5.695 4.906 15.375 1 98.44 145 GLU B CA 1
ATOM 3154 C C . GLU B 1 145 ? 4.957 5.477 16.594 1 98.44 145 GLU B C 1
ATOM 3156 O O . GLU B 1 145 ? 4.059 4.832 17.125 1 98.44 145 GLU B O 1
ATOM 3161 N N . ASP B 1 146 ? 5.348 6.668 16.953 1 98.44 146 ASP B N 1
ATOM 3162 C CA . ASP B 1 146 ? 4.715 7.336 18.078 1 98.44 146 ASP B CA 1
ATOM 3163 C C . ASP B 1 146 ? 3.221 7.535 17.828 1 98.44 146 ASP B C 1
ATOM 3165 O O . ASP B 1 146 ? 2.404 7.324 18.734 1 98.44 146 ASP B O 1
ATOM 3169 N N . LEU B 1 147 ? 2.852 7.918 16.656 1 98.69 147 LEU B N 1
ATOM 3170 C CA . LEU B 1 147 ? 1.455 8.109 16.281 1 98.69 147 LEU B CA 1
ATOM 3171 C C . LEU B 1 147 ? 0.692 6.789 16.344 1 98.69 147 LEU B C 1
ATOM 3173 O O . LEU B 1 147 ? -0.44 6.742 16.844 1 98.69 147 LEU B O 1
ATOM 3177 N N . LEU B 1 148 ? 1.312 5.738 15.906 1 98.31 148 LEU B N 1
ATOM 3178 C CA . LEU B 1 148 ? 0.671 4.426 15.922 1 98.31 148 LEU B CA 1
ATOM 3179 C C . LEU B 1 148 ? 0.423 3.957 17.359 1 98.31 148 LEU B C 1
ATOM 3181 O O . LEU B 1 148 ? -0.589 3.311 17.625 1 98.31 148 LEU B O 1
ATOM 3185 N N . GLU B 1 149 ? 1.306 4.301 18.234 1 97.81 149 GLU B N 1
ATOM 3186 C CA . GLU B 1 149 ? 1.138 3.949 19.641 1 97.81 149 GLU B CA 1
ATOM 3187 C C . GLU B 1 149 ? -0.058 4.676 20.25 1 97.81 149 GLU B C 1
ATOM 3189 O O . GLU B 1 149 ? -0.602 4.242 21.266 1 97.81 149 GLU B O 1
ATOM 3194 N N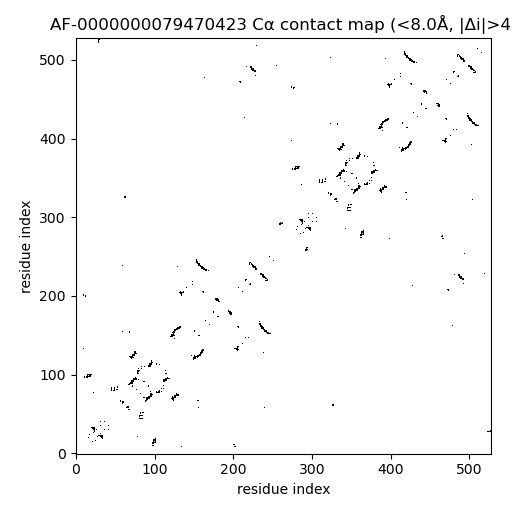 . ARG B 1 150 ? -0.421 5.727 19.609 1 98.06 150 ARG B N 1
ATOM 3195 C CA . ARG B 1 150 ? -1.505 6.555 20.125 1 98.06 150 ARG B CA 1
ATOM 3196 C C . ARG B 1 150 ? -2.824 6.227 19.438 1 98.06 150 ARG B C 1
ATOM 3198 O O . ARG B 1 150 ? -3.865 6.793 19.781 1 98.06 150 ARG B O 1
ATOM 3205 N N . LEU B 1 151 ? -2.812 5.355 18.484 1 97.81 151 LEU B N 1
ATOM 3206 C CA . LEU B 1 151 ? -4.012 4.957 17.75 1 97.81 151 LEU B CA 1
ATOM 3207 C C . LEU B 1 151 ? -4.762 3.859 18.5 1 97.81 151 LEU B C 1
ATOM 3209 O O . LEU B 1 151 ? -4.168 2.855 18.891 1 97.81 151 LEU B O 1
ATOM 3213 N N . SER B 1 152 ? -6.066 4.008 18.672 1 96.31 152 SER B N 1
ATOM 3214 C CA . SER B 1 152 ? -6.898 3.027 19.359 1 96.31 152 SER B CA 1
ATOM 3215 C C . SER B 1 152 ? -7.039 1.746 18.547 1 96.31 152 SER B C 1
ATOM 3217 O O . SER B 1 152 ? -6.953 1.775 17.312 1 96.31 152 SER B O 1
ATOM 3219 N N . PRO B 1 153 ? -7.262 0.551 19.25 1 94.31 153 PRO B N 1
ATOM 3220 C CA . PRO B 1 153 ? -7.75 -0.593 18.484 1 94.31 153 PRO B CA 1
ATOM 3221 C C . PRO B 1 153 ? -9 -0.263 17.656 1 94.31 153 PRO B C 1
ATOM 3223 O O . PRO B 1 153 ? -9.922 0.375 18.172 1 94.31 153 PRO B O 1
ATOM 3226 N N . GLY B 1 154 ? -8.938 -0.577 16.453 1 95.38 154 GLY B N 1
ATOM 3227 C CA . GLY B 1 154 ? -10.055 -0.253 15.578 1 95.38 154 GLY B CA 1
ATOM 3228 C C . GLY B 1 154 ? -10 1.162 15.039 1 95.38 154 GLY B C 1
ATOM 3229 O O . GLY B 1 154 ? -10.883 1.578 14.281 1 95.38 154 GLY B O 1
ATOM 3230 N N . GLY B 1 155 ? -8.93 1.888 15.438 1 97.25 155 GLY B N 1
ATOM 3231 C CA . GLY B 1 155 ? -8.805 3.27 15 1 97.25 155 GLY B CA 1
ATOM 3232 C C . GLY B 1 155 ? -8.438 3.406 13.539 1 97.25 155 GLY B C 1
ATOM 3233 O O . GLY B 1 155 ? -7.934 2.459 12.93 1 97.25 155 GLY B O 1
ATOM 3234 N N . LEU B 1 156 ? -8.719 4.566 12.992 1 98.06 156 LEU B N 1
ATOM 3235 C CA . LEU B 1 156 ? -8.484 4.863 11.578 1 98.06 156 LEU B CA 1
ATOM 3236 C C . LEU B 1 156 ? -7.238 5.73 11.414 1 98.06 156 LEU B C 1
ATOM 3238 O O . LEU B 1 156 ? -6.988 6.629 12.227 1 98.06 156 LEU B O 1
ATOM 3242 N N . LEU B 1 157 ? -6.453 5.395 10.398 1 98.75 157 LEU B N 1
ATOM 3243 C CA . LEU B 1 157 ? -5.234 6.125 10.078 1 98.75 157 LEU B CA 1
ATOM 3244 C C . LEU B 1 157 ? -5.281 6.652 8.641 1 98.75 157 LEU B C 1
ATOM 3246 O O . LEU B 1 157 ? -5.609 5.91 7.715 1 98.75 157 LEU B O 1
ATOM 3250 N N . SER B 1 158 ? -5.121 7.938 8.406 1 98.81 158 SER B N 1
ATOM 3251 C CA . SER B 1 158 ? -4.84 8.562 7.117 1 98.81 158 SER B CA 1
ATOM 3252 C C . SER B 1 158 ? -3.49 9.273 7.133 1 98.81 158 SER B C 1
ATOM 3254 O O . SER B 1 158 ? -3.35 10.336 7.746 1 98.81 158 SER B O 1
ATOM 3256 N N . LEU B 1 159 ? -2.5 8.688 6.438 1 98.75 159 LEU B N 1
ATOM 3257 C CA . LEU B 1 159 ? -1.11 9.133 6.48 1 98.75 159 LEU B CA 1
ATOM 3258 C C . LEU B 1 159 ? -0.559 9.32 5.07 1 98.75 159 LEU B C 1
ATOM 3260 O O . LEU B 1 159 ? -0.478 8.367 4.297 1 98.75 159 LEU B O 1
ATOM 3264 N N . GLN B 1 160 ? -0.176 10.562 4.773 1 98.12 160 GLN B N 1
ATOM 3265 C CA . GLN B 1 160 ? 0.401 10.844 3.461 1 98.12 160 GLN B CA 1
ATOM 3266 C C . GLN B 1 160 ? 1.919 10.977 3.543 1 98.12 160 GLN B C 1
ATOM 3268 O O . GLN B 1 160 ? 2.443 11.594 4.473 1 98.12 160 GLN B O 1
ATOM 3273 N N . LEU B 1 161 ? 2.629 10.383 2.578 1 97.19 161 LEU B N 1
ATOM 3274 C CA . LEU B 1 161 ? 4.07 10.57 2.473 1 97.19 161 LEU B CA 1
ATOM 3275 C C . LEU B 1 161 ? 4.516 10.547 1.014 1 97.19 161 LEU B C 1
ATOM 3277 O O . LEU B 1 161 ? 3.805 10.023 0.151 1 97.19 161 LEU B O 1
ATOM 3281 N N . THR B 1 162 ? 5.652 11.164 0.762 1 96 162 THR B N 1
ATOM 3282 C CA . THR B 1 162 ? 6.266 11.109 -0.56 1 96 162 THR B CA 1
ATOM 3283 C C . THR B 1 162 ? 7.219 9.922 -0.667 1 96 162 THR B C 1
ATOM 3285 O O . THR B 1 162 ? 7.848 9.531 0.321 1 96 162 THR B O 1
ATOM 3288 N N . VAL B 1 163 ? 7.348 9.383 -1.917 1 96.81 163 VAL B N 1
ATOM 3289 C CA . VAL B 1 163 ? 8.078 8.125 -2.082 1 96.81 163 VAL B CA 1
ATOM 3290 C C . VAL B 1 163 ? 9.109 8.273 -3.201 1 96.81 163 VAL B C 1
ATOM 3292 O O . VAL B 1 163 ? 10.211 7.734 -3.109 1 96.81 163 VAL B O 1
ATOM 3295 N N . TRP B 1 164 ? 8.828 8.961 -4.316 1 93.19 164 TRP B N 1
ATOM 3296 C CA . TRP B 1 164 ? 9.781 9.133 -5.406 1 93.19 164 TRP B CA 1
ATOM 3297 C C . TRP B 1 164 ? 9.562 10.461 -6.125 1 93.19 164 TRP B C 1
ATOM 3299 O O . TRP B 1 164 ? 8.539 11.117 -5.918 1 93.19 164 TRP B O 1
ATOM 3309 N N . ARG B 1 165 ? 10.562 10.797 -6.969 1 90.12 165 ARG B N 1
ATOM 3310 C CA . ARG B 1 165 ? 10.516 12.047 -7.719 1 90.12 165 ARG B CA 1
ATOM 3311 C C . ARG B 1 165 ? 10.469 11.789 -9.219 1 90.12 165 ARG B C 1
ATOM 3313 O O . ARG B 1 165 ? 10.984 10.766 -9.695 1 90.12 165 ARG B O 1
ATOM 3320 N N . ASP B 1 166 ? 9.805 12.633 -9.984 1 82.81 166 ASP B N 1
ATOM 3321 C CA . ASP B 1 166 ? 9.812 12.547 -11.445 1 82.81 166 ASP B CA 1
ATOM 3322 C C . ASP B 1 166 ? 11.227 12.711 -12 1 82.81 166 ASP B C 1
ATOM 3324 O O . ASP B 1 166 ? 12.078 13.344 -11.367 1 82.81 166 ASP B O 1
ATOM 3328 N N . ALA B 1 167 ? 11.555 11.781 -13.156 1 62.34 167 ALA B N 1
ATOM 3329 C CA . ALA B 1 167 ? 12.867 11.828 -13.797 1 62.34 167 ALA B CA 1
ATOM 3330 C C . ALA B 1 167 ? 13.297 13.266 -14.078 1 62.34 167 ALA B C 1
ATOM 3332 O O . ALA B 1 167 ? 14.477 13.602 -13.961 1 62.34 167 ALA B O 1
ATOM 3333 N N . ARG B 1 168 ? 12.508 13.992 -14.977 1 51.97 168 ARG B N 1
ATOM 3334 C CA . ARG B 1 168 ? 12.977 15.32 -15.352 1 51.97 168 ARG B CA 1
ATOM 3335 C C . ARG B 1 168 ? 13.445 16.109 -14.125 1 51.97 168 ARG B C 1
ATOM 3337 O O . ARG B 1 168 ? 14.195 17.078 -14.258 1 51.97 168 ARG B O 1
ATOM 3344 N N . HIS B 1 169 ? 12.898 15.742 -13.172 1 47.12 169 HIS B N 1
ATOM 3345 C CA . HIS B 1 169 ? 13.258 16.531 -12 1 47.12 169 HIS B CA 1
ATOM 3346 C C . HIS B 1 169 ? 14.586 16.062 -11.414 1 47.12 169 HIS B C 1
ATOM 3348 O O . HIS B 1 169 ? 15.109 16.672 -10.477 1 47.12 169 HIS B O 1
ATOM 3354 N N . ASP B 1 170 ? 15.016 14.883 -12.062 1 42.56 170 ASP B N 1
ATOM 3355 C CA . ASP B 1 170 ? 16.359 14.469 -11.656 1 42.56 170 ASP B CA 1
ATOM 3356 C C . ASP B 1 170 ? 17.422 15.359 -12.289 1 42.56 170 ASP B C 1
ATOM 3358 O O . ASP B 1 170 ? 18.609 15.219 -11.984 1 42.56 170 ASP B O 1
ATOM 3362 N N . GLU B 1 171 ? 17.203 15.727 -13.617 1 35.59 171 GLU B N 1
ATOM 3363 C CA . GLU B 1 171 ? 18.25 16.625 -14.102 1 35.59 171 GLU B CA 1
ATOM 3364 C C . GLU B 1 171 ? 18.359 17.859 -13.227 1 35.59 171 GLU B C 1
ATOM 3366 O O . GLU B 1 171 ? 17.344 18.5 -12.906 1 35.59 171 GLU B O 1
ATOM 3371 N N . PRO B 1 172 ? 19.484 17.938 -12.617 1 34.97 172 PRO B N 1
ATOM 3372 C CA . PRO B 1 172 ? 19.562 19.25 -11.961 1 34.97 172 PRO B CA 1
ATOM 3373 C C . PRO B 1 172 ? 19.094 20.391 -12.867 1 34.97 172 PRO B C 1
ATOM 3375 O O . PRO B 1 172 ? 19.75 20.703 -13.867 1 34.97 172 PRO B O 1
ATOM 3378 N N . GLY B 1 173 ? 17.969 20.234 -13.555 1 32.72 173 GLY B N 1
ATOM 3379 C CA . GLY B 1 173 ? 17.766 21.484 -14.273 1 32.72 173 GLY B CA 1
ATOM 3380 C C . GLY B 1 173 ? 18.391 22.688 -13.586 1 32.72 173 GLY B C 1
ATOM 3381 O O . GLY B 1 173 ? 18.75 22.609 -12.406 1 32.72 173 GLY B O 1
ATOM 3382 N N . PRO B 1 174 ? 19 23.594 -14.516 1 29.86 174 PRO B N 1
ATOM 3383 C CA . PRO B 1 174 ? 19.438 24.75 -13.727 1 29.86 174 PRO B CA 1
ATOM 3384 C C . PRO B 1 174 ? 18.5 25.047 -12.555 1 29.86 174 PRO B C 1
ATOM 3386 O O . PRO B 1 174 ? 17.312 24.734 -12.617 1 29.86 174 PRO B O 1
ATOM 3389 N N . ALA B 1 175 ? 18.953 24.812 -11.398 1 29.94 175 ALA B N 1
ATOM 3390 C CA . ALA B 1 175 ? 18.156 25.281 -10.273 1 29.94 175 ALA B CA 1
ATOM 3391 C C . ALA B 1 175 ? 17.172 26.375 -10.719 1 29.94 175 ALA B C 1
ATOM 3393 O O . ALA B 1 175 ? 17.547 27.281 -11.461 1 29.94 175 ALA B O 1
ATOM 3394 N N . PRO B 1 176 ? 15.961 26.141 -11.203 1 29.94 176 PRO B N 1
ATOM 3395 C CA . PRO B 1 176 ? 15.609 27.562 -11.328 1 29.94 176 PRO B CA 1
ATOM 3396 C C . PRO B 1 176 ? 16.469 28.469 -10.445 1 29.94 176 PRO B C 1
ATOM 3398 O O . PRO B 1 176 ? 17 28.016 -9.43 1 29.94 176 PRO B O 1
ATOM 3401 N N . ARG B 1 177 ? 17.297 29.484 -10.875 1 28.66 177 ARG B N 1
ATOM 3402 C CA . ARG B 1 177 ? 17.969 30.516 -10.094 1 28.66 177 ARG B CA 1
ATOM 3403 C C . ARG B 1 177 ? 17.375 30.609 -8.688 1 28.66 177 ARG B C 1
ATOM 3405 O O . ARG B 1 177 ? 17.688 31.547 -7.941 1 28.66 177 ARG B O 1
ATOM 3412 N N . THR B 1 178 ? 16.266 30.016 -8.289 1 29.14 178 THR B N 1
ATOM 3413 C CA . THR B 1 178 ? 16.375 29.984 -6.836 1 29.14 178 THR B CA 1
ATOM 3414 C C . THR B 1 178 ? 17.219 28.797 -6.387 1 29.14 178 THR B C 1
ATOM 3416 O O . THR B 1 178 ? 17.234 27.75 -7.051 1 29.14 178 THR B O 1
ATOM 3419 N N . GLY B 1 179 ? 18.312 28.641 -5.547 1 28.06 179 GLY B N 1
ATOM 3420 C CA . GLY B 1 179 ? 19.438 27.906 -5.008 1 28.06 179 GLY B CA 1
ATOM 3421 C C . GLY B 1 179 ? 19.094 26.484 -4.621 1 28.06 179 GLY B C 1
ATOM 3422 O O . GLY B 1 179 ? 19.172 26.109 -3.447 1 28.06 179 GLY B O 1
ATOM 3423 N N . TRP B 1 180 ? 18.188 25.688 -5.227 1 27.3 180 TRP B N 1
ATOM 3424 C CA . TRP B 1 180 ? 18.047 24.422 -4.535 1 27.3 180 TRP B CA 1
ATOM 3425 C C . TRP B 1 180 ? 19.125 23.438 -4.953 1 27.3 180 TRP B C 1
ATOM 3427 O O . TRP B 1 180 ? 19.172 23 -6.109 1 27.3 180 TRP B O 1
ATOM 3437 N N . ARG B 1 181 ? 20.422 23.562 -4.598 1 28.83 181 ARG B N 1
ATOM 3438 C CA . ARG B 1 181 ? 21.594 22.734 -4.895 1 28.83 181 ARG B CA 1
ATOM 3439 C C . ARG B 1 181 ? 21.359 21.281 -4.512 1 28.83 181 ARG B C 1
ATOM 3441 O O . ARG B 1 181 ? 21.047 20.984 -3.354 1 28.83 181 ARG B O 1
ATOM 3448 N N . ALA B 1 182 ? 21.203 20.453 -5.355 1 28.94 182 ALA B N 1
ATOM 3449 C CA . ALA B 1 182 ? 21.25 18.984 -5.285 1 28.94 182 ALA B CA 1
ATOM 3450 C C . ALA B 1 182 ? 22.562 18.5 -4.695 1 28.94 182 ALA B C 1
ATOM 3452 O O . ALA B 1 182 ? 23.625 19.031 -5.027 1 28.94 182 ALA B O 1
ATOM 3453 N N . PHE B 1 183 ? 22.594 17.828 -3.568 1 28.02 183 PHE B N 1
ATOM 3454 C CA . PHE B 1 183 ? 23.734 17.25 -2.852 1 28.02 183 PHE B CA 1
ATOM 3455 C C . PHE B 1 183 ? 24.516 16.297 -3.752 1 28.02 183 PHE B C 1
ATOM 3457 O O . PHE B 1 183 ? 23.984 15.289 -4.223 1 28.02 183 PHE B O 1
ATOM 3464 N N . VAL B 1 184 ? 25.469 16.766 -4.57 1 27.38 184 VAL B N 1
ATOM 3465 C CA . VAL B 1 184 ? 26.5 16 -5.254 1 27.38 184 VAL B CA 1
ATOM 3466 C C . VAL B 1 184 ? 27.391 15.297 -4.227 1 27.38 184 VAL B C 1
ATOM 3468 O O . VAL B 1 184 ? 27.766 15.891 -3.217 1 27.38 184 VAL B O 1
ATOM 3471 N N . PRO B 1 185 ? 27.5 14.016 -4.289 1 27.48 185 PRO B N 1
ATOM 3472 C CA . PRO B 1 185 ? 28.391 13.242 -3.41 1 27.48 185 PRO B CA 1
ATOM 3473 C C . PRO B 1 185 ? 29.812 13.781 -3.383 1 27.48 185 PRO B C 1
ATOM 3475 O O . PRO B 1 185 ? 30.297 14.328 -4.383 1 27.48 185 PRO B O 1
ATOM 3478 N N . PRO B 1 186 ? 30.469 13.984 -2.16 1 28.53 186 PRO B N 1
ATOM 3479 C CA . PRO B 1 186 ? 31.75 14.633 -1.852 1 28.53 186 PRO B CA 1
ATOM 3480 C C . PRO B 1 186 ? 32.938 13.93 -2.516 1 28.53 186 PRO B C 1
ATOM 3482 O O . PRO B 1 186 ? 34.094 14.266 -2.238 1 28.53 186 PRO B O 1
ATOM 3485 N N . ALA B 1 187 ? 33 12.867 -3.158 1 28.55 187 ALA B N 1
ATOM 3486 C CA . ALA B 1 187 ? 34.375 12.445 -3.35 1 28.55 187 ALA B CA 1
ATOM 3487 C C . ALA B 1 187 ? 35.219 13.594 -3.865 1 28.55 187 ALA B C 1
ATOM 3489 O O . ALA B 1 187 ? 36.344 13.789 -3.404 1 28.55 187 ALA B O 1
ATOM 3490 N N . LEU B 1 188 ? 35.406 13.883 -5.145 1 27.72 188 LEU B N 1
ATOM 3491 C CA . LEU B 1 188 ? 36.594 14.555 -5.652 1 27.72 188 LEU B CA 1
ATOM 3492 C C . LEU B 1 188 ? 36.625 16.016 -5.219 1 27.72 188 LEU B C 1
ATOM 3494 O O . LEU B 1 188 ? 37.688 16.594 -5.051 1 27.72 188 LEU B O 1
ATOM 3498 N N . ARG B 1 189 ? 35.656 17.031 -5.734 1 26.59 189 ARG B N 1
ATOM 3499 C CA . ARG B 1 189 ? 36.125 18.391 -5.934 1 26.59 189 ARG B CA 1
ATOM 3500 C C . ARG B 1 189 ? 36.312 19.109 -4.602 1 26.59 189 ARG B C 1
ATOM 3502 O O . ARG B 1 189 ? 35.406 19.078 -3.752 1 26.59 189 ARG B O 1
ATOM 3509 N N . ARG B 1 190 ? 37.469 19.75 -4.184 1 31.28 190 ARG B N 1
ATOM 3510 C CA . ARG B 1 190 ? 37.844 20.828 -3.277 1 31.28 190 ARG B CA 1
ATOM 3511 C C . ARG B 1 190 ? 36.719 21.828 -3.123 1 31.28 190 ARG B C 1
ATOM 3513 O O . ARG B 1 190 ? 36.906 22.922 -2.568 1 31.28 190 ARG B O 1
ATOM 3520 N N . SER B 1 191 ? 35.75 21.797 -4.148 1 29.48 191 SER B N 1
ATOM 3521 C CA . SER B 1 191 ? 34.906 22.906 -4.617 1 29.48 191 SER B CA 1
ATOM 3522 C C . SER B 1 191 ? 34 23.406 -3.508 1 29.48 191 SER B C 1
ATOM 3524 O O . SER B 1 191 ? 33.688 22.688 -2.559 1 29.48 191 SER B O 1
ATOM 3526 N N . LYS B 1 192 ? 33.625 24.766 -3.488 1 31.89 192 LYS B N 1
ATOM 3527 C CA . LYS B 1 192 ? 32.844 25.719 -2.723 1 31.89 192 LYS B CA 1
ATOM 3528 C C . LYS B 1 192 ? 31.469 25.141 -2.381 1 31.89 192 LYS B C 1
ATOM 3530 O O . LYS B 1 192 ? 30.891 24.391 -3.178 1 31.89 192 LYS B O 1
ATOM 3535 N N . ALA B 1 193 ? 31.25 24.875 -1.099 1 32.84 193 ALA B N 1
ATOM 3536 C CA . ALA B 1 193 ? 30.016 24.406 -0.484 1 32.84 193 ALA B CA 1
ATOM 3537 C C . ALA B 1 193 ? 28.797 24.938 -1.24 1 32.84 193 ALA B C 1
ATOM 3539 O O . ALA B 1 193 ? 28.719 26.125 -1.561 1 32.84 193 ALA B O 1
ATOM 3540 N N . PRO B 1 194 ? 28.188 24.219 -2.154 1 36.56 194 PRO B N 1
ATOM 3541 C CA . PRO B 1 194 ? 27.062 24.859 -2.855 1 36.56 194 PRO B CA 1
ATOM 3542 C C . PRO B 1 194 ? 26.188 25.703 -1.931 1 36.56 194 PRO B C 1
ATOM 3544 O O . PRO B 1 194 ? 26.125 25.438 -0.726 1 36.56 194 PRO B O 1
ATOM 3547 N N . PRO B 1 195 ? 25.969 27.031 -2.184 1 34.84 195 PRO B N 1
ATOM 3548 C CA . PRO B 1 195 ? 25.141 27.875 -1.331 1 34.84 195 PRO B CA 1
ATOM 3549 C C . PRO B 1 195 ? 23.875 27.172 -0.842 1 34.84 195 PRO B C 1
ATOM 3551 O O . PRO B 1 195 ? 23.406 26.234 -1.48 1 34.84 195 PRO B O 1
ATOM 3554 N N . PRO B 1 196 ? 23.531 27.359 0.471 1 38.66 196 PRO B N 1
ATOM 3555 C CA . PRO B 1 196 ? 22.312 26.781 1.021 1 38.66 196 PRO B CA 1
ATOM 3556 C C . PRO B 1 196 ? 21.109 26.969 0.103 1 38.66 196 PRO B C 1
ATOM 3558 O O . PRO B 1 196 ? 21.047 27.938 -0.666 1 38.66 196 PRO B O 1
ATOM 3561 N N . PRO B 1 197 ? 20.359 25.953 -0.273 1 42.09 197 PRO B N 1
ATOM 3562 C CA . PRO B 1 197 ? 19.188 26.172 -1.119 1 42.09 197 PRO B CA 1
ATOM 3563 C C . PRO B 1 197 ? 18.391 27.422 -0.727 1 42.09 197 PRO B C 1
ATOM 3565 O O . PRO B 1 197 ? 18.484 27.875 0.417 1 42.09 197 PRO B O 1
ATOM 3568 N N . PRO B 1 198 ? 17.922 28.297 -1.672 1 36.97 198 PRO B N 1
ATOM 3569 C CA . PRO B 1 198 ? 17.25 29.562 -1.327 1 36.97 198 PRO B CA 1
ATOM 3570 C C . PRO B 1 198 ? 16.281 29.406 -0.165 1 36.97 198 PRO B C 1
ATOM 3572 O O . PRO B 1 198 ? 15.711 28.328 0.036 1 36.97 198 PRO B O 1
ATOM 3575 N N . LYS B 1 199 ? 16.172 30.359 0.72 1 39.84 199 LYS B N 1
ATOM 3576 C CA . LYS B 1 199 ? 15.219 30.719 1.761 1 39.84 199 LYS B CA 1
ATOM 3577 C C . LYS B 1 199 ? 13.789 30.625 1.245 1 39.84 199 LYS B C 1
ATOM 3579 O O . LYS B 1 199 ? 13.438 31.25 0.242 1 39.84 199 LYS B O 1
ATOM 3584 N N . GLY B 1 200 ? 12.945 29.5 1.305 1 45.66 200 GLY B N 1
ATOM 3585 C CA . GLY B 1 200 ? 11.539 29.312 0.972 1 45.66 200 GLY B CA 1
ATOM 3586 C C . GLY B 1 200 ? 11.219 27.891 0.553 1 45.66 200 GLY B C 1
ATOM 3587 O O . GLY B 1 200 ? 10.047 27.531 0.434 1 45.66 200 GLY B O 1
ATOM 3588 N N . LEU B 1 201 ? 12.203 27.297 -0.087 1 55 201 LEU B N 1
ATOM 3589 C CA . LEU B 1 201 ? 11.859 25.984 -0.604 1 55 201 LEU B CA 1
ATOM 3590 C C . LEU B 1 201 ? 11.922 24.938 0.497 1 55 201 LEU B C 1
ATOM 3592 O O . LEU B 1 201 ? 12.953 24.797 1.166 1 55 201 LEU B O 1
ATOM 3596 N N . VAL B 1 202 ? 10.727 24.641 0.958 1 65.56 202 VAL B N 1
ATOM 3597 C CA . VAL B 1 202 ? 10.648 23.625 2.01 1 65.56 202 VAL B CA 1
ATOM 3598 C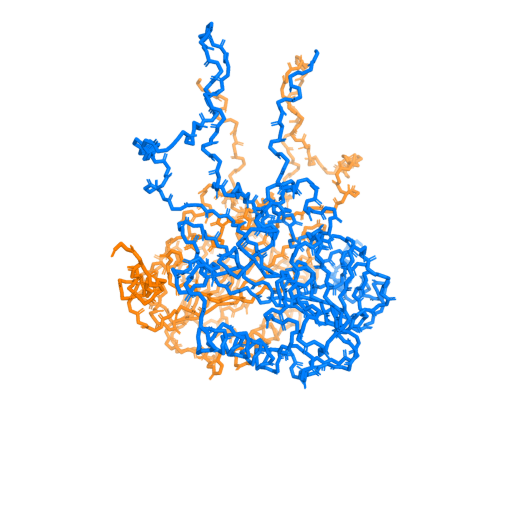 C . VAL B 1 202 ? 11.227 22.312 1.503 1 65.56 202 VAL B C 1
ATOM 3600 O O . VAL B 1 202 ? 10.961 21.906 0.369 1 65.56 202 VAL B O 1
ATOM 3603 N N . MET B 1 203 ? 12.281 21.891 2.18 1 79.19 203 MET B N 1
ATOM 3604 C CA . MET B 1 203 ? 12.906 20.594 1.912 1 79.19 203 MET B CA 1
ATOM 3605 C C . MET B 1 203 ? 11.883 19.469 2.016 1 79.19 203 MET B C 1
ATOM 3607 O O . MET B 1 203 ? 11.031 19.469 2.908 1 79.19 203 MET B O 1
ATOM 3611 N N . MET B 1 204 ? 12 18.578 0.987 1 87.75 204 MET B N 1
ATOM 3612 C CA . MET B 1 204 ? 11.109 17.422 0.981 1 87.75 204 MET B CA 1
ATOM 3613 C C . MET B 1 204 ? 11.906 16.125 1.012 1 87.75 204 MET B C 1
ATOM 3615 O O . MET B 1 204 ? 12.992 16.047 0.426 1 87.75 204 MET B O 1
ATOM 3619 N N . PHE B 1 205 ? 11.422 15.188 1.722 1 91.25 205 PHE B N 1
ATOM 3620 C CA . PHE B 1 205 ? 12.055 13.883 1.876 1 91.25 205 PHE B CA 1
ATOM 3621 C C . PHE B 1 205 ? 11.148 12.773 1.372 1 91.25 205 PHE B C 1
ATOM 3623 O O . PHE B 1 205 ? 9.93 12.836 1.545 1 91.25 205 PHE B O 1
ATOM 3630 N N . ASP B 1 206 ? 11.812 11.773 0.772 1 94.88 206 ASP B N 1
ATOM 3631 C CA . ASP B 1 206 ? 11.086 10.57 0.396 1 94.88 206 ASP B CA 1
ATOM 3632 C C . ASP B 1 206 ? 11.203 9.5 1.479 1 94.88 206 ASP B C 1
ATOM 3634 O O . ASP B 1 206 ? 12.234 9.391 2.143 1 94.88 206 ASP B O 1
ATOM 3638 N N . TYR B 1 207 ? 10.172 8.758 1.655 1 97.44 207 TYR B N 1
ATOM 3639 C CA . TYR B 1 207 ? 10.148 7.668 2.621 1 97.44 207 TYR B CA 1
ATOM 3640 C C . TYR B 1 207 ? 10.211 6.316 1.919 1 97.44 207 TYR B C 1
ATOM 3642 O O . TYR B 1 207 ? 9.805 6.195 0.759 1 97.44 207 TYR B O 1
ATOM 3650 N N . ASP B 1 208 ? 10.766 5.352 2.625 1 97.94 208 ASP B N 1
ATOM 3651 C CA . ASP B 1 208 ? 10.781 3.965 2.166 1 97.94 208 ASP B CA 1
ATOM 3652 C C . ASP B 1 208 ? 9.484 3.25 2.531 1 97.94 208 ASP B C 1
ATOM 3654 O O . ASP B 1 208 ? 9.25 2.936 3.701 1 97.94 208 ASP B O 1
ATOM 3658 N N . LEU B 1 209 ? 8.781 2.922 1.514 1 98.25 209 LEU B N 1
ATOM 3659 C CA . LEU B 1 209 ? 7.465 2.338 1.756 1 98.25 209 LEU B CA 1
ATOM 3660 C C . LEU B 1 209 ? 7.594 0.97 2.418 1 98.25 209 LEU B C 1
ATOM 3662 O O . LEU B 1 209 ? 6.73 0.577 3.209 1 98.25 209 LEU B O 1
ATOM 3666 N N . SER B 1 210 ? 8.656 0.223 2.09 1 98.31 210 SER B N 1
ATOM 3667 C CA . SER B 1 210 ? 8.852 -1.062 2.756 1 98.31 210 SER B CA 1
ATOM 3668 C C . SER B 1 210 ? 8.945 -0.891 4.27 1 98.31 210 SER B C 1
ATOM 3670 O O . SER B 1 210 ? 8.32 -1.642 5.023 1 98.31 210 SER B O 1
ATOM 3672 N N . ALA B 1 211 ? 9.688 0.099 4.668 1 98.06 211 ALA B N 1
ATOM 3673 C CA . ALA B 1 211 ? 9.875 0.365 6.094 1 98.06 211 ALA B CA 1
ATOM 3674 C C . ALA B 1 211 ? 8.57 0.834 6.738 1 98.06 211 ALA B C 1
ATOM 3676 O O . ALA B 1 211 ? 8.242 0.425 7.852 1 98.06 211 ALA B O 1
ATOM 3677 N N . VAL B 1 212 ? 7.84 1.671 6.035 1 98.69 212 VAL B N 1
ATOM 3678 C CA . VAL B 1 212 ? 6.598 2.215 6.574 1 98.69 212 VAL B CA 1
ATOM 3679 C C . VAL B 1 212 ? 5.57 1.097 6.734 1 98.69 212 VAL B C 1
ATOM 3681 O O . VAL B 1 212 ? 4.941 0.973 7.789 1 98.69 212 VAL B O 1
ATOM 3684 N N . VAL B 1 213 ? 5.438 0.259 5.734 1 98.38 213 VAL B N 1
ATOM 3685 C CA . VAL B 1 213 ? 4.457 -0.823 5.75 1 98.38 213 VAL B CA 1
ATOM 3686 C C . VAL B 1 213 ? 4.816 -1.828 6.844 1 98.38 213 VAL B C 1
ATOM 3688 O O . VAL B 1 213 ? 3.936 -2.322 7.551 1 98.38 213 VAL B O 1
ATOM 3691 N N . ARG B 1 214 ? 6.078 -2.096 6.961 1 97.56 214 ARG B N 1
ATOM 3692 C CA . ARG B 1 214 ? 6.516 -2.979 8.039 1 97.56 214 ARG B CA 1
ATOM 3693 C C . ARG B 1 214 ? 6.117 -2.418 9.398 1 97.56 214 ARG B C 1
ATOM 3695 O O . ARG B 1 214 ? 5.562 -3.139 10.234 1 97.56 214 ARG B O 1
ATOM 3702 N N . LEU B 1 215 ? 6.402 -1.179 9.594 1 97.88 215 LEU B N 1
ATOM 3703 C CA . LEU B 1 215 ? 6.098 -0.531 10.867 1 97.88 215 LEU B CA 1
ATOM 3704 C C . LEU B 1 215 ? 4.602 -0.585 11.156 1 97.88 215 LEU B C 1
ATOM 3706 O O . LEU B 1 215 ? 4.195 -0.881 12.281 1 97.88 215 LEU B O 1
ATOM 3710 N N . LEU B 1 216 ? 3.777 -0.294 10.18 1 98.44 216 LEU B N 1
ATOM 3711 C CA . LEU B 1 216 ? 2.33 -0.36 10.344 1 98.44 216 LEU B CA 1
ATOM 3712 C C . LEU B 1 216 ? 1.888 -1.773 10.703 1 98.44 216 LEU B C 1
ATOM 3714 O O . LEU B 1 216 ? 1.061 -1.957 11.602 1 98.44 216 LEU B O 1
ATOM 3718 N N . ASN B 1 217 ? 2.43 -2.713 9.977 1 96.81 217 ASN B N 1
ATOM 3719 C CA . ASN B 1 217 ? 2.1 -4.105 10.258 1 96.81 217 ASN B CA 1
ATOM 3720 C C . ASN B 1 217 ? 2.455 -4.488 11.695 1 96.81 217 ASN B C 1
ATOM 3722 O O . ASN B 1 217 ? 1.665 -5.137 12.383 1 96.81 217 ASN B O 1
ATOM 3726 N N . GLU B 1 218 ? 3.605 -4.09 12.141 1 94.94 218 GLU B N 1
ATOM 3727 C CA . GLU B 1 218 ? 4.082 -4.391 13.492 1 94.94 218 GLU B CA 1
ATOM 3728 C C . GLU B 1 218 ? 3.18 -3.762 14.547 1 94.94 218 GLU B C 1
ATOM 3730 O O . GLU B 1 218 ? 3.217 -4.156 15.719 1 94.94 218 GLU B O 1
ATOM 3735 N N . HIS B 1 219 ? 2.391 -2.803 14.117 1 96.56 219 HIS B N 1
ATOM 3736 C CA . HIS B 1 219 ? 1.51 -2.129 15.062 1 96.56 219 HIS B CA 1
ATOM 3737 C C . HIS B 1 219 ? 0.047 -2.463 14.789 1 96.56 219 HIS B C 1
ATOM 3739 O O . HIS B 1 219 ? -0.846 -1.68 15.125 1 96.56 219 HIS B O 1
ATOM 3745 N N . GLY B 1 220 ? -0.209 -3.527 14.141 1 95.88 220 GLY B N 1
ATOM 3746 C CA . GLY B 1 220 ? -1.546 -4.098 14.102 1 95.88 220 GLY B CA 1
ATOM 3747 C C . GLY B 1 220 ? -2.322 -3.717 12.859 1 95.88 220 GLY B C 1
ATOM 3748 O O . GLY B 1 220 ? -3.545 -3.875 12.812 1 95.88 220 GLY B O 1
ATOM 3749 N N . VAL B 1 221 ? -1.7 -3.213 11.82 1 97.38 221 VAL B N 1
ATOM 3750 C CA . VAL B 1 221 ? -2.35 -2.943 10.539 1 97.38 221 VAL B CA 1
ATOM 3751 C C . VAL B 1 221 ? -2.104 -4.105 9.578 1 97.38 221 VAL B C 1
ATOM 3753 O O . VAL B 1 221 ? -0.973 -4.328 9.141 1 97.38 221 VAL B O 1
ATOM 3756 N N . GLU B 1 222 ? -3.121 -4.762 9.211 1 96.12 222 GLU B N 1
ATOM 3757 C CA . GLU B 1 222 ? -2.984 -5.941 8.367 1 96.12 222 GLU B CA 1
ATOM 3758 C C . GLU B 1 222 ? -3.383 -5.633 6.926 1 96.12 222 GLU B C 1
ATOM 3760 O O . GLU B 1 222 ? -3.029 -6.375 6.004 1 96.12 222 GLU B O 1
ATOM 3765 N N . GLU B 1 223 ? -4.16 -4.66 6.805 1 97.12 223 GLU B N 1
ATOM 3766 C CA . GLU B 1 223 ? -4.641 -4.207 5.504 1 97.12 223 GLU B CA 1
ATOM 3767 C C . GLU B 1 223 ? -4.613 -2.686 5.402 1 97.12 223 GLU B C 1
ATOM 3769 O O . GLU B 1 223 ? -4.945 -1.988 6.363 1 97.12 223 GLU B O 1
ATOM 3774 N N . MET B 1 224 ? -4.195 -2.199 4.297 1 98.44 224 MET B N 1
ATOM 3775 C CA . MET B 1 224 ? -4.18 -0.757 4.066 1 98.44 224 MET B CA 1
ATOM 3776 C C . MET B 1 224 ? -4.438 -0.438 2.598 1 98.44 224 MET B C 1
ATOM 3778 O O . MET B 1 224 ? -4.164 -1.259 1.721 1 98.44 224 MET B O 1
ATOM 3782 N N . ASN B 1 225 ? -4.977 0.675 2.375 1 98.62 225 ASN B N 1
ATOM 3783 C CA . ASN B 1 225 ? -5.207 1.191 1.03 1 98.62 225 ASN B CA 1
ATOM 3784 C C . ASN B 1 225 ? -4.258 2.34 0.7 1 98.62 225 ASN B C 1
ATOM 3786 O O . ASN B 1 225 ? -4.043 3.23 1.525 1 98.62 225 ASN B O 1
ATOM 3790 N N . LEU B 1 226 ? -3.607 2.23 -0.401 1 98.69 226 LEU B N 1
ATOM 3791 C CA . LEU B 1 226 ? -2.73 3.289 -0.891 1 98.69 226 LEU B CA 1
ATOM 3792 C C . LEU B 1 226 ? -3.383 4.047 -2.043 1 98.69 226 LEU B C 1
ATOM 3794 O O . LEU B 1 226 ? -3.838 3.436 -3.014 1 98.69 226 LEU B O 1
ATOM 3798 N N . VAL B 1 227 ? -3.426 5.359 -1.912 1 97.81 227 VAL B N 1
ATOM 3799 C CA . VAL B 1 227 ? -3.875 6.23 -2.994 1 97.81 227 VAL B CA 1
ATOM 3800 C C . VAL B 1 227 ? -2.727 7.129 -3.443 1 97.81 227 VAL B C 1
ATOM 3802 O O . VAL B 1 227 ? -2.098 7.801 -2.623 1 97.81 227 VAL B O 1
ATOM 3805 N N . SER B 1 228 ? -2.469 7.117 -4.723 1 96.5 228 SER B N 1
ATOM 3806 C CA . SER B 1 228 ? -1.364 7.914 -5.25 1 96.5 228 SER B CA 1
ATOM 3807 C C . SER B 1 228 ? -1.603 9.406 -5.027 1 96.5 228 SER B C 1
ATOM 3809 O O . SER B 1 228 ? -2.729 9.883 -5.168 1 96.5 228 SER B O 1
ATOM 3811 N N . THR B 1 229 ? -0.576 10.078 -4.59 1 95.19 229 THR B N 1
ATOM 3812 C CA . THR B 1 229 ? -0.57 11.531 -4.504 1 95.19 229 THR B CA 1
ATOM 3813 C C . THR B 1 229 ? 0.552 12.125 -5.355 1 95.19 229 THR B C 1
ATOM 3815 O O . THR B 1 229 ? 1.582 11.477 -5.562 1 95.19 229 THR B O 1
ATOM 3818 N N . HIS B 1 230 ? 0.274 13.188 -5.945 1 89.19 230 HIS B N 1
ATOM 3819 C CA . HIS B 1 230 ? 1.239 13.914 -6.762 1 89.19 230 HIS B CA 1
ATOM 3820 C C . HIS B 1 230 ? 1.256 15.398 -6.406 1 89.19 230 HIS B C 1
ATOM 3822 O O . HIS B 1 230 ? 0.233 16.078 -6.512 1 89.19 230 HIS B O 1
ATOM 3828 N N . HIS B 1 231 ? 2.383 15.82 -5.922 1 81.12 231 HIS B N 1
ATOM 3829 C CA . HIS B 1 231 ? 2.529 17.219 -5.559 1 81.12 231 HIS B CA 1
ATOM 3830 C C . HIS B 1 231 ? 3.861 17.781 -6.051 1 81.12 231 HIS B C 1
ATOM 3832 O O . HIS B 1 231 ? 4.922 17.391 -5.555 1 81.12 231 HIS B O 1
ATOM 3838 N N . ASP B 1 232 ? 3.82 18.688 -6.977 1 74.25 232 ASP B N 1
ATOM 3839 C CA . ASP B 1 232 ? 4.973 19.453 -7.441 1 74.25 232 ASP B CA 1
ATOM 3840 C C . ASP B 1 232 ? 6.148 18.547 -7.762 1 74.25 232 ASP B C 1
ATOM 3842 O O . ASP B 1 232 ? 7.262 18.766 -7.281 1 74.25 232 ASP B O 1
ATOM 3846 N N . GLY B 1 233 ? 5.961 17.469 -8.523 1 80.38 233 GLY B N 1
ATOM 3847 C CA . GLY B 1 233 ? 7.035 16.594 -8.953 1 80.38 233 GLY B CA 1
ATOM 3848 C C . GLY B 1 233 ? 7.355 15.508 -7.941 1 80.38 233 GLY B C 1
ATOM 3849 O O . GLY B 1 233 ? 8.211 14.656 -8.188 1 80.38 233 GLY B O 1
ATOM 3850 N N . HIS B 1 234 ? 6.719 15.594 -6.801 1 88.56 234 HIS B N 1
ATOM 3851 C CA . HIS B 1 234 ? 6.879 14.578 -5.77 1 88.56 234 HIS B CA 1
ATOM 3852 C C . HIS B 1 234 ? 5.699 13.609 -5.758 1 88.56 234 HIS B C 1
ATOM 3854 O O . HIS B 1 234 ? 4.543 14.039 -5.684 1 88.56 234 HIS B O 1
ATOM 3860 N N . ASN B 1 235 ? 6.094 12.375 -5.875 1 94.12 235 ASN B N 1
ATOM 3861 C CA . ASN B 1 235 ? 5.066 11.336 -5.867 1 94.12 235 ASN B CA 1
ATOM 3862 C C . ASN B 1 235 ? 5.039 10.586 -4.539 1 94.12 235 ASN B C 1
ATOM 3864 O O . ASN B 1 235 ? 6.082 10.336 -3.938 1 94.12 235 ASN B O 1
ATOM 3868 N N . GLY B 1 236 ? 3.838 10.383 -4.102 1 96.06 236 GLY B N 1
ATOM 3869 C CA . GLY B 1 236 ? 3.676 9.68 -2.838 1 96.06 236 GLY B CA 1
ATOM 3870 C C . GLY B 1 236 ? 2.371 8.914 -2.748 1 96.06 236 GLY B C 1
ATOM 3871 O O . GLY B 1 236 ? 1.782 8.555 -3.77 1 96.06 236 GLY B O 1
ATOM 3872 N N . VAL B 1 237 ? 2.08 8.555 -1.51 1 98.19 237 VAL B N 1
ATOM 3873 C CA . VAL B 1 237 ? 0.851 7.805 -1.266 1 98.19 237 VAL B CA 1
ATOM 3874 C C . VAL B 1 237 ? 0.139 8.367 -0.037 1 98.19 237 VAL B C 1
ATOM 3876 O O . VAL B 1 237 ? 0.784 8.867 0.887 1 98.19 237 VAL B O 1
ATOM 3879 N N . LEU B 1 238 ? -1.16 8.391 -0.127 1 98.62 238 LEU B N 1
ATOM 3880 C CA . LEU B 1 238 ? -2.006 8.461 1.06 1 98.62 238 LEU B CA 1
ATOM 3881 C C . LEU B 1 238 ? -2.393 7.062 1.53 1 98.62 238 LEU B C 1
ATOM 3883 O O . LEU B 1 238 ? -3.039 6.312 0.795 1 98.62 238 LEU B O 1
ATOM 3887 N N . ILE B 1 239 ? -1.922 6.715 2.703 1 98.88 239 ILE B N 1
ATOM 3888 C CA . ILE B 1 239 ? -2.232 5.422 3.307 1 98.88 239 ILE B CA 1
ATOM 3889 C C . ILE B 1 239 ? -3.504 5.539 4.145 1 98.88 239 ILE B C 1
ATOM 3891 O O . ILE B 1 239 ? -3.584 6.367 5.055 1 98.88 239 ILE B O 1
ATOM 3895 N N . LEU B 1 240 ? -4.512 4.797 3.854 1 98.75 240 LEU B N 1
ATOM 3896 C CA . LEU B 1 240 ? -5.711 4.621 4.66 1 98.75 240 LEU B CA 1
ATOM 3897 C C . LEU B 1 240 ? -5.734 3.244 5.312 1 98.75 240 LEU B C 1
ATOM 3899 O O . LEU B 1 240 ? -5.664 2.225 4.621 1 98.75 240 LEU B O 1
ATOM 3903 N N . ALA B 1 241 ? -5.816 3.254 6.629 1 98.56 241 ALA B N 1
ATOM 3904 C CA . ALA B 1 241 ? -5.742 1.978 7.336 1 98.56 241 ALA B CA 1
ATOM 3905 C C . ALA B 1 241 ? -6.621 1.988 8.578 1 98.56 241 ALA B C 1
ATOM 3907 O O . ALA B 1 241 ? -7.039 3.051 9.047 1 98.56 241 ALA B O 1
ATOM 3908 N N . ARG B 1 242 ? -6.98 0.843 9 1 97.38 242 ARG B N 1
ATOM 3909 C CA . ARG B 1 242 ? -7.645 0.603 10.281 1 97.38 242 ARG B CA 1
ATOM 3910 C C . ARG B 1 242 ? -6.863 -0.404 11.117 1 97.38 242 ARG B C 1
ATOM 3912 O O . ARG B 1 242 ? -6.488 -1.472 10.633 1 97.38 242 ARG B O 1
ATOM 3919 N N . ARG B 1 243 ? -6.555 0.023 12.289 1 96.44 243 ARG B N 1
ATOM 3920 C CA . ARG B 1 243 ? -5.883 -0.916 13.188 1 96.44 243 ARG B CA 1
ATOM 3921 C C . ARG B 1 243 ? -6.824 -2.041 13.602 1 96.44 243 ARG B C 1
ATOM 3923 O O . ARG B 1 243 ? -7.996 -1.801 13.898 1 96.44 243 ARG B O 1
ATOM 3930 N N . GLU B 1 244 ? -6.348 -3.268 13.609 1 90.06 244 GLU B N 1
ATOM 3931 C CA . GLU B 1 244 ? -7.152 -4.41 14.031 1 90.06 244 GLU B CA 1
ATOM 3932 C C . GLU B 1 244 ? -7.68 -4.219 15.445 1 90.06 244 GLU B C 1
ATOM 3934 O O . GLU B 1 244 ? -7.008 -3.613 16.281 1 90.06 244 GLU B O 1
ATOM 3939 N N . GLY B 1 245 ? -8.984 -4.535 15.633 1 74.44 245 GLY B N 1
ATOM 3940 C CA . GLY B 1 245 ? -9.68 -4.348 16.891 1 74.44 245 GLY B CA 1
ATOM 3941 C C . GLY B 1 245 ? -8.992 -5.012 18.062 1 74.44 245 GLY B C 1
ATOM 3942 O O . GLY B 1 245 ? -9.125 -4.566 19.203 1 74.44 245 GLY B O 1
ATOM 3943 N N . GLN B 1 246 ? -8.531 -6.324 17.797 1 58.19 246 GLN B N 1
ATOM 3944 C CA . GLN B 1 246 ? -7.969 -7 18.969 1 58.19 246 GLN B CA 1
ATOM 3945 C C . GLN B 1 246 ? -6.531 -6.551 19.219 1 58.19 246 GLN B C 1
ATOM 3947 O O . GLN B 1 246 ? -5.836 -6.121 18.297 1 58.19 246 GLN B O 1
ATOM 3952 N N . SER B 1 247 ? -6.039 -6.449 20.516 1 47.69 247 SER B N 1
ATOM 3953 C CA . SER B 1 247 ? -4.738 -5.973 20.969 1 47.69 247 SER B CA 1
ATOM 3954 C C . SER B 1 247 ? -3.602 -6.594 20.172 1 47.69 247 SER B C 1
ATOM 3956 O O . SER B 1 247 ? -3.729 -7.715 19.672 1 47.69 247 SER B O 1
ATOM 3958 N N . PRO B 1 248 ? -2.584 -5.848 19.734 1 43 248 PRO B N 1
ATOM 3959 C CA . PRO B 1 248 ? -1.412 -6.352 19.016 1 43 248 PRO B CA 1
ATOM 3960 C C . PRO B 1 248 ? -0.95 -7.715 19.516 1 43 248 PRO B C 1
ATOM 3962 O O . PRO B 1 248 ? -0.452 -8.531 18.75 1 43 248 PRO B O 1
ATOM 3965 N N . GLN B 1 249 ? -0.939 -8.023 20.703 1 42.19 249 GLN B N 1
ATOM 3966 C CA . GLN B 1 249 ? -0.536 -9.281 21.328 1 42.19 249 GLN B CA 1
ATOM 3967 C C . GLN B 1 249 ? -1.36 -10.453 20.797 1 42.19 249 GLN B C 1
ATOM 3969 O O . GLN B 1 249 ? -0.841 -11.555 20.625 1 42.19 249 GLN B O 1
ATOM 3974 N N . GLU B 1 250 ? -2.551 -10.25 20.641 1 42.25 250 GLU B N 1
ATOM 3975 C CA . GLU B 1 250 ? -3.43 -11.336 20.203 1 42.25 250 GLU B CA 1
ATOM 3976 C C . GLU B 1 250 ? -3.326 -11.57 18.703 1 42.25 250 GLU B C 1
ATOM 3978 O O . GLU B 1 250 ? -3.512 -12.695 18.234 1 42.25 250 GLU B O 1
ATOM 3983 N N . PHE B 1 251 ? -3.066 -10.711 18 1 39.19 251 PHE B N 1
ATOM 3984 C CA . PHE B 1 251 ? -2.932 -10.781 16.547 1 39.19 251 PHE B CA 1
ATOM 3985 C C . PHE B 1 251 ? -1.732 -11.641 16.156 1 39.19 251 PHE B C 1
ATOM 3987 O O . PHE B 1 251 ? -1.809 -12.43 15.211 1 39.19 251 PHE B O 1
ATOM 3994 N N . THR B 1 252 ? -0.623 -11.461 16.734 1 39.31 252 THR B N 1
ATOM 3995 C CA . THR B 1 252 ? 0.535 -12.312 16.484 1 39.31 252 THR B CA 1
ATOM 3996 C C . THR B 1 252 ? 0.146 -13.789 16.562 1 39.31 252 THR B C 1
ATOM 3998 O O . THR B 1 252 ? 0.685 -14.617 15.82 1 39.31 252 THR B O 1
ATOM 4001 N N . ARG B 1 253 ? -0.906 -14.07 17.359 1 36.81 253 ARG B N 1
ATOM 4002 C CA . ARG B 1 253 ? -1.277 -15.461 17.562 1 36.81 253 ARG B CA 1
ATOM 4003 C C . ARG B 1 253 ? -2.049 -16.016 16.359 1 36.81 253 ARG B C 1
ATOM 4005 O O . ARG B 1 253 ? -1.889 -17.172 15.992 1 36.81 253 ARG B O 1
ATOM 4012 N N . ARG B 1 254 ? -2.941 -15.18 15.797 1 37.94 254 ARG B N 1
ATOM 4013 C CA . ARG B 1 254 ? -3.803 -15.758 14.773 1 37.94 254 ARG B CA 1
ATOM 4014 C C . ARG B 1 254 ? -3.039 -15.969 13.469 1 37.94 254 ARG B C 1
ATOM 4016 O O . ARG B 1 254 ? -3.359 -16.875 12.695 1 37.94 254 ARG B O 1
ATOM 4023 N N . VAL B 1 255 ? -2.268 -14.961 13.133 1 38.03 255 VAL B N 1
ATOM 4024 C CA . VAL B 1 255 ? -1.544 -15.133 11.875 1 38.03 255 VAL B CA 1
ATOM 4025 C C . VAL B 1 255 ? -0.635 -16.359 11.969 1 38.03 255 VAL B C 1
ATOM 4027 O O . VAL B 1 255 ? -0.072 -16.797 10.961 1 38.03 255 VAL B O 1
ATOM 4030 N N . ARG B 1 256 ? -0.305 -16.719 13.211 1 34.53 256 ARG B N 1
ATOM 4031 C CA . ARG B 1 256 ? 0.522 -17.906 13.445 1 34.53 256 ARG B CA 1
ATOM 4032 C C . ARG B 1 256 ? -0.281 -19.188 13.25 1 34.53 256 ARG B C 1
ATOM 4034 O O . ARG B 1 256 ? 0.149 -20.266 13.664 1 34.53 256 ARG B O 1
ATOM 4041 N N . SER B 1 257 ? -1.529 -19.016 12.914 1 30 257 SER B N 1
ATOM 4042 C CA . SER B 1 257 ? -2.035 -20.375 12.758 1 30 257 SER B CA 1
ATOM 4043 C C . SER B 1 257 ? -1.16 -21.172 11.805 1 30 257 SER B C 1
ATOM 4045 O O . SER B 1 257 ? -0.867 -20.734 10.695 1 30 257 SER B O 1
ATOM 4047 N N . PRO B 1 258 ? -0.532 -22.156 12.344 1 28.47 258 PRO B N 1
ATOM 4048 C CA . PRO B 1 258 ? 0.465 -23.109 11.844 1 28.47 258 PRO B CA 1
ATOM 4049 C C . PRO B 1 258 ? 0.121 -23.656 10.461 1 28.47 258 PRO B C 1
ATOM 4051 O O . PRO B 1 258 ? -1.036 -23.984 10.195 1 28.47 258 PRO B O 1
ATOM 4054 N N . ALA B 1 259 ? 0.614 -23.234 9.406 1 32.22 259 ALA B N 1
ATOM 4055 C CA . ALA B 1 259 ? 0.787 -24.312 8.438 1 32.22 259 ALA B CA 1
ATOM 4056 C C . ALA B 1 259 ? 1.098 -25.641 9.148 1 32.22 259 ALA B C 1
ATOM 4058 O O . ALA B 1 259 ? 1.788 -25.656 10.172 1 32.22 259 ALA B O 1
ATOM 4059 N N . ALA B 1 260 ? 0.275 -26.781 9.094 1 25.28 260 ALA B N 1
ATOM 4060 C CA . ALA B 1 260 ? 0.47 -28.141 9.594 1 25.28 260 ALA B CA 1
ATOM 4061 C C . ALA B 1 260 ? 1.948 -28.516 9.594 1 25.28 260 ALA B C 1
ATOM 4063 O O . ALA B 1 260 ? 2.562 -28.656 8.531 1 25.28 260 ALA B O 1
ATOM 4064 N N . LYS B 1 261 ? 2.771 -28.047 10.43 1 28.67 261 LYS B N 1
ATOM 4065 C CA . LYS B 1 261 ? 3.926 -28.875 10.75 1 28.67 261 LYS B CA 1
ATOM 4066 C C . LYS B 1 261 ? 3.494 -30.297 11.109 1 28.67 261 LYS B C 1
ATOM 4068 O O . LYS B 1 261 ? 3.486 -30.672 12.289 1 28.67 261 LYS B O 1
ATOM 4073 N N . GLU B 1 262 ? 2.223 -30.766 10.711 1 21.19 262 GLU B N 1
ATOM 4074 C CA . GLU B 1 262 ? 2.182 -32.156 11.133 1 21.19 262 GLU B CA 1
ATOM 4075 C C . GLU B 1 262 ? 3.377 -32.938 10.586 1 21.19 262 GLU B C 1
ATOM 4077 O O . GLU B 1 262 ? 3.551 -34.125 10.891 1 21.19 262 GLU B O 1
ATOM 4082 N N . ALA B 1 263 ? 4.164 -32.656 9.484 1 20.91 263 ALA B N 1
ATOM 4083 C CA . ALA B 1 263 ? 4.992 -33.844 9.281 1 20.91 263 ALA B CA 1
ATOM 4084 C C . ALA B 1 263 ? 6.176 -33.875 10.25 1 20.91 263 ALA B C 1
ATOM 4086 O O . ALA B 1 263 ? 7 -34.781 10.211 1 20.91 263 ALA B O 1
ATOM 4087 N N . LEU B 1 264 ? 6.406 -33.125 11.5 1 19.09 264 LEU B N 1
ATOM 4088 C CA . LEU B 1 264 ? 7.344 -34.062 12.094 1 19.09 264 LEU B CA 1
ATOM 4089 C C . LEU B 1 264 ? 6.613 -35.281 12.617 1 19.09 264 LEU B C 1
ATOM 4091 O O . LEU B 1 264 ? 5.527 -35.188 13.188 1 19.09 264 LEU B O 1
#

Secondary structure (DSSP, 8-state):
---------HHHHHHHHHHH-HHHHHS--GGGSGGG--HHHHHHHHHHHHHHHHHHHHHHHHHHS----S-EEEET-TTTHHHHHHTTTSSSEEEE-S-HHHHHHHHTT-SSEEESSPPP--EEEEEE-S-GGGS-HHHHHHHHHHHHHTEEEEEEEEEEEEEEE-SGGGS-----TTT-------SS----------TT--------HHHHHHHHHHTT--EEEEEEEEETTEEEEEEEEE--SS-HHHHHHHTT--------/---------HHHHHHHHHHH-HHHHHS--GGGSGGG--HHHHHHHHHHHHHHHHHHHHHHHHHHS----S-EEEET-TTTHHHHHHTTTSSSEEEE-S-HHHHHHHHTT-SSEEESSPPP--EEEEEE-S-GGGS-HHHHHHHHHHHHHTEEEEEEEEEEEEEEE-SGGGS-----TTT------SSS----------TT--------HHHHHHHHHHTT--EEEEEEEEETTEEEEEEEEE--SS-HHHHHHHTT--------

Foldseek 3Di:
DPVVPPPPPLLVLVLVCLQQQQLCVVPVDPCSGPVNDDPVSVVVQLVVLLVVVVVVQVVCCVPPVDGQEEEEEEEQCGLNSNQQNVLVGYPAYEYEDCHPSRQVNNVVVVSHHYDDDDDAAQGLEYEYDPPLQLPEQVVSLVVLLVNLVNYAQQHKYKYKAFADFDPVVVPPPPPVVQQCDDDDDPDDDPDDDRPHGHSNDRHGHHYDVVSVVVSVVLSAWPDWDWDWDDDPRTIITTIITTGHNDHSVCVVVPVPPDPPPVPD/DPVPPPPPPLLVLVLVCLQQQQLCVVPVDPCSGPVNDDPVSVVVQLVVLLVVVVVVQVVCCVPPVDGQEEEEEEEQCGLNSNQQNVLVGYPAYEYEDCHPSRQVNNVVVVSHHYDDDDDAAQGLEYEYDPPLQLPEQVVSLVVLLVNLVNYAAQHKYKYKAFADFDPVVVPPPPPVVQQPDDDDDPDDDPDDDRPHGHSNDRHGHHYDVVSVVVSVVLSAWPDWDWDWDDDPRTIITTIITTGHNDGSVVVVVPVPPDPPPVPD

Solvent-accessible surface area (backbone atoms only — not comparable to full-atom values): 28156 Å² total; per-residue (Å²): 133,82,72,66,67,80,66,77,59,51,65,60,54,47,31,49,32,17,64,66,26,35,54,20,67,75,46,82,34,59,54,34,28,68,92,51,57,41,73,65,45,51,50,49,54,41,48,52,17,38,54,51,44,52,51,50,44,51,47,38,33,60,75,70,70,43,68,62,43,52,34,27,36,24,46,54,24,50,48,27,39,50,37,49,36,44,32,78,59,22,65,52,30,36,26,27,34,85,20,66,34,10,43,57,54,26,54,72,70,66,70,59,46,72,40,70,59,87,73,84,59,67,19,24,22,41,36,29,63,87,37,50,24,49,32,58,49,78,61,35,53,54,49,52,51,54,52,55,74,21,44,29,66,52,11,37,37,40,44,30,40,29,49,50,65,47,67,80,70,62,49,77,51,76,45,65,92,57,42,56,57,75,88,70,82,68,80,80,72,95,64,76,75,67,61,72,48,45,94,79,67,76,62,73,36,59,44,60,44,46,60,52,52,50,53,41,40,78,66,34,31,52,44,37,35,38,33,62,40,78,53,96,62,35,30,25,33,36,37,41,35,44,28,44,62,65,60,66,76,60,50,64,54,64,70,49,56,68,68,52,69,59,62,117,132,79,76,66,64,81,65,77,59,51,64,60,53,46,32,51,33,17,64,66,26,37,56,20,66,76,45,75,27,52,55,35,27,67,92,52,57,42,72,64,45,51,50,50,53,40,47,52,18,36,54,51,45,52,50,50,44,52,47,37,32,60,74,70,69,45,67,62,42,52,33,28,35,25,46,52,23,51,48,28,37,50,36,52,36,45,31,77,60,21,66,54,31,36,26,25,34,87,19,67,35,11,44,56,54,26,55,72,70,65,69,58,47,73,40,72,59,87,75,83,61,67,19,23,24,42,34,28,63,86,37,50,24,48,32,58,48,78,62,34,52,54,48,51,52,53,51,55,74,23,42,29,66,54,10,37,37,40,44,29,41,29,50,50,65,48,66,79,69,61,47,77,49,75,41,64,92,58,39,59,63,76,88,70,84,74,79,80,76,93,63,77,74,71,66,72,47,42,95,79,68,76,63,72,36,61,44,60,43,46,60,51,52,49,53,41,39,77,65,32,30,52,45,36,35,38,32,62,40,72,54,96,61,35,30,25,35,35,37,39,34,46,28,44,64,65,59,62,77,58,48,65,55,60,77,51,58,67,72,66,70,60,66,113

InterPro domains:
  IPR029063 S-adenosyl-L-methionine-dependent methyltransferase superfamily [G3DSA:3.40.50.150] (32-245)
  IPR029063 S-adenosyl-L-methionine-dependent methyltransferase superfamily [SSF53335] (50-232)
  IPR041698 Methyltransferase domain 25 [PF13649] (73-155)

Sequence (528 aa):
MAVQALLRDTDADWQELGATQPYWGVLTHPSYRTENLTDDALAQFFGSGVDHVDRLVAQFQRLYGVAPQGRALDFGCGAGRLTEAMAAYAGETIGYDISPGMLNEARKRGVATYVGELPAGPFGWINSFIVLQHIPPERGMALIEDLLERLSPGGLLSLQLTVWRDARHDEPGPAPRTGWRAFVPPALRRSKAPPPPPKGLVMMFDYDLSAVVRLLNEHGVEEMNLVSTHHDGHNGVLILARREGQSPQEFTRRVRSPAAKEALMAVQALLRDTDADWQELGATQPYWGVLTHPSYRTENLTDDALAQFFGSGVDHVDRLVAQFQRLYGVAPQGRALDFGCGAGRLTEAMAAYAGETIGYDISPGMLNEARKRGVATYVGELPAGPFGWINSFIVLQHIPPERGMALIEDLLERLSPGGLLSLQLTVWRDARHDEPGPAPRTGWRAFVPPALRRSKAPPPPPKGLVMMFDYDLSAVVRLLNEHGVEEMNLVSTHHDGHNGVLILARREGQSPQEFTRRVRSPAAKEAL

Nearest PDB structures (foldseek):
  4kdr-assembly1_A  TM=6.466E-01  e=8.964E-09  Escherichia coli K-12
  5wp5-assembly2_B  TM=5.659E-01  e=3.619E-09  Arabidopsis thaliana
  8bij-assembly1_B  TM=5.380E-01  e=3.175E-07  Photorhabdus laumondii subsp. laumondii TTO1
  8bii-assembly3_G-2  TM=4.777E-01  e=2.493E-07  Photorhabdus laumondii subsp. laumondii TTO1
  8big-assembly4_G  TM=4.865E-01  e=6.968E-07  Photorhabdus laumondii subsp. laumondii TTO1

Organism: NCBI:txid2803784